Protein AF-A0A9E5EY19-F1 (afdb_monomer)

Radius of gyration: 33.67 Å; Cα contacts (8 Å, |Δi|>4): 1606; chains: 1; bounding box: 96×64×73 Å

Structure (mmCIF, N/CA/C/O backbone):
data_AF-A0A9E5EY19-F1
#
_entry.id   AF-A0A9E5EY19-F1
#
loop_
_atom_site.group_PDB
_atom_site.id
_atom_site.type_symbol
_atom_site.label_atom_id
_atom_site.label_alt_id
_atom_site.label_comp_id
_atom_site.label_asym_id
_atom_site.label_entity_id
_atom_site.label_seq_id
_atom_site.pdbx_PDB_ins_code
_atom_site.Cartn_x
_atom_site.Cartn_y
_atom_site.Cartn_z
_atom_site.occupancy
_atom_site.B_iso_or_equiv
_atom_site.auth_seq_id
_atom_site.auth_comp_id
_atom_site.auth_asym_id
_atom_site.auth_atom_id
_atom_site.pdbx_PDB_model_num
ATOM 1 N N . LEU A 1 1 ? -8.355 5.651 32.633 1.00 86.56 1 LEU A N 1
ATOM 2 C CA . LEU A 1 1 ? -8.721 5.264 31.256 1.00 86.56 1 LEU A CA 1
ATOM 3 C C . LEU A 1 1 ? -8.775 3.751 31.176 1.00 86.56 1 LEU A C 1
ATOM 5 O O . LEU A 1 1 ? -7.879 3.110 31.716 1.00 86.56 1 LEU A O 1
ATOM 9 N N . VAL A 1 2 ? -9.828 3.222 30.565 1.00 67.56 2 VAL A N 1
ATOM 10 C CA . VAL A 1 2 ? -9.976 1.804 30.211 1.00 67.56 2 VAL A CA 1
ATOM 11 C C . VAL A 1 2 ? -10.407 1.703 28.752 1.00 67.56 2 VAL A C 1
ATOM 13 O O . VAL A 1 2 ? -11.049 2.624 28.240 1.00 67.56 2 VAL A O 1
ATOM 16 N N . VAL A 1 3 ? -10.070 0.601 28.099 1.00 68.25 3 VAL A N 1
ATOM 17 C CA . VAL A 1 3 ? -10.499 0.260 26.740 1.00 68.25 3 VAL A CA 1
ATOM 18 C C . VAL A 1 3 ? -11.177 -1.106 26.795 1.00 68.25 3 VAL A C 1
ATOM 20 O O . VAL A 1 3 ? -10.748 -1.965 27.554 1.00 68.25 3 VAL A O 1
ATOM 23 N N . ASN A 1 4 ? -12.280 -1.289 26.074 1.00 66.38 4 ASN A N 1
ATOM 24 C CA . ASN A 1 4 ? -12.994 -2.565 26.064 1.00 66.38 4 ASN A CA 1
ATOM 25 C C . ASN A 1 4 ? -12.456 -3.522 24.995 1.00 66.38 4 ASN A C 1
ATOM 27 O O . ASN A 1 4 ? -11.951 -3.096 23.958 1.00 66.38 4 ASN A O 1
ATOM 31 N N . ASP A 1 5 ? -12.695 -4.811 25.211 1.00 70.25 5 ASP A N 1
ATOM 32 C CA . ASP A 1 5 ? -12.581 -5.821 24.166 1.00 70.25 5 ASP A CA 1
ATOM 33 C C . ASP A 1 5 ? -13.791 -5.759 23.229 1.00 70.25 5 ASP A C 1
ATOM 35 O O . ASP A 1 5 ? -14.901 -5.363 23.613 1.00 70.25 5 ASP A O 1
ATOM 39 N N . VAL A 1 6 ? -13.574 -6.153 21.979 1.00 60.59 6 VAL A N 1
ATOM 40 C CA . VAL A 1 6 ? -14.583 -6.127 20.918 1.00 60.59 6 VAL A CA 1
ATOM 41 C C . VAL A 1 6 ? -14.397 -7.305 19.976 1.00 60.59 6 VAL A C 1
ATOM 43 O O . VAL A 1 6 ? -13.285 -7.779 19.743 1.00 60.59 6 VAL A O 1
ATOM 46 N N . ALA A 1 7 ? -15.494 -7.782 19.398 1.00 71.81 7 ALA A N 1
ATOM 47 C CA . ALA A 1 7 ? -15.469 -8.869 18.435 1.00 71.81 7 ALA A CA 1
ATOM 48 C C . ALA A 1 7 ? -16.363 -8.561 17.235 1.00 71.81 7 ALA A C 1
ATOM 50 O O . ALA A 1 7 ? -17.393 -7.902 17.363 1.00 71.81 7 ALA A O 1
ATOM 51 N N . VAL A 1 8 ? -15.954 -9.052 16.069 1.00 71.44 8 VAL A N 1
ATOM 52 C CA . VAL A 1 8 ? -16.713 -8.989 14.818 1.00 71.44 8 VAL A CA 1
ATOM 53 C C . VAL A 1 8 ? -16.654 -10.367 14.168 1.00 71.44 8 VAL A C 1
ATOM 55 O O . VAL A 1 8 ? -15.577 -10.949 14.061 1.00 71.44 8 VAL A O 1
ATOM 58 N N . THR A 1 9 ? -17.795 -10.896 13.726 1.00 69.12 9 THR A N 1
ATOM 59 C CA . THR A 1 9 ? -17.857 -12.158 12.974 1.00 69.12 9 THR A CA 1
ATOM 60 C C . THR A 1 9 ? -17.785 -11.883 11.478 1.00 69.12 9 THR A C 1
ATOM 62 O O . THR A 1 9 ? -18.600 -11.135 10.945 1.00 69.12 9 THR A O 1
ATOM 65 N N . VAL A 1 10 ? -16.833 -12.504 10.784 1.00 59.75 10 VAL A N 1
ATOM 66 C CA . VAL A 1 10 ? -16.726 -12.469 9.321 1.00 59.75 10 VAL A CA 1
ATOM 67 C C . VAL A 1 10 ? -17.181 -13.806 8.739 1.00 59.75 10 VAL A C 1
ATOM 69 O O . VAL A 1 10 ? -16.696 -14.870 9.127 1.00 59.75 10 VAL A O 1
ATOM 72 N N . THR A 1 11 ? -18.128 -13.769 7.805 1.00 53.47 11 THR A N 1
ATOM 73 C CA . THR A 1 11 ? -18.534 -14.945 7.029 1.00 53.47 11 THR A CA 1
ATOM 74 C C . THR A 1 11 ? -17.460 -15.246 5.993 1.00 53.47 11 THR A C 1
ATOM 76 O O . THR A 1 11 ? -17.097 -14.365 5.217 1.00 53.47 11 THR A O 1
ATOM 79 N N . GLY A 1 12 ? -16.915 -16.466 6.001 1.00 44.28 12 GLY A N 1
ATOM 80 C CA . GLY A 1 12 ? -15.882 -16.856 5.043 1.00 44.28 12 GLY A CA 1
ATOM 81 C C . GLY A 1 12 ? -16.405 -16.758 3.610 1.00 44.28 12 GLY A C 1
ATOM 82 O O . GLY A 1 12 ? -17.457 -17.317 3.303 1.00 44.28 12 GLY A O 1
ATOM 83 N N . MET A 1 13 ? -15.678 -16.070 2.729 1.00 41.34 13 MET A N 1
ATOM 84 C CA . MET A 1 13 ? -15.875 -16.237 1.294 1.00 41.34 13 MET A CA 1
ATOM 85 C C . MET A 1 13 ? -15.087 -17.466 0.835 1.00 41.34 13 MET A C 1
ATOM 87 O O . MET A 1 13 ? -14.000 -17.773 1.328 1.00 41.34 13 MET A O 1
ATOM 91 N N . LEU A 1 14 ? -15.664 -18.222 -0.093 1.00 33.38 14 LEU A N 1
ATOM 92 C CA . LEU A 1 14 ? -14.976 -19.343 -0.716 1.00 33.38 14 LEU A CA 1
ATOM 93 C C . LEU A 1 14 ? -13.773 -18.804 -1.504 1.00 33.38 14 LEU A C 1
ATOM 95 O O . LEU A 1 14 ? -13.927 -17.906 -2.321 1.00 33.38 14 LEU A O 1
ATOM 99 N N . ASP A 1 15 ? -12.603 -19.360 -1.196 1.00 34.91 15 ASP A N 1
ATOM 100 C CA . ASP A 1 15 ? -11.396 -19.440 -2.024 1.00 34.91 15 ASP A CA 1
ATOM 101 C C . ASP A 1 15 ? -10.853 -18.128 -2.647 1.00 34.91 15 ASP A C 1
ATOM 103 O O . ASP A 1 15 ? -11.341 -17.632 -3.655 1.00 34.91 15 ASP A O 1
ATOM 107 N N . ASN A 1 16 ? -9.760 -17.589 -2.083 1.00 40.25 16 ASN A N 1
ATOM 108 C CA . ASN A 1 16 ? -8.988 -16.484 -2.684 1.00 40.25 16 ASN A CA 1
ATOM 109 C C . ASN A 1 16 ? -7.846 -17.020 -3.568 1.00 40.25 16 ASN A C 1
ATOM 111 O O . ASN A 1 16 ? -6.745 -16.464 -3.598 1.00 40.25 16 ASN A O 1
ATOM 115 N N . THR A 1 17 ? -8.069 -18.141 -4.250 1.00 38.72 17 THR A N 1
ATOM 116 C CA . THR A 1 17 ? -7.170 -18.586 -5.309 1.00 38.72 17 THR A CA 1
ATOM 117 C C . THR A 1 17 ? -7.686 -18.040 -6.644 1.00 38.72 17 THR A C 1
ATOM 119 O O . THR A 1 17 ? -8.733 -18.417 -7.153 1.00 38.72 17 THR A O 1
ATOM 122 N N . ALA A 1 18 ? -6.928 -17.094 -7.206 1.00 38.22 18 ALA A N 1
ATOM 123 C CA . ALA A 1 18 ? -7.016 -16.615 -8.592 1.00 38.22 18 ALA A CA 1
ATOM 124 C C . ALA A 1 18 ? -8.139 -15.631 -9.020 1.00 38.22 18 ALA A C 1
ATOM 126 O O . ALA A 1 18 ? -8.193 -15.304 -10.205 1.00 38.22 18 ALA A O 1
ATOM 127 N N . SER A 1 19 ? -8.961 -15.053 -8.133 1.00 42.19 19 SER A N 1
ATOM 128 C CA . SER A 1 19 ? -10.034 -14.113 -8.549 1.00 42.19 19 SER A CA 1
ATOM 129 C C . SER A 1 19 ? -9.623 -12.648 -8.802 1.00 42.19 19 SER A C 1
ATOM 131 O O . SER A 1 19 ? -10.464 -11.833 -9.167 1.00 42.19 19 SER A O 1
ATOM 133 N N . ASN A 1 20 ? -8.359 -12.262 -8.607 1.00 59.25 20 ASN A N 1
ATOM 134 C CA . ASN A 1 20 ? -8.045 -10.850 -8.310 1.00 59.25 20 ASN A CA 1
ATOM 135 C C . ASN A 1 20 ? -7.692 -9.983 -9.522 1.00 59.25 20 ASN A C 1
ATOM 137 O O . ASN A 1 20 ? -7.454 -8.788 -9.352 1.00 59.25 20 ASN A O 1
ATOM 141 N N . GLY A 1 21 ? -7.655 -10.583 -10.714 1.00 75.38 21 GLY A N 1
ATOM 142 C CA . GLY A 1 21 ? -7.390 -9.894 -11.974 1.00 75.38 21 GLY A CA 1
ATOM 143 C C . GLY A 1 21 ? -6.102 -9.063 -11.990 1.00 75.38 21 GLY A C 1
ATOM 144 O O . GLY A 1 21 ? -5.264 -9.120 -11.089 1.00 75.38 21 GLY A O 1
ATOM 145 N N . PHE A 1 22 ? -5.942 -8.292 -13.058 1.00 88.12 22 PHE A N 1
ATOM 146 C CA . PHE A 1 22 ? -4.941 -7.234 -13.132 1.00 88.12 22 PHE A CA 1
ATOM 147 C C . PHE A 1 22 ? -5.546 -5.905 -12.682 1.00 88.12 22 PHE A C 1
ATOM 149 O O . PHE A 1 22 ? -6.766 -5.741 -12.659 1.00 88.12 22 PHE A O 1
ATOM 156 N N . LEU A 1 23 ? -4.682 -4.954 -12.342 1.00 92.81 23 LEU A N 1
ATOM 157 C CA . LEU A 1 23 ? -5.093 -3.623 -11.916 1.00 92.81 23 LEU A CA 1
ATOM 158 C C . LEU A 1 23 ? -5.263 -2.679 -13.114 1.00 92.81 23 LEU A C 1
ATOM 160 O O . LEU A 1 23 ? -4.739 -2.898 -14.211 1.00 92.81 23 LEU A O 1
ATOM 164 N N . SER A 1 24 ? -6.010 -1.609 -12.893 1.00 95.50 24 SER A N 1
ATOM 165 C CA . SER A 1 24 ? -6.208 -0.514 -13.841 1.00 95.50 24 SER A CA 1
ATOM 166 C C . SER A 1 24 ? -6.166 0.821 -13.096 1.00 95.50 24 SER A C 1
ATOM 168 O O . SER A 1 24 ? -6.003 0.844 -11.876 1.00 95.50 24 SER A O 1
ATOM 170 N N . THR A 1 25 ? -6.318 1.939 -13.799 1.00 97.88 25 THR A N 1
ATOM 171 C CA . THR A 1 25 ? -6.401 3.270 -13.185 1.00 97.88 25 THR A CA 1
ATOM 172 C C . THR A 1 25 ? -7.705 3.985 -13.528 1.00 97.88 25 THR A C 1
ATOM 174 O O . THR A 1 25 ? -8.266 3.815 -14.610 1.00 97.88 25 THR A O 1
ATOM 177 N N . SER A 1 26 ? -8.217 4.786 -12.598 1.00 96.12 26 SER A N 1
ATOM 178 C CA . SER A 1 26 ? -9.412 5.611 -12.781 1.00 96.12 26 SER A CA 1
ATOM 179 C C . SER A 1 26 ? -9.235 6.930 -12.035 1.00 96.12 26 SER A C 1
ATOM 181 O O . SER A 1 26 ? -9.228 6.951 -10.803 1.00 96.12 26 SER A O 1
ATOM 183 N N . GLY A 1 27 ? -9.064 8.030 -12.773 1.00 95.44 27 GLY A N 1
ATOM 184 C CA . GLY A 1 27 ? -8.653 9.310 -12.188 1.00 95.44 27 GLY A CA 1
ATOM 185 C C . GLY A 1 27 ? -7.326 9.161 -11.438 1.00 95.44 27 GLY A C 1
ATOM 186 O O . GLY A 1 27 ? -6.364 8.613 -11.973 1.00 95.44 27 GLY A O 1
ATOM 187 N N . ASN A 1 28 ? -7.295 9.573 -10.169 1.00 95.75 28 ASN A N 1
ATOM 188 C CA . ASN A 1 28 ? -6.144 9.387 -9.279 1.00 95.75 28 ASN A CA 1
ATOM 189 C C . ASN A 1 28 ? -6.105 8.040 -8.534 1.00 95.75 28 ASN A C 1
ATOM 191 O O . ASN A 1 28 ? -5.285 7.869 -7.636 1.00 95.75 28 ASN A O 1
ATOM 195 N N . GLN A 1 29 ? -6.982 7.086 -8.852 1.00 97.75 29 GLN A N 1
ATOM 196 C CA . GLN A 1 29 ? -7.075 5.817 -8.127 1.00 97.75 29 GLN A CA 1
ATOM 197 C C . GLN A 1 29 ? -6.509 4.654 -8.943 1.00 97.75 29 GLN A C 1
ATOM 199 O O . GLN A 1 29 ? -6.776 4.535 -10.141 1.00 97.75 29 GLN A O 1
ATOM 204 N N . ILE A 1 30 ? -5.773 3.757 -8.282 1.00 97.38 30 ILE A N 1
ATOM 205 C CA . ILE A 1 30 ? -5.553 2.399 -8.792 1.00 97.38 30 ILE A CA 1
ATOM 206 C C . ILE A 1 30 ? -6.803 1.592 -8.448 1.00 97.38 30 ILE A C 1
ATOM 208 O O . ILE A 1 30 ? -7.303 1.677 -7.327 1.00 97.38 30 ILE A O 1
ATOM 212 N N . VAL A 1 31 ? -7.321 0.827 -9.403 1.00 92.19 31 VAL A N 1
ATOM 213 C CA . VAL A 1 31 ? -8.547 0.045 -9.238 1.00 92.19 31 VAL A CA 1
ATOM 214 C C . VAL A 1 31 ? -8.334 -1.431 -9.549 1.00 92.19 31 VAL A C 1
ATOM 216 O O . VAL A 1 31 ? -7.504 -1.792 -10.388 1.00 92.19 31 VAL A O 1
ATOM 219 N N . ASP A 1 32 ? -9.085 -2.285 -8.857 1.00 88.19 32 ASP A N 1
ATOM 220 C CA . ASP A 1 32 ? -9.176 -3.710 -9.169 1.00 88.19 32 ASP A CA 1
ATOM 221 C C . ASP A 1 32 ? -9.998 -3.967 -10.451 1.00 88.19 32 ASP A C 1
ATOM 223 O O . ASP A 1 32 ? -10.528 -3.048 -11.082 1.00 88.19 32 ASP A O 1
ATOM 227 N N . ALA A 1 33 ? -10.126 -5.238 -10.841 1.00 82.12 33 ALA A N 1
ATOM 228 C CA . ALA A 1 33 ? -10.894 -5.641 -12.021 1.00 82.12 33 ALA A CA 1
ATOM 229 C C . ALA A 1 33 ? -12.402 -5.309 -11.941 1.00 82.12 33 ALA A C 1
ATOM 231 O O . ALA A 1 33 ? -13.076 -5.309 -12.969 1.00 82.12 33 ALA A O 1
ATOM 232 N N . ASN A 1 34 ? -12.923 -5.008 -10.747 1.00 80.06 34 ASN A N 1
ATOM 233 C CA . ASN A 1 34 ? -14.307 -4.596 -10.515 1.00 80.06 34 ASN A CA 1
ATOM 234 C C . ASN A 1 34 ? -14.459 -3.062 -10.459 1.00 80.06 34 ASN A C 1
ATOM 236 O O . ASN A 1 34 ? -15.564 -2.566 -10.252 1.00 80.06 34 ASN A O 1
ATOM 240 N N . GLY A 1 35 ? -13.369 -2.305 -10.628 1.00 84.25 35 GLY A N 1
ATOM 241 C CA . GLY A 1 35 ? -13.364 -0.845 -10.561 1.00 84.25 35 GLY A CA 1
ATOM 242 C C . GLY A 1 35 ? -13.284 -0.272 -9.142 1.00 84.25 35 GLY A C 1
ATOM 243 O O . GLY A 1 35 ? -13.423 0.940 -8.978 1.00 84.25 35 GLY A O 1
ATOM 244 N N . ASN A 1 36 ? -13.042 -1.093 -8.114 1.00 83.12 36 ASN A N 1
ATOM 245 C CA . ASN A 1 36 ? -12.905 -0.606 -6.740 1.00 83.12 36 ASN A CA 1
ATOM 246 C C . ASN A 1 36 ? -11.511 -0.029 -6.512 1.00 83.12 36 ASN A C 1
ATOM 248 O O . ASN A 1 36 ? -10.518 -0.661 -6.868 1.00 83.12 36 ASN A O 1
ATOM 252 N N . ALA A 1 37 ? -11.430 1.132 -5.857 1.00 90.06 37 ALA A N 1
ATOM 253 C CA . ALA A 1 37 ? -10.156 1.732 -5.481 1.00 90.06 37 ALA A CA 1
ATOM 254 C C . ALA A 1 37 ? -9.385 0.834 -4.501 1.00 90.06 37 ALA A C 1
ATOM 256 O O . ALA A 1 37 ? -9.870 0.496 -3.416 1.00 90.06 37 ALA A O 1
ATOM 257 N N . VAL A 1 38 ? -8.157 0.495 -4.877 1.00 91.69 38 VAL A N 1
ATOM 258 C CA . VAL A 1 38 ? -7.200 -0.265 -4.074 1.00 91.69 38 VAL A CA 1
ATOM 259 C C . VAL A 1 38 ? -5.937 0.561 -3.865 1.00 91.69 38 VAL A C 1
ATOM 261 O O . VAL A 1 38 ? -5.648 1.491 -4.615 1.00 91.69 38 VAL A O 1
ATOM 264 N N . ARG A 1 39 ? -5.167 0.220 -2.831 1.00 94.88 39 ARG A N 1
ATOM 265 C CA . ARG A 1 39 ? -3.925 0.916 -2.497 1.00 94.88 39 ARG A CA 1
ATOM 266 C C . ARG A 1 39 ? -2.789 -0.080 -2.365 1.00 94.88 39 ARG A C 1
ATOM 268 O O . ARG A 1 39 ? -2.899 -1.054 -1.621 1.00 94.88 39 ARG A O 1
ATOM 275 N N . ILE A 1 40 ? -1.703 0.173 -3.080 1.00 97.44 40 ILE A N 1
ATOM 276 C CA . ILE A 1 40 ? -0.460 -0.578 -2.935 1.00 97.44 40 ILE A CA 1
ATOM 277 C C . ILE A 1 40 ? 0.266 -0.004 -1.716 1.00 97.44 40 ILE A C 1
ATOM 279 O O . ILE A 1 40 ? 0.524 1.193 -1.662 1.00 97.44 40 ILE A O 1
ATOM 283 N N . THR A 1 41 ? 0.557 -0.849 -0.731 1.00 97.25 41 THR A N 1
ATOM 284 C CA . THR A 1 41 ? 1.334 -0.499 0.467 1.00 97.25 41 THR A CA 1
ATOM 285 C C . THR A 1 41 ? 2.350 -1.607 0.670 1.00 97.25 41 THR A C 1
ATOM 287 O O . THR A 1 41 ? 2.069 -2.646 1.282 1.00 97.25 41 THR A O 1
ATOM 290 N N . GLY A 1 42 ? 3.483 -1.446 0.004 1.00 98.06 42 GLY A N 1
ATOM 291 C CA . GLY A 1 42 ? 4.462 -2.497 -0.196 1.00 98.06 42 GLY A CA 1
ATOM 292 C C . GLY A 1 42 ? 5.820 -2.200 0.419 1.00 98.06 42 GLY A C 1
ATOM 293 O O . GLY A 1 42 ? 6.004 -1.249 1.177 1.00 98.06 42 GLY A O 1
ATOM 294 N N . ILE A 1 43 ? 6.793 -3.026 0.060 1.00 98.88 43 ILE A N 1
ATOM 295 C CA . ILE A 1 43 ? 8.177 -2.865 0.492 1.00 98.88 43 ILE A CA 1
ATOM 296 C C . ILE A 1 43 ? 9.147 -3.206 -0.638 1.00 98.88 43 ILE A C 1
ATOM 298 O O . ILE A 1 43 ? 8.870 -4.083 -1.459 1.00 98.88 43 ILE A O 1
ATOM 302 N N . ASN A 1 44 ? 10.281 -2.511 -0.674 1.00 98.94 44 ASN A N 1
ATOM 303 C CA . ASN A 1 44 ? 11.400 -2.834 -1.549 1.00 98.94 44 ASN A CA 1
ATOM 304 C C . ASN A 1 44 ? 12.248 -3.941 -0.909 1.00 98.94 44 ASN A C 1
ATOM 306 O O . ASN A 1 44 ? 12.703 -3.789 0.227 1.00 98.94 44 ASN A O 1
ATOM 310 N N . TRP A 1 45 ? 12.487 -5.037 -1.630 1.00 98.88 45 TRP A N 1
ATOM 311 C CA . TRP A 1 45 ? 13.515 -6.018 -1.271 1.00 98.88 45 TRP A CA 1
ATOM 312 C C . TRP A 1 45 ? 14.549 -6.028 -2.381 1.00 98.88 45 TRP A C 1
ATOM 314 O O . TRP A 1 45 ? 14.248 -6.438 -3.493 1.00 98.88 45 TRP A O 1
ATOM 324 N N . PHE A 1 46 ? 15.749 -5.538 -2.102 1.00 98.88 46 PHE A N 1
ATOM 325 C CA . PHE A 1 46 ? 16.759 -5.332 -3.137 1.00 98.88 46 PHE A CA 1
ATOM 326 C C . PHE A 1 46 ? 17.809 -6.459 -3.156 1.00 98.88 46 PHE A C 1
ATOM 328 O O . PHE A 1 46 ? 17.976 -7.204 -2.177 1.00 98.88 46 PHE A O 1
ATOM 335 N N . GLY A 1 47 ? 18.502 -6.610 -4.284 1.00 98.75 47 GLY A N 1
ATOM 336 C CA . GLY A 1 47 ? 19.599 -7.554 -4.517 1.00 98.75 47 GLY A CA 1
ATOM 337 C C . GLY A 1 47 ? 19.712 -8.068 -5.962 1.00 98.75 47 GLY A C 1
ATOM 338 O O . GLY A 1 47 ? 20.786 -8.491 -6.389 1.00 98.75 47 GLY A O 1
ATOM 339 N N . PHE A 1 48 ? 18.632 -8.050 -6.748 1.00 98.88 48 PHE A N 1
ATOM 340 C CA . PHE A 1 48 ? 18.673 -8.482 -8.156 1.00 98.88 48 PHE A CA 1
ATOM 341 C C . PHE A 1 48 ? 19.375 -7.459 -9.068 1.00 98.88 48 PHE A C 1
ATOM 343 O O . PHE A 1 48 ? 19.895 -7.795 -10.136 1.00 98.88 48 PHE A O 1
ATOM 350 N N . GLU A 1 49 ? 19.415 -6.208 -8.636 1.00 98.75 49 GLU A N 1
ATOM 351 C CA . GLU A 1 49 ? 20.150 -5.095 -9.221 1.00 98.75 49 GLU A CA 1
ATOM 352 C C . GLU A 1 49 ? 21.617 -5.030 -8.800 1.00 98.75 49 GLU A C 1
ATOM 354 O O . GLU A 1 49 ? 22.392 -4.302 -9.417 1.00 98.75 49 GLU A O 1
ATOM 359 N N . THR A 1 50 ? 22.023 -5.799 -7.789 1.00 98.75 50 THR A N 1
ATOM 360 C CA . THR A 1 50 ? 23.407 -5.815 -7.305 1.00 98.75 50 THR A CA 1
ATOM 361 C C . THR A 1 50 ? 24.230 -6.903 -7.979 1.00 98.75 50 THR A C 1
ATOM 363 O O . THR A 1 50 ? 23.730 -7.746 -8.734 1.00 98.75 50 THR A O 1
ATOM 366 N N . SER A 1 51 ? 25.528 -6.936 -7.686 1.00 98.19 51 SER A N 1
ATOM 367 C CA . SER A 1 51 ? 26.421 -8.019 -8.113 1.00 98.19 51 SER A CA 1
ATOM 368 C C . SER A 1 51 ? 25.982 -9.411 -7.643 1.00 98.19 51 SER A C 1
ATOM 370 O O . SER A 1 51 ? 26.376 -10.394 -8.279 1.00 98.19 51 SER A O 1
ATOM 372 N N . ASN A 1 52 ? 25.116 -9.515 -6.626 1.00 98.44 52 ASN A N 1
ATOM 373 C CA . ASN A 1 52 ? 24.529 -10.786 -6.206 1.00 98.44 52 ASN A CA 1
ATOM 374 C C . ASN A 1 52 ? 23.518 -11.340 -7.211 1.00 98.44 52 ASN A C 1
ATOM 376 O O . ASN A 1 52 ? 23.387 -12.563 -7.316 1.00 98.44 52 ASN A O 1
ATOM 380 N N . LYS A 1 53 ? 22.824 -10.459 -7.948 1.00 98.44 53 LYS A N 1
ATOM 381 C CA . LYS A 1 53 ? 21.792 -10.804 -8.943 1.00 98.44 53 LYS A CA 1
ATOM 382 C C . LYS A 1 53 ? 20.713 -11.725 -8.371 1.00 98.44 53 LYS A C 1
ATOM 384 O O . LYS A 1 53 ? 20.157 -12.574 -9.060 1.00 98.44 53 LYS A O 1
ATOM 389 N N . VAL A 1 54 ? 20.461 -11.580 -7.080 1.00 98.75 54 VAL A N 1
ATOM 390 C CA . VAL A 1 54 ? 19.435 -12.263 -6.305 1.00 98.75 54 VAL A CA 1
ATOM 391 C C . VAL A 1 54 ? 19.236 -11.453 -5.036 1.00 98.75 54 VAL A C 1
ATOM 393 O O . VAL A 1 54 ? 20.166 -10.787 -4.576 1.00 98.75 54 VAL A O 1
ATOM 396 N N . PHE A 1 55 ? 18.041 -11.510 -4.458 1.00 98.75 55 PHE A N 1
ATOM 397 C CA . PHE A 1 55 ? 17.764 -10.824 -3.205 1.00 98.75 55 PHE A CA 1
ATOM 398 C C . PHE A 1 55 ? 18.849 -11.032 -2.145 1.00 98.75 55 PHE A C 1
ATOM 400 O O . PHE A 1 55 ? 19.341 -12.139 -1.909 1.00 98.75 55 PHE A O 1
ATOM 407 N N . HIS A 1 56 ? 19.191 -9.945 -1.463 1.00 98.88 56 HIS A N 1
ATOM 408 C CA . HIS A 1 56 ? 20.056 -10.010 -0.298 1.00 98.88 56 HIS A CA 1
ATOM 409 C C . HIS A 1 56 ? 19.362 -10.725 0.874 1.00 98.88 56 HIS A C 1
ATOM 411 O O . HIS A 1 56 ? 18.135 -10.800 0.946 1.00 98.88 56 HIS A O 1
ATOM 417 N N . GLY A 1 57 ? 20.160 -11.266 1.799 1.00 98.38 57 GLY A N 1
ATOM 418 C CA . GLY A 1 57 ? 19.676 -11.980 2.986 1.00 98.38 57 GLY A CA 1
ATOM 419 C C . GLY A 1 57 ? 19.491 -13.487 2.804 1.00 98.38 57 GLY A C 1
ATOM 420 O O . GLY A 1 57 ? 19.363 -14.205 3.797 1.00 98.38 57 GLY A O 1
ATOM 421 N N . LEU A 1 58 ? 19.560 -14.004 1.570 1.00 98.56 58 LEU A N 1
ATOM 422 C CA . LEU A 1 58 ? 19.438 -15.445 1.291 1.00 98.56 58 LEU A CA 1
ATOM 423 C C . LEU A 1 58 ? 20.626 -16.283 1.785 1.00 98.56 58 LEU A C 1
ATOM 425 O O . LEU A 1 58 ? 20.578 -17.513 1.756 1.00 98.56 58 LEU A O 1
ATOM 429 N N . TRP A 1 59 ? 21.687 -15.636 2.264 1.00 98.06 59 TRP A N 1
ATOM 430 C CA . TRP A 1 59 ? 22.762 -16.273 3.023 1.00 98.06 59 TRP A CA 1
ATOM 431 C C . TRP A 1 59 ? 22.349 -16.624 4.466 1.00 98.06 59 TRP A C 1
ATOM 433 O O . TRP A 1 59 ? 22.951 -17.516 5.065 1.00 98.06 59 TRP A O 1
ATOM 443 N N . THR A 1 60 ? 21.321 -15.958 5.007 1.00 95.56 60 THR A N 1
ATOM 444 C CA . THR A 1 60 ? 20.830 -16.129 6.389 1.00 95.56 60 THR A CA 1
ATOM 445 C C . THR A 1 60 ? 19.450 -16.787 6.465 1.00 95.56 60 THR A C 1
ATOM 447 O O . THR A 1 60 ? 19.153 -17.472 7.448 1.00 95.56 60 THR A O 1
ATOM 450 N N . ARG A 1 61 ? 18.574 -16.556 5.479 1.00 96.94 61 ARG A N 1
ATOM 451 C CA . ARG A 1 61 ? 17.154 -16.949 5.511 1.00 96.94 61 ARG A CA 1
ATOM 452 C C . ARG A 1 61 ? 16.731 -17.652 4.219 1.00 96.94 61 ARG A C 1
ATOM 454 O O . ARG A 1 61 ? 17.314 -17.434 3.157 1.00 96.94 61 ARG A O 1
ATOM 461 N N . SER A 1 62 ? 15.662 -18.453 4.290 1.00 96.94 62 SER A N 1
ATOM 462 C CA . SER A 1 62 ? 14.973 -18.899 3.074 1.00 96.94 62 SER A CA 1
ATOM 463 C C . SER A 1 62 ? 14.132 -17.765 2.480 1.00 96.94 62 SER A C 1
ATOM 465 O O . SER A 1 62 ? 13.532 -16.991 3.233 1.00 96.94 62 SER A O 1
ATOM 467 N N . TYR A 1 63 ? 14.031 -17.678 1.148 1.00 98.31 63 TYR A N 1
ATOM 468 C CA . TYR A 1 63 ? 13.225 -16.631 0.504 1.00 98.31 63 TYR A CA 1
ATOM 469 C C . TYR A 1 63 ? 11.748 -16.711 0.909 1.00 98.31 63 TYR A C 1
ATOM 471 O O . TYR A 1 63 ? 11.114 -15.690 1.159 1.00 98.31 63 TYR A O 1
ATOM 479 N N . THR A 1 64 ? 11.218 -17.927 1.061 1.00 92.25 64 THR A N 1
ATOM 480 C CA . THR A 1 64 ? 9.842 -18.169 1.509 1.00 92.25 64 THR A CA 1
ATOM 481 C C . THR A 1 64 ? 9.582 -17.598 2.899 1.00 92.25 64 THR A C 1
ATOM 483 O O . THR A 1 64 ? 8.585 -16.915 3.102 1.00 92.25 64 THR A O 1
ATOM 486 N N . SER A 1 65 ? 10.516 -17.787 3.835 1.00 91.88 65 SER A N 1
ATOM 487 C CA . SER A 1 65 ? 10.396 -17.283 5.204 1.00 91.88 65 SER A CA 1
ATOM 488 C C . SER A 1 65 ? 10.467 -15.756 5.269 1.00 91.88 65 SER A C 1
ATOM 490 O O . SER A 1 65 ? 9.800 -15.148 6.106 1.00 91.88 65 SER A O 1
ATOM 492 N N . VAL A 1 66 ? 11.248 -15.125 4.385 1.00 97.88 66 VAL A N 1
ATOM 493 C CA . VAL A 1 66 ? 11.282 -13.662 4.256 1.00 97.88 66 VAL A CA 1
ATOM 494 C C . VAL A 1 66 ? 9.959 -13.140 3.687 1.00 97.88 66 VAL A C 1
ATOM 496 O O . VAL A 1 66 ? 9.378 -12.221 4.256 1.00 97.88 66 VAL A O 1
ATOM 499 N N . LEU A 1 67 ? 9.428 -13.754 2.626 1.00 94.00 67 LEU A N 1
ATOM 500 C CA . LEU A 1 67 ? 8.150 -13.355 2.019 1.00 94.00 67 LEU A CA 1
ATOM 501 C C . LEU A 1 67 ? 6.953 -13.578 2.957 1.00 94.00 67 LEU A C 1
ATOM 503 O O . LEU A 1 67 ? 6.061 -12.731 3.033 1.00 94.00 67 LEU A O 1
ATOM 507 N N . ASP A 1 68 ? 6.957 -14.665 3.731 1.00 82.88 68 ASP A N 1
ATOM 508 C CA . ASP A 1 68 ? 5.966 -14.892 4.786 1.00 82.88 68 ASP A CA 1
ATOM 509 C C . ASP A 1 68 ? 6.037 -13.793 5.854 1.00 82.88 68 ASP A C 1
ATOM 511 O O . ASP A 1 68 ? 5.000 -13.324 6.330 1.00 82.88 68 ASP A O 1
ATOM 515 N N . GLN A 1 69 ? 7.244 -13.336 6.210 1.00 91.56 69 GLN A N 1
ATOM 516 C CA . GLN A 1 69 ? 7.439 -12.230 7.146 1.00 91.56 69 GLN A CA 1
ATOM 517 C C . GLN A 1 69 ? 6.958 -10.897 6.557 1.00 91.56 69 GLN A C 1
ATOM 519 O O . GLN A 1 69 ? 6.263 -10.166 7.254 1.00 91.56 69 GLN A O 1
ATOM 524 N N . VAL A 1 70 ? 7.233 -10.608 5.279 1.00 94.25 70 VAL A N 1
ATOM 525 C CA . VAL A 1 70 ? 6.702 -9.427 4.565 1.00 94.25 70 VAL A CA 1
ATOM 526 C C . VAL A 1 70 ? 5.175 -9.397 4.634 1.00 94.25 70 VAL A C 1
ATOM 528 O O . VAL A 1 70 ? 4.591 -8.401 5.062 1.00 94.25 70 VAL A O 1
ATOM 531 N N . LYS A 1 71 ? 4.522 -10.519 4.314 1.00 84.12 71 LYS A N 1
ATOM 532 C CA . LYS A 1 71 ? 3.066 -10.655 4.438 1.00 84.12 71 LYS A CA 1
ATOM 533 C C . LYS A 1 71 ? 2.590 -10.493 5.885 1.00 84.12 71 LYS A C 1
ATOM 535 O O . LYS A 1 71 ? 1.597 -9.818 6.133 1.00 84.12 71 LYS A O 1
ATOM 540 N N . THR A 1 72 ? 3.291 -11.094 6.846 1.00 79.88 72 THR A N 1
ATOM 541 C CA . THR A 1 72 ? 2.958 -11.023 8.283 1.00 79.88 72 THR A CA 1
ATOM 542 C C . THR A 1 72 ? 3.160 -9.623 8.868 1.00 79.88 72 THR A C 1
ATOM 544 O O . THR A 1 72 ? 2.584 -9.294 9.900 1.00 79.88 72 THR A O 1
ATOM 547 N N . LEU A 1 73 ? 3.942 -8.770 8.214 1.00 82.25 73 LEU A N 1
ATOM 548 C CA . LEU A 1 73 ? 4.057 -7.356 8.562 1.00 82.25 73 LEU A CA 1
ATOM 549 C C . LEU A 1 73 ? 2.944 -6.500 7.954 1.00 82.25 73 LEU A C 1
ATOM 551 O O . LEU A 1 73 ? 2.774 -5.364 8.382 1.00 82.25 73 LEU A O 1
ATOM 555 N N . GLY A 1 74 ? 2.164 -7.055 7.022 1.00 81.62 74 GLY A N 1
ATOM 556 C CA . GLY A 1 74 ? 1.000 -6.403 6.431 1.00 81.62 74 GLY A CA 1
ATOM 557 C C . GLY A 1 74 ? 1.219 -5.774 5.063 1.00 81.62 74 GLY A C 1
ATOM 558 O O . GLY A 1 74 ? 0.273 -5.238 4.493 1.00 81.62 74 GLY A O 1
ATOM 559 N N . PHE A 1 75 ? 2.432 -5.850 4.512 1.00 94.38 75 PHE A N 1
ATOM 560 C CA . PHE A 1 75 ? 2.707 -5.360 3.163 1.00 94.38 75 PHE A CA 1
ATOM 561 C C . PHE A 1 75 ? 1.987 -6.216 2.130 1.00 94.38 75 PHE A C 1
ATOM 563 O O . PHE A 1 75 ? 2.059 -7.440 2.197 1.00 94.38 75 PHE A O 1
ATOM 570 N N . ASN A 1 76 ? 1.345 -5.589 1.146 1.00 94.88 76 ASN A N 1
ATOM 571 C CA . ASN A 1 76 ? 0.583 -6.304 0.117 1.00 94.88 76 ASN A CA 1
ATOM 572 C C . ASN A 1 76 ? 1.337 -6.489 -1.209 1.00 94.88 76 ASN A C 1
ATOM 574 O O . ASN A 1 76 ? 0.902 -7.263 -2.065 1.00 94.88 76 ASN A O 1
ATOM 578 N N . THR A 1 77 ? 2.469 -5.803 -1.376 1.00 98.06 77 THR A N 1
ATOM 579 C CA . THR A 1 77 ? 3.224 -5.755 -2.632 1.00 98.06 77 THR A CA 1
ATOM 580 C C . THR A 1 77 ? 4.726 -5.716 -2.366 1.00 98.06 77 THR A C 1
ATOM 582 O O . THR A 1 77 ? 5.184 -5.075 -1.422 1.00 98.06 77 THR A O 1
ATOM 585 N N . LEU A 1 78 ? 5.491 -6.388 -3.217 1.00 98.75 78 LEU A N 1
ATOM 586 C CA . LEU A 1 78 ? 6.945 -6.345 -3.264 1.00 98.75 78 LEU A CA 1
ATOM 587 C C . LEU A 1 78 ? 7.375 -5.539 -4.499 1.00 98.75 78 LEU A C 1
ATOM 589 O O . LEU A 1 78 ? 7.042 -5.934 -5.617 1.00 98.75 78 LEU A O 1
ATOM 593 N N . ARG A 1 79 ? 8.109 -4.435 -4.320 1.00 98.94 79 ARG A N 1
ATOM 594 C CA . ARG A 1 79 ? 8.867 -3.814 -5.423 1.00 98.94 79 ARG A CA 1
ATOM 595 C C . ARG A 1 79 ? 10.213 -4.524 -5.504 1.00 98.94 79 ARG A C 1
ATOM 597 O O . ARG A 1 79 ? 10.863 -4.742 -4.479 1.00 98.94 79 ARG A O 1
ATOM 604 N N . VAL A 1 80 ? 10.561 -4.971 -6.706 1.00 98.94 80 VAL A N 1
ATOM 605 C CA . VAL A 1 80 ? 11.721 -5.822 -6.985 1.00 98.94 80 VAL A CA 1
ATOM 606 C C . VAL A 1 80 ? 12.684 -5.060 -7.889 1.00 98.94 80 VAL A C 1
ATOM 608 O O . VAL A 1 80 ? 12.545 -5.144 -9.114 1.00 98.94 80 VAL A O 1
ATOM 611 N N . PRO A 1 81 ? 13.649 -4.338 -7.296 1.00 98.94 81 PRO A N 1
ATOM 612 C CA . PRO A 1 81 ? 14.771 -3.763 -8.020 1.00 98.94 81 PRO A CA 1
ATOM 613 C C . PRO A 1 81 ? 15.556 -4.845 -8.757 1.00 98.94 81 PRO A C 1
ATOM 615 O O . PRO A 1 81 ? 15.930 -5.855 -8.161 1.00 98.94 81 PRO A O 1
ATOM 618 N N . PHE A 1 82 ? 15.808 -4.660 -10.050 1.00 98.88 82 PHE A N 1
ATOM 619 C CA . PHE A 1 82 ? 16.635 -5.559 -10.848 1.00 98.88 82 PHE A CA 1
ATOM 620 C C . PHE A 1 82 ? 17.546 -4.826 -11.838 1.00 98.88 82 PHE A C 1
ATOM 622 O O . PHE A 1 82 ? 17.280 -3.695 -12.243 1.00 98.88 82 PHE A O 1
ATOM 629 N N . SER A 1 83 ? 18.618 -5.502 -12.267 1.00 98.88 83 SER A N 1
ATOM 630 C CA . SER A 1 83 ? 19.516 -5.004 -13.317 1.00 98.88 83 SER A CA 1
ATOM 631 C C . SER A 1 83 ? 19.256 -5.679 -14.668 1.00 98.88 83 SER A C 1
ATOM 633 O O . SER A 1 83 ? 18.979 -6.876 -14.717 1.00 98.88 83 SER A O 1
ATOM 635 N N . ASN A 1 84 ? 19.432 -5.001 -15.808 1.00 98.50 84 ASN A N 1
ATOM 636 C CA . ASN A 1 84 ? 19.424 -5.712 -17.104 1.00 98.50 84 ASN A CA 1
ATOM 637 C C . ASN A 1 84 ? 20.485 -6.831 -17.148 1.00 98.50 84 ASN A C 1
ATOM 639 O O . ASN A 1 84 ? 20.289 -7.861 -17.794 1.00 98.50 84 ASN A O 1
ATOM 643 N N . GLU A 1 85 ? 21.598 -6.662 -16.431 1.00 98.50 85 GLU A N 1
ATOM 644 C CA . GLU A 1 85 ? 22.659 -7.659 -16.314 1.00 98.50 85 GLU A CA 1
ATOM 645 C C . GLU A 1 85 ? 22.167 -9.007 -15.762 1.00 98.50 85 GLU A C 1
ATOM 647 O O . GLU A 1 85 ? 22.639 -10.045 -16.226 1.00 98.50 85 GLU A O 1
ATOM 652 N N . MET A 1 86 ? 21.194 -9.039 -14.840 1.00 98.06 86 MET A N 1
ATOM 653 C CA . MET A 1 86 ? 20.651 -10.316 -14.342 1.00 98.06 86 MET A CA 1
ATOM 654 C C . MET A 1 86 ? 19.868 -11.108 -15.402 1.00 98.06 86 MET A C 1
ATOM 656 O O . MET A 1 86 ? 19.647 -12.305 -15.232 1.00 98.06 86 MET A O 1
ATOM 660 N N . LEU A 1 87 ? 19.467 -10.468 -16.506 1.00 98.38 87 LEU A N 1
ATOM 661 C CA . LEU A 1 87 ? 18.721 -11.097 -17.603 1.00 98.38 87 LEU A CA 1
ATOM 662 C C . LEU A 1 87 ? 19.636 -11.729 -18.657 1.00 98.38 87 LEU A C 1
ATOM 664 O O . LEU A 1 87 ? 19.161 -12.333 -19.623 1.00 98.38 87 LEU A O 1
ATOM 668 N N . ARG A 1 88 ? 20.955 -11.577 -18.517 1.00 97.31 88 ARG A N 1
ATOM 669 C CA . ARG A 1 88 ? 21.904 -12.184 -19.444 1.00 97.31 88 ARG A CA 1
ATOM 670 C C . ARG A 1 88 ? 21.909 -13.701 -19.283 1.00 97.31 88 ARG A C 1
ATOM 672 O O . ARG A 1 88 ? 21.823 -14.228 -18.179 1.00 97.31 88 ARG A O 1
ATOM 679 N N . SER A 1 89 ? 22.097 -14.414 -20.389 1.00 94.69 89 SER A N 1
ATOM 680 C CA . SER A 1 89 ? 22.164 -15.881 -20.385 1.00 94.69 89 SER A CA 1
ATOM 681 C C . SER A 1 89 ? 23.361 -16.442 -19.609 1.00 94.69 89 SER A C 1
ATOM 683 O O . SER A 1 89 ? 23.341 -17.605 -19.225 1.00 94.69 89 SER A O 1
ATOM 685 N N . ASP A 1 90 ? 24.410 -15.638 -19.424 1.00 95.62 90 ASP A N 1
ATOM 686 C CA . ASP A 1 90 ? 25.614 -15.963 -18.653 1.00 95.62 90 ASP A CA 1
ATOM 687 C C . ASP A 1 90 ? 25.573 -15.418 -17.214 1.00 95.62 90 ASP A C 1
ATOM 689 O O . ASP A 1 90 ? 26.540 -15.582 -16.470 1.00 95.62 90 ASP A O 1
ATOM 693 N N . ALA A 1 91 ? 24.475 -14.772 -16.806 1.00 97.81 91 ALA A N 1
ATOM 694 C CA . ALA A 1 91 ? 24.330 -14.248 -15.459 1.00 97.81 91 ALA A CA 1
ATOM 695 C C . ALA A 1 91 ? 24.200 -15.386 -14.438 1.00 97.81 91 ALA A C 1
ATOM 697 O O . ALA A 1 91 ? 23.464 -16.355 -14.636 1.00 97.81 91 ALA A O 1
ATOM 698 N N . VAL A 1 92 ? 24.887 -15.232 -13.308 1.00 97.69 92 VAL A N 1
ATOM 699 C CA . VAL A 1 92 ? 24.871 -16.185 -12.195 1.00 97.69 92 VAL A CA 1
ATOM 700 C C . VAL A 1 92 ? 24.533 -15.467 -10.898 1.00 97.69 92 VAL A C 1
ATOM 702 O O . VAL A 1 92 ? 24.918 -14.316 -10.701 1.00 97.69 92 VAL A O 1
ATOM 705 N N . THR A 1 93 ? 23.817 -16.153 -10.013 1.00 97.88 93 THR A N 1
ATOM 706 C CA . THR A 1 93 ? 23.546 -15.663 -8.659 1.00 97.88 93 THR A CA 1
ATOM 707 C C . THR A 1 93 ? 24.745 -15.894 -7.746 1.00 97.88 93 THR A C 1
ATOM 709 O O . THR A 1 93 ? 25.460 -16.888 -7.900 1.00 97.88 93 THR A O 1
ATOM 712 N N . SER A 1 94 ? 24.905 -15.061 -6.723 1.00 97.25 94 SER A N 1
ATOM 713 C CA . SER A 1 94 ? 25.829 -15.309 -5.613 1.00 97.25 94 SER A CA 1
ATOM 714 C C . SER A 1 94 ? 25.131 -15.138 -4.258 1.00 97.25 94 SER A C 1
ATOM 716 O O . SER A 1 94 ? 23.974 -14.731 -4.187 1.00 97.25 94 SER A O 1
ATOM 718 N N . SER A 1 95 ? 25.829 -15.479 -3.170 1.00 97.38 95 SER A N 1
ATOM 719 C CA . SER A 1 95 ? 25.376 -15.216 -1.793 1.00 97.38 95 SER A CA 1
ATOM 720 C C . SER A 1 95 ? 24.068 -15.916 -1.376 1.00 97.38 95 SER A C 1
ATOM 722 O O . SER A 1 95 ? 23.287 -15.384 -0.590 1.00 97.38 95 SER A O 1
ATOM 724 N N . ILE A 1 96 ? 23.842 -17.143 -1.855 1.00 98.44 96 ILE A N 1
ATOM 725 C CA . ILE A 1 96 ? 22.712 -17.991 -1.447 1.00 98.44 96 ILE A CA 1
ATOM 726 C C . ILE A 1 96 ? 23.213 -19.108 -0.531 1.00 98.44 96 ILE A C 1
ATOM 728 O O . ILE A 1 96 ? 24.123 -19.859 -0.885 1.00 98.44 96 ILE A O 1
ATOM 732 N N . ASN A 1 97 ? 22.573 -19.276 0.626 1.00 97.19 97 ASN A N 1
ATOM 733 C CA . ASN A 1 97 ? 22.704 -20.490 1.418 1.00 97.19 97 ASN A CA 1
ATOM 734 C C . ASN A 1 97 ? 21.745 -21.561 0.873 1.00 97.19 97 ASN A C 1
ATOM 736 O O . ASN A 1 97 ? 20.553 -21.574 1.193 1.00 97.19 97 ASN A O 1
ATOM 740 N N . PHE A 1 98 ? 22.265 -22.476 0.050 1.00 97.69 98 PHE A N 1
ATOM 741 C CA . PHE A 1 98 ? 21.465 -23.541 -0.567 1.00 97.69 98 PHE A CA 1
ATOM 742 C C . PHE A 1 98 ? 20.945 -24.585 0.430 1.00 97.69 98 PHE A C 1
ATOM 744 O O . PHE A 1 98 ? 20.001 -25.295 0.107 1.00 97.69 98 PHE A O 1
ATOM 751 N N . ALA A 1 99 ? 21.473 -24.661 1.657 1.00 95.00 99 ALA A N 1
ATOM 752 C CA . ALA A 1 99 ? 20.864 -25.512 2.682 1.00 95.00 99 ALA A CA 1
ATOM 753 C C . ALA A 1 99 ? 19.481 -24.983 3.109 1.00 95.00 99 ALA A C 1
ATOM 755 O O . ALA A 1 99 ? 18.604 -25.764 3.465 1.00 95.00 99 ALA A O 1
ATOM 756 N N . GLN A 1 100 ? 19.279 -23.663 3.049 1.00 92.38 100 GLN A N 1
ATOM 757 C CA . GLN A 1 100 ? 17.999 -23.007 3.337 1.00 92.38 100 GLN A CA 1
ATOM 758 C C . GLN A 1 100 ? 17.151 -22.774 2.080 1.00 92.38 100 GLN A C 1
ATOM 760 O O . GLN A 1 100 ? 15.935 -22.638 2.185 1.00 92.38 100 GLN A O 1
ATOM 765 N N . ASN A 1 101 ? 17.788 -22.727 0.908 1.00 97.31 101 ASN A N 1
ATOM 766 C CA . ASN A 1 101 ? 17.160 -22.463 -0.388 1.00 97.31 101 ASN A CA 1
ATOM 767 C C . ASN A 1 101 ? 17.545 -23.537 -1.430 1.00 97.31 101 ASN A C 1
ATOM 769 O O . ASN A 1 101 ? 18.150 -23.206 -2.455 1.00 97.31 101 ASN A O 1
ATOM 773 N N . PRO A 1 102 ? 17.281 -24.832 -1.172 1.00 95.81 102 PRO A N 1
ATOM 774 C CA . PRO A 1 102 ? 17.771 -25.916 -2.027 1.00 95.81 102 PRO A CA 1
ATOM 775 C C . PRO A 1 102 ? 17.168 -25.887 -3.437 1.00 95.81 102 PRO A C 1
ATOM 777 O O . PRO A 1 102 ? 17.805 -26.316 -4.394 1.00 95.81 102 PRO A O 1
ATOM 780 N N . ASP A 1 103 ? 15.960 -25.345 -3.584 1.00 96.94 103 ASP A N 1
ATOM 781 C CA . ASP A 1 103 ? 15.245 -25.196 -4.852 1.00 96.94 103 ASP A CA 1
ATOM 782 C C . ASP A 1 103 ? 15.808 -24.090 -5.757 1.00 96.94 103 ASP A C 1
ATOM 784 O O . ASP A 1 103 ? 15.460 -24.047 -6.936 1.00 96.94 103 ASP A O 1
ATOM 788 N N . LEU A 1 104 ? 16.693 -23.230 -5.238 1.00 98.25 104 LEU A N 1
ATOM 789 C CA . LEU A 1 104 ? 17.399 -22.212 -6.024 1.00 98.25 104 LEU A CA 1
ATOM 790 C C . LEU A 1 104 ? 18.734 -22.715 -6.596 1.00 98.25 104 LEU A C 1
ATOM 792 O O . LEU A 1 104 ? 19.371 -22.020 -7.389 1.00 98.25 104 LEU A O 1
ATOM 796 N N . GLN A 1 105 ? 19.196 -23.903 -6.198 1.00 97.50 105 GLN A N 1
ATOM 797 C CA . GLN A 1 105 ? 20.508 -24.400 -6.602 1.00 97.50 105 GLN A CA 1
ATOM 798 C C . GLN A 1 105 ? 20.582 -24.652 -8.114 1.00 97.50 105 GLN A C 1
ATOM 800 O O . GLN A 1 105 ? 19.818 -25.433 -8.675 1.00 97.50 105 GLN A O 1
ATOM 805 N N . GLY A 1 106 ? 21.557 -24.013 -8.769 1.00 96.19 106 GLY A N 1
ATOM 806 C CA . GLY A 1 106 ? 21.798 -24.153 -10.208 1.00 96.19 106 GLY A CA 1
ATOM 807 C C . GLY A 1 106 ? 20.853 -23.343 -11.101 1.00 96.19 106 GLY A C 1
ATOM 808 O O . GLY A 1 106 ? 20.956 -23.448 -12.322 1.00 96.19 106 GLY A O 1
ATOM 809 N N . LEU A 1 107 ? 19.958 -22.538 -10.521 1.00 98.31 107 LEU A N 1
ATOM 810 C CA . LEU A 1 107 ? 19.096 -21.636 -11.276 1.00 98.31 107 LEU A CA 1
ATOM 811 C C . LEU A 1 107 ? 19.843 -20.360 -11.688 1.00 98.31 107 LEU A C 1
ATOM 813 O O . LEU A 1 107 ? 20.699 -19.845 -10.969 1.00 98.31 107 LEU A O 1
ATOM 817 N N . THR A 1 108 ? 19.487 -19.832 -12.857 1.00 98.56 108 THR A N 1
ATOM 818 C CA . THR A 1 108 ? 19.873 -18.475 -13.277 1.00 98.56 108 THR A CA 1
ATOM 819 C C . THR A 1 108 ? 19.127 -17.420 -12.449 1.00 98.56 108 THR A C 1
ATOM 821 O O . THR A 1 108 ? 18.053 -17.715 -11.915 1.00 98.56 108 THR A O 1
ATOM 824 N N . PRO A 1 109 ? 19.609 -16.166 -12.384 1.00 98.81 109 PRO A N 1
ATOM 825 C CA . PRO A 1 109 ? 18.910 -15.084 -11.690 1.00 98.81 109 PRO A CA 1
ATOM 826 C C . PRO A 1 109 ? 17.423 -14.947 -12.054 1.00 98.81 109 PRO A C 1
ATOM 828 O O . PRO A 1 109 ? 16.572 -14.885 -11.169 1.00 98.81 109 PRO A O 1
ATOM 831 N N . ILE A 1 110 ? 17.070 -14.973 -13.345 1.00 98.62 110 ILE A N 1
ATOM 832 C CA . ILE A 1 110 ? 15.666 -14.857 -13.773 1.00 98.62 110 ILE A CA 1
ATOM 833 C C . ILE A 1 110 ? 14.819 -16.079 -13.376 1.00 98.62 110 ILE A C 1
ATOM 835 O O . ILE A 1 110 ? 13.620 -15.951 -13.150 1.00 98.62 110 ILE A O 1
ATOM 839 N N . GLN A 1 111 ? 15.418 -17.265 -13.251 1.00 98.50 111 GLN A N 1
ATOM 840 C CA . GLN A 1 111 ? 14.725 -18.450 -12.733 1.00 98.50 111 GLN A CA 1
ATOM 841 C C . GLN A 1 111 ? 14.550 -18.388 -11.209 1.00 98.50 111 GLN A C 1
ATOM 843 O O . GLN A 1 111 ? 13.536 -18.857 -10.696 1.00 98.50 111 GLN A O 1
ATOM 848 N N . CYS A 1 112 ? 15.487 -17.776 -10.477 1.00 98.81 112 CYS A N 1
ATOM 849 C CA . CYS A 1 112 ? 15.286 -17.457 -9.062 1.00 98.81 112 CYS A CA 1
ATOM 850 C C . CYS A 1 112 ? 14.137 -16.455 -8.882 1.00 98.81 112 CYS A C 1
ATOM 852 O O . CYS A 1 112 ? 13.294 -16.648 -8.006 1.00 98.81 112 CYS A O 1
ATOM 854 N N . LEU A 1 113 ? 14.057 -15.433 -9.744 1.00 98.75 113 LEU A N 1
ATOM 855 C CA . LEU A 1 113 ? 12.940 -14.488 -9.750 1.00 98.75 113 LEU A CA 1
ATOM 856 C C . LEU A 1 113 ? 11.599 -15.198 -10.000 1.00 98.75 113 LEU A C 1
ATOM 858 O O . LEU A 1 113 ? 10.643 -14.922 -9.278 1.00 98.75 113 LEU A O 1
ATOM 862 N N . ASP A 1 114 ? 11.528 -16.158 -10.933 1.00 98.31 114 ASP A N 1
ATOM 863 C CA . ASP A 1 114 ? 10.306 -16.951 -11.156 1.00 98.31 114 ASP A CA 1
ATOM 864 C C . ASP A 1 114 ? 9.817 -17.628 -9.874 1.00 98.31 114 ASP A C 1
ATOM 866 O O . ASP A 1 114 ? 8.629 -17.561 -9.564 1.00 98.31 114 ASP A O 1
ATOM 870 N N . LYS A 1 115 ? 10.725 -18.267 -9.120 1.00 97.06 115 LYS A N 1
ATOM 871 C CA . LYS A 1 115 ? 10.388 -18.964 -7.867 1.00 97.06 115 LYS A CA 1
ATOM 872 C C . LYS A 1 115 ? 9.802 -18.020 -6.829 1.00 97.06 115 LYS A C 1
ATOM 874 O O . LYS A 1 115 ? 8.845 -18.358 -6.133 1.00 97.06 115 LYS A O 1
ATOM 879 N N . MET A 1 116 ? 10.349 -16.816 -6.752 1.00 98.00 116 MET A N 1
ATOM 880 C CA . MET A 1 116 ? 9.895 -15.795 -5.817 1.00 98.00 116 MET A CA 1
ATOM 881 C C . MET A 1 116 ? 8.547 -15.210 -6.242 1.00 98.00 116 MET A C 1
ATOM 883 O O . MET A 1 116 ? 7.657 -15.085 -5.406 1.00 98.00 116 MET A O 1
ATOM 887 N N . VAL A 1 117 ? 8.354 -14.926 -7.534 1.00 96.25 117 VAL A N 1
ATOM 888 C CA . VAL A 1 117 ? 7.063 -14.484 -8.085 1.00 96.25 117 VAL A CA 1
ATOM 889 C C . VAL A 1 117 ? 5.991 -15.559 -7.877 1.00 96.25 117 VAL A C 1
ATOM 891 O O . VAL A 1 117 ? 4.891 -15.246 -7.431 1.00 96.25 117 VAL A O 1
ATOM 894 N N . GLU A 1 118 ? 6.303 -16.830 -8.138 1.00 89.50 118 GLU A N 1
ATOM 895 C CA . GLU A 1 118 ? 5.403 -17.962 -7.887 1.00 89.50 118 GLU A CA 1
ATOM 896 C C . GLU A 1 118 ? 4.970 -18.008 -6.412 1.00 89.50 118 GLU A C 1
ATOM 898 O O . GLU A 1 118 ? 3.776 -18.106 -6.109 1.00 89.50 118 GLU A O 1
ATOM 903 N N . TYR A 1 119 ? 5.922 -17.867 -5.484 1.00 91.06 119 TYR A N 1
ATOM 904 C CA . TYR A 1 119 ? 5.621 -17.885 -4.056 1.00 91.06 119 TYR A CA 1
ATOM 905 C C . TYR A 1 119 ? 4.826 -16.658 -3.596 1.00 91.06 119 TYR A C 1
ATOM 907 O O . TYR A 1 119 ? 3.859 -16.822 -2.853 1.00 91.06 119 TYR A O 1
ATOM 915 N N . CYS A 1 120 ? 5.161 -15.452 -4.073 1.00 91.94 120 CYS A N 1
ATOM 916 C CA . CYS A 1 120 ? 4.374 -14.239 -3.828 1.00 91.94 120 CYS A CA 1
ATOM 917 C C . CYS A 1 120 ? 2.905 -14.451 -4.212 1.00 91.94 120 CYS A C 1
ATOM 919 O O . CYS A 1 120 ? 2.019 -14.189 -3.396 1.00 91.94 120 CYS A O 1
ATOM 921 N N . GLY A 1 121 ? 2.653 -15.007 -5.401 1.00 83.75 121 GLY A N 1
ATOM 922 C CA . GLY A 1 121 ? 1.307 -15.332 -5.870 1.00 83.75 121 GLY A CA 1
ATOM 923 C C . GLY A 1 121 ? 0.597 -16.332 -4.960 1.00 83.75 121 GLY A C 1
ATOM 924 O O . GLY A 1 121 ? -0.542 -16.097 -4.556 1.00 83.75 121 GLY A O 1
ATOM 925 N N . LYS A 1 122 ? 1.293 -17.404 -4.550 1.00 81.19 122 LYS A N 1
ATOM 926 C CA . LYS A 1 122 ? 0.770 -18.420 -3.619 1.00 81.19 122 LYS A CA 1
ATOM 927 C C . LYS A 1 122 ? 0.324 -17.825 -2.282 1.00 81.19 122 LYS A C 1
ATOM 929 O O . LYS A 1 122 ? -0.662 -18.286 -1.708 1.00 81.19 122 LYS A O 1
ATOM 934 N N . ILE A 1 123 ? 1.041 -16.824 -1.772 1.00 77.00 123 ILE A N 1
ATOM 935 C CA . ILE A 1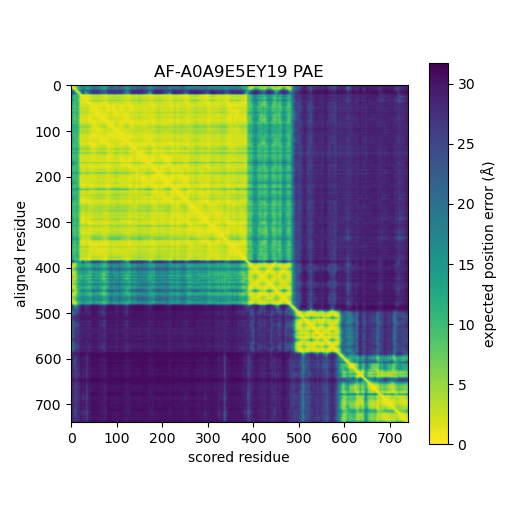 123 ? 0.711 -16.182 -0.494 1.00 77.00 123 ILE A CA 1
ATOM 936 C C . ILE A 1 123 ? -0.131 -14.908 -0.653 1.00 77.00 123 ILE A C 1
ATOM 938 O O . ILE A 1 123 ? -0.502 -14.311 0.357 1.00 77.00 123 ILE A O 1
ATOM 942 N N . GLY A 1 124 ? -0.494 -14.527 -1.879 1.00 80.25 124 GLY A N 1
ATOM 943 C CA . GLY A 1 124 ? -1.376 -13.398 -2.179 1.00 80.25 124 GLY A CA 1
ATOM 944 C C . GLY A 1 124 ? -0.694 -12.029 -2.264 1.00 80.25 124 GLY A C 1
ATOM 945 O O . GLY A 1 124 ? -1.399 -11.040 -2.462 1.00 80.25 124 GLY A O 1
ATOM 946 N N . LEU A 1 125 ? 0.638 -11.957 -2.165 1.00 88.94 125 LEU A N 1
ATOM 947 C CA . LEU A 1 125 ? 1.389 -10.730 -2.446 1.00 88.94 125 LEU A CA 1
ATOM 948 C C . LEU A 1 125 ? 1.318 -10.384 -3.939 1.00 88.94 125 LEU A C 1
ATOM 950 O O . LEU A 1 125 ? 1.061 -11.241 -4.789 1.00 88.94 125 LEU A O 1
ATOM 954 N N . ARG A 1 126 ? 1.561 -9.115 -4.268 1.00 95.50 126 ARG A N 1
ATOM 955 C CA . ARG A 1 126 ? 1.828 -8.659 -5.639 1.00 95.50 126 ARG A CA 1
ATOM 956 C C . ARG A 1 126 ? 3.281 -8.266 -5.828 1.00 95.50 126 ARG A C 1
ATOM 958 O O . ARG A 1 126 ? 4.016 -8.101 -4.861 1.00 95.50 126 ARG A O 1
ATOM 965 N N . VAL A 1 127 ? 3.686 -8.142 -7.083 1.00 98.62 127 VAL A N 1
ATOM 966 C CA . VAL A 1 127 ? 5.042 -7.802 -7.496 1.00 98.62 127 VAL A CA 1
ATOM 967 C C . VAL A 1 127 ? 4.995 -6.652 -8.493 1.00 98.62 127 VAL A C 1
ATOM 969 O O . VAL A 1 127 ? 4.275 -6.713 -9.492 1.00 98.62 127 VAL A O 1
ATOM 972 N N . ILE A 1 128 ? 5.795 -5.627 -8.228 1.00 98.88 128 ILE A N 1
ATOM 973 C CA . ILE A 1 128 ? 6.198 -4.618 -9.206 1.00 98.88 128 ILE A CA 1
ATOM 974 C C . ILE A 1 128 ? 7.650 -4.917 -9.553 1.00 98.88 128 ILE A C 1
ATOM 976 O O . ILE A 1 128 ? 8.485 -5.032 -8.656 1.00 98.88 128 ILE A O 1
ATOM 980 N N . LEU A 1 129 ? 7.943 -5.078 -10.840 1.00 98.94 129 LEU A N 1
ATOM 981 C CA . LEU A 1 129 ? 9.326 -5.165 -11.298 1.00 98.94 129 LEU A CA 1
ATOM 982 C C . LEU A 1 129 ? 9.844 -3.749 -11.504 1.00 98.94 129 LEU A C 1
ATOM 984 O O . LEU A 1 129 ? 9.168 -2.955 -12.153 1.00 98.94 129 LEU A O 1
ATOM 988 N N . ASP A 1 130 ? 11.025 -3.464 -10.976 1.00 98.94 130 ASP A N 1
ATOM 989 C CA . ASP A 1 130 ? 11.688 -2.171 -11.093 1.00 98.94 130 ASP A CA 1
ATOM 990 C C . ASP A 1 130 ? 13.020 -2.341 -11.816 1.00 98.94 130 ASP A C 1
ATOM 992 O O . ASP A 1 130 ? 13.922 -3.029 -11.332 1.00 98.94 130 ASP A O 1
ATOM 996 N N . ARG A 1 131 ? 13.150 -1.714 -12.989 1.00 98.81 131 ARG A N 1
ATOM 997 C CA . ARG A 1 131 ? 14.443 -1.658 -13.668 1.00 98.81 131 ARG A CA 1
ATOM 998 C C . ARG A 1 131 ? 15.299 -0.618 -12.947 1.00 98.81 131 ARG A C 1
ATOM 1000 O O . ARG A 1 131 ? 15.362 0.550 -13.330 1.00 98.81 131 ARG A O 1
ATOM 1007 N N . HIS A 1 132 ? 16.064 -1.114 -11.986 1.00 98.81 132 HIS A N 1
ATOM 1008 C CA . HIS A 1 132 ? 16.880 -0.305 -11.097 1.00 98.81 132 HIS A CA 1
ATOM 1009 C C . HIS A 1 132 ? 18.216 0.127 -11.717 1.00 98.81 132 HIS A C 1
ATOM 1011 O O . HIS A 1 132 ? 18.720 1.220 -11.467 1.00 98.81 132 HIS A O 1
ATOM 1017 N N . SER A 1 133 ? 18.800 -0.719 -12.573 1.00 98.56 133 SER A N 1
ATOM 1018 C CA . SER A 1 133 ? 20.053 -0.416 -13.280 1.00 98.56 133 SER A CA 1
ATOM 1019 C C . SER A 1 133 ? 20.249 -1.261 -14.551 1.00 98.56 133 SER A C 1
ATOM 1021 O O . SER A 1 133 ? 19.539 -2.231 -14.808 1.00 98.56 133 SER A O 1
ATOM 1023 N N . ALA A 1 134 ? 21.203 -0.901 -15.408 1.00 98.38 134 ALA A N 1
ATOM 1024 C CA . ALA A 1 134 ? 21.620 -1.705 -16.554 1.00 98.38 134 ALA A CA 1
ATOM 1025 C C . ALA A 1 134 ? 22.637 -2.722 -16.072 1.00 98.38 134 ALA A C 1
ATOM 1027 O O . ALA A 1 134 ? 22.453 -3.927 -16.246 1.00 98.38 134 ALA A O 1
ATOM 1028 N N . LYS A 1 135 ? 23.703 -2.211 -15.454 1.00 98.25 135 LYS A N 1
ATOM 1029 C CA . LYS A 1 135 ? 24.769 -3.010 -14.856 1.00 98.25 135 LYS A CA 1
ATOM 1030 C C . LYS A 1 135 ? 24.457 -3.273 -13.394 1.00 98.25 135 LYS A C 1
ATOM 1032 O O . LYS A 1 135 ? 23.862 -2.434 -12.715 1.00 98.25 135 LYS A O 1
ATOM 1037 N N . ALA A 1 136 ? 24.886 -4.428 -12.909 1.00 98.06 136 ALA A N 1
ATOM 1038 C CA . ALA A 1 136 ? 24.843 -4.711 -11.486 1.00 98.06 136 ALA A CA 1
ATOM 1039 C C . ALA A 1 136 ? 25.586 -3.607 -10.702 1.00 98.06 136 ALA A C 1
ATOM 1041 O O . ALA A 1 136 ? 26.671 -3.196 -11.115 1.00 98.06 136 ALA A O 1
ATOM 1042 N N . ASP A 1 137 ? 24.989 -3.104 -9.618 1.00 97.94 137 ASP A N 1
ATOM 1043 C CA . ASP A 1 137 ? 25.513 -1.992 -8.800 1.00 97.94 137 ASP A CA 1
ATOM 1044 C C . ASP A 1 137 ? 25.678 -0.652 -9.569 1.00 97.94 137 ASP A C 1
ATOM 1046 O O . ASP A 1 137 ? 26.377 0.264 -9.131 1.00 97.94 137 ASP A O 1
ATOM 1050 N N . GLY A 1 138 ? 25.039 -0.514 -10.739 1.00 97.19 138 GLY A N 1
ATOM 1051 C CA . GLY A 1 138 ? 25.194 0.636 -11.643 1.00 97.19 138 GLY A CA 1
ATOM 1052 C C . GLY A 1 138 ? 24.351 1.874 -11.309 1.00 97.19 138 GLY A C 1
ATOM 1053 O O . GLY A 1 138 ? 24.634 2.953 -11.831 1.00 97.19 138 GLY A O 1
ATOM 1054 N N . TYR A 1 139 ? 23.351 1.747 -10.434 1.00 93.19 139 TYR A N 1
ATOM 1055 C CA . TYR A 1 139 ? 22.270 2.723 -10.211 1.00 93.19 139 TYR A CA 1
ATOM 1056 C C . TYR A 1 139 ? 22.737 4.163 -9.903 1.00 93.19 139 TYR A C 1
ATOM 1058 O O . TYR A 1 139 ? 22.118 5.123 -10.360 1.00 93.19 139 TYR A O 1
ATOM 1066 N N . MET A 1 140 ? 23.877 4.347 -9.224 1.00 93.75 140 MET A N 1
ATOM 1067 C CA . MET A 1 140 ? 24.439 5.680 -8.918 1.00 93.75 140 MET A CA 1
ATOM 1068 C C . MET A 1 140 ? 24.990 6.430 -10.146 1.00 93.75 140 MET A C 1
ATOM 1070 O O . MET A 1 140 ? 25.065 7.665 -10.158 1.00 93.75 140 MET A O 1
ATOM 1074 N N . ASN A 1 141 ? 25.410 5.685 -11.172 1.00 95.38 141 ASN A N 1
ATOM 1075 C CA . ASN A 1 141 ? 26.156 6.196 -12.326 1.00 95.38 141 ASN A CA 1
ATOM 1076 C C . ASN A 1 141 ? 25.323 6.240 -13.614 1.00 95.38 141 ASN A C 1
ATOM 1078 O O . ASN A 1 141 ? 25.810 6.702 -14.645 1.00 95.38 141 ASN A O 1
ATOM 1082 N N . GLU A 1 142 ? 24.088 5.749 -13.566 1.00 97.00 142 GLU A N 1
ATOM 1083 C CA . GLU A 1 142 ? 23.176 5.700 -14.702 1.00 97.00 142 GLU A CA 1
ATOM 1084 C C . GLU A 1 142 ? 22.145 6.819 -14.578 1.00 97.00 142 GLU A C 1
ATOM 1086 O O . GLU A 1 142 ? 21.200 6.747 -13.798 1.00 97.00 142 GLU A O 1
ATOM 1091 N N . ASP A 1 143 ? 22.365 7.892 -15.329 1.00 97.75 143 ASP A N 1
ATOM 1092 C CA . ASP A 1 143 ? 21.484 9.059 -15.325 1.00 97.75 143 ASP A CA 1
ATOM 1093 C C . ASP A 1 143 ? 20.206 8.833 -16.156 1.00 97.75 143 ASP A C 1
ATOM 1095 O O . ASP A 1 143 ? 19.140 9.347 -15.822 1.00 97.75 143 ASP A O 1
ATOM 1099 N N . VAL A 1 144 ? 20.327 8.061 -17.243 1.00 98.38 144 VAL A N 1
ATOM 1100 C CA . VAL A 1 144 ? 19.282 7.758 -18.234 1.00 98.38 144 VAL A CA 1
ATOM 1101 C C . VAL A 1 144 ? 19.127 6.238 -18.403 1.00 98.38 144 VAL A C 1
ATOM 1103 O O . VAL A 1 144 ? 20.001 5.469 -18.012 1.00 98.38 144 VAL A O 1
ATOM 1106 N N . TRP A 1 145 ? 18.029 5.796 -19.022 1.00 98.31 145 TRP A N 1
ATOM 1107 C CA . TRP A 1 145 ? 17.578 4.392 -19.147 1.00 98.31 145 TRP A CA 1
ATOM 1108 C C . TRP A 1 145 ? 18.476 3.469 -20.005 1.00 98.31 145 TRP A C 1
ATOM 1110 O O . TRP A 1 145 ? 18.127 2.324 -20.297 1.00 98.31 145 TRP A O 1
ATOM 1120 N N . TYR A 1 146 ? 19.633 3.960 -20.440 1.00 97.88 146 TYR A N 1
ATOM 1121 C CA . TYR A 1 146 ? 20.640 3.253 -21.228 1.00 97.88 146 TYR A CA 1
ATOM 1122 C C . TYR A 1 146 ? 22.035 3.752 -20.833 1.00 97.88 146 TYR A C 1
ATOM 1124 O O . TYR A 1 146 ? 22.171 4.785 -20.182 1.00 97.88 146 TYR A O 1
ATOM 1132 N N . ILE A 1 147 ? 23.091 3.049 -21.247 1.00 97.69 147 ILE A N 1
ATOM 1133 C CA . ILE A 1 147 ? 24.468 3.507 -21.021 1.00 97.69 147 ILE A CA 1
ATOM 1134 C C . ILE A 1 147 ? 24.985 4.166 -22.307 1.00 97.69 147 ILE A C 1
ATOM 1136 O O . ILE A 1 147 ? 25.155 3.475 -23.318 1.00 97.69 147 ILE A O 1
ATOM 1140 N N . PRO A 1 148 ? 25.259 5.486 -22.308 1.00 94.25 148 PRO A N 1
ATOM 1141 C CA . PRO A 1 148 ? 25.762 6.172 -23.491 1.00 94.25 148 PRO A CA 1
ATOM 1142 C C . PRO A 1 148 ? 27.034 5.524 -24.046 1.00 94.25 148 PRO A C 1
ATOM 1144 O O . PRO A 1 148 ? 27.997 5.289 -23.318 1.00 94.25 148 PRO A O 1
ATOM 1147 N N . ASN A 1 149 ? 27.045 5.282 -25.359 1.00 93.88 149 ASN A N 1
ATOM 1148 C CA . ASN A 1 149 ? 28.144 4.650 -26.102 1.00 93.88 149 ASN A CA 1
ATOM 1149 C C . ASN A 1 149 ? 28.454 3.185 -25.726 1.00 93.88 149 ASN A C 1
ATOM 1151 O O . ASN A 1 149 ? 29.466 2.649 -26.180 1.00 93.88 149 ASN A O 1
ATOM 1155 N N . ASP A 1 150 ? 27.608 2.515 -24.940 1.00 97.31 150 ASP A N 1
ATOM 1156 C CA . ASP A 1 150 ? 27.733 1.080 -24.674 1.00 97.31 150 ASP A CA 1
ATOM 1157 C C . ASP A 1 150 ? 27.018 0.276 -25.774 1.00 97.31 150 ASP A C 1
ATOM 1159 O O . ASP A 1 150 ? 25.869 0.544 -26.125 1.00 97.31 150 ASP A O 1
ATOM 1163 N N . ALA A 1 151 ? 27.705 -0.715 -26.346 1.00 96.75 151 ALA A N 1
ATOM 1164 C CA . ALA A 1 151 ? 27.166 -1.516 -27.446 1.00 96.75 151 ALA A CA 1
ATOM 1165 C C . ALA A 1 151 ? 26.102 -2.534 -26.997 1.00 96.75 151 ALA A C 1
ATOM 1167 O O . ALA A 1 151 ? 25.371 -3.061 -27.835 1.00 96.75 151 ALA A O 1
ATOM 1168 N N . TYR A 1 152 ? 26.034 -2.846 -25.700 1.00 96.44 152 TYR A N 1
ATOM 1169 C CA . TYR A 1 152 ? 25.104 -3.828 -25.152 1.00 96.44 152 TYR A CA 1
ATOM 1170 C C . TYR A 1 152 ? 23.912 -3.155 -24.478 1.00 96.44 152 TYR A C 1
ATOM 1172 O O . TYR A 1 152 ? 22.762 -3.455 -24.801 1.00 96.44 152 TYR A O 1
ATOM 1180 N N . TYR A 1 153 ? 24.181 -2.225 -23.561 1.00 97.81 153 TYR A N 1
ATOM 1181 C CA . TYR A 1 153 ? 23.162 -1.556 -22.748 1.00 97.81 153 TYR A CA 1
ATOM 1182 C C . TYR A 1 153 ? 22.547 -0.359 -23.481 1.00 97.81 153 TYR A C 1
ATOM 1184 O O . TYR A 1 153 ? 22.605 0.781 -23.023 1.00 97.81 153 TYR A O 1
ATOM 1192 N N . THR A 1 154 ? 21.974 -0.643 -24.649 1.00 98.38 154 THR A N 1
ATOM 1193 C CA . THR A 1 154 ? 21.271 0.326 -25.497 1.00 98.38 154 THR A CA 1
ATOM 1194 C C . THR A 1 154 ? 19.820 0.510 -25.050 1.00 98.38 154 THR A C 1
ATOM 1196 O O . THR A 1 154 ? 19.247 -0.365 -24.400 1.00 98.38 154 THR A O 1
ATOM 1199 N N . GLU A 1 155 ? 19.183 1.611 -25.459 1.00 98.38 155 GLU A N 1
ATOM 1200 C CA . GLU A 1 155 ? 17.744 1.806 -25.233 1.00 98.38 155 GLU A CA 1
ATOM 1201 C C . GLU A 1 155 ? 16.910 0.671 -25.842 1.00 98.38 155 GLU A C 1
ATOM 1203 O O . GLU A 1 155 ? 16.006 0.158 -25.190 1.00 98.38 155 GLU A O 1
ATOM 1208 N N . GLN A 1 156 ? 17.229 0.238 -27.068 1.00 98.44 156 GLN A N 1
ATOM 1209 C CA . GLN A 1 156 ? 16.503 -0.863 -27.703 1.00 98.44 156 GLN A CA 1
ATOM 1210 C C . GLN A 1 156 ? 16.589 -2.131 -26.854 1.00 98.44 156 GLN A C 1
ATOM 1212 O O . GLN A 1 156 ? 15.583 -2.804 -26.651 1.00 98.44 156 GLN A O 1
ATOM 1217 N N . ARG A 1 157 ? 17.769 -2.422 -26.294 1.00 98.25 157 ARG A N 1
ATOM 1218 C CA . ARG A 1 157 ? 17.936 -3.569 -25.406 1.00 98.25 157 ARG A CA 1
ATOM 1219 C C . ARG A 1 157 ? 17.085 -3.445 -24.139 1.00 98.25 157 ARG A C 1
ATOM 1221 O O . ARG A 1 157 ? 16.468 -4.425 -23.736 1.00 98.25 157 ARG A O 1
ATOM 1228 N N . TRP A 1 158 ? 17.035 -2.260 -23.535 1.00 98.69 158 TRP A N 1
ATOM 1229 C CA . TRP A 1 158 ? 16.169 -1.989 -22.384 1.00 98.69 158 TRP A CA 1
ATOM 1230 C C . TRP A 1 158 ? 14.686 -2.237 -22.712 1.00 98.69 158 TRP A C 1
ATOM 1232 O O . TRP A 1 158 ? 14.001 -2.926 -21.957 1.00 98.69 158 TRP A O 1
ATOM 1242 N N . VAL A 1 159 ? 14.213 -1.777 -23.875 1.00 98.88 159 VAL A N 1
ATOM 1243 C CA . VAL A 1 159 ? 12.842 -2.023 -24.360 1.00 98.88 159 VAL A CA 1
ATOM 1244 C C . VAL A 1 159 ? 12.579 -3.513 -24.640 1.00 98.88 159 VAL A C 1
ATOM 1246 O O . VAL A 1 159 ? 11.504 -4.032 -24.314 1.00 98.88 159 VAL A O 1
ATOM 1249 N N . ASP A 1 160 ? 13.549 -4.220 -25.220 1.00 98.75 160 ASP A N 1
ATOM 1250 C CA . ASP A 1 160 ? 13.448 -5.650 -25.528 1.00 98.75 160 ASP A CA 1
ATOM 1251 C C . ASP A 1 160 ? 13.376 -6.502 -24.253 1.00 98.75 160 ASP A C 1
ATOM 1253 O O . ASP A 1 160 ? 12.545 -7.409 -24.161 1.00 98.75 160 ASP A O 1
ATOM 1257 N N . ASP A 1 161 ? 14.203 -6.187 -23.251 1.00 98.75 161 ASP A N 1
ATOM 1258 C CA . ASP A 1 161 ? 14.198 -6.854 -21.946 1.00 98.75 161 ASP A CA 1
ATOM 1259 C C . ASP A 1 161 ? 12.855 -6.655 -21.231 1.00 98.75 161 ASP A C 1
ATOM 1261 O O . ASP A 1 161 ? 12.274 -7.614 -20.715 1.00 98.75 161 ASP A O 1
ATOM 1265 N N . TRP A 1 162 ? 12.309 -5.438 -21.272 1.00 98.88 162 TRP A N 1
ATOM 1266 C CA . TRP A 1 162 ? 10.978 -5.150 -20.743 1.00 98.88 162 TRP A CA 1
ATOM 1267 C C . TRP A 1 162 ? 9.881 -5.952 -21.441 1.00 98.88 162 TRP A C 1
ATOM 1269 O O . TRP A 1 162 ? 9.046 -6.582 -20.789 1.00 98.88 162 TRP A O 1
ATOM 1279 N N . SER A 1 163 ? 9.912 -5.992 -22.773 1.00 98.69 163 SER A N 1
ATOM 1280 C CA . SER A 1 163 ? 8.966 -6.773 -23.573 1.00 98.69 163 SER A CA 1
ATOM 1281 C C . SER A 1 163 ? 9.082 -8.278 -23.297 1.00 98.69 163 SER A C 1
ATOM 1283 O O . SER A 1 163 ? 8.082 -8.998 -23.327 1.00 98.69 163 SER A O 1
ATOM 1285 N N . MET A 1 164 ? 10.293 -8.773 -23.026 1.00 98.69 164 MET A N 1
ATOM 1286 C CA . MET A 1 164 ? 10.546 -10.160 -22.637 1.00 98.69 164 MET A CA 1
ATOM 1287 C C . MET A 1 164 ? 9.930 -10.475 -21.269 1.00 98.69 164 MET A C 1
ATOM 1289 O O . MET A 1 164 ? 9.201 -11.462 -21.161 1.00 98.69 164 MET A O 1
ATOM 1293 N N . LEU A 1 165 ? 10.147 -9.629 -20.256 1.00 98.81 165 LEU A N 1
ATOM 1294 C CA . LEU A 1 165 ? 9.562 -9.806 -18.921 1.00 98.81 165 LEU A CA 1
ATOM 1295 C C . LEU A 1 165 ? 8.030 -9.725 -18.956 1.00 98.81 165 LEU A C 1
ATOM 1297 O O . LEU A 1 165 ? 7.355 -10.568 -18.363 1.00 98.81 165 LEU A O 1
ATOM 1301 N N . ALA A 1 166 ? 7.482 -8.776 -19.717 1.00 98.25 166 ALA A N 1
ATOM 1302 C CA . ALA A 1 166 ? 6.044 -8.638 -19.926 1.00 98.25 166 ALA A CA 1
ATOM 1303 C C . ALA A 1 166 ? 5.427 -9.917 -20.516 1.00 98.25 166 ALA A C 1
ATOM 1305 O O . ALA A 1 166 ? 4.414 -10.397 -20.011 1.00 98.25 166 ALA A O 1
ATOM 1306 N N . LYS A 1 167 ? 6.072 -10.527 -21.525 1.00 97.88 167 LYS A N 1
ATOM 1307 C CA . LYS A 1 167 ? 5.651 -11.821 -22.100 1.00 97.88 167 LYS A CA 1
ATOM 1308 C C . LYS A 1 167 ? 5.800 -12.969 -21.110 1.00 97.88 167 LYS A C 1
ATOM 1310 O O . LYS A 1 167 ? 4.912 -13.814 -21.018 1.00 97.88 167 LYS A O 1
ATOM 1315 N N . ARG A 1 168 ? 6.913 -13.006 -20.372 1.00 97.88 168 ARG A N 1
ATOM 1316 C CA . ARG A 1 168 ? 7.226 -14.063 -19.400 1.00 97.88 168 ARG A CA 1
ATOM 1317 C C . ARG A 1 168 ? 6.148 -14.193 -18.326 1.00 97.88 168 ARG A C 1
ATOM 1319 O O . ARG A 1 168 ? 5.813 -15.308 -17.941 1.00 97.88 168 ARG A O 1
ATOM 1326 N N . TYR A 1 169 ? 5.588 -13.069 -17.888 1.00 96.44 169 TYR A N 1
ATOM 1327 C CA . TYR A 1 169 ? 4.600 -13.009 -16.810 1.00 96.44 169 TYR A CA 1
ATOM 1328 C C . TYR A 1 169 ? 3.188 -12.611 -17.278 1.00 96.44 169 TYR A C 1
ATOM 1330 O O . TYR A 1 169 ? 2.335 -12.321 -16.444 1.00 96.44 169 TYR A O 1
ATOM 1338 N N . ALA A 1 170 ? 2.903 -12.634 -18.587 1.00 86.75 170 ALA A N 1
ATOM 1339 C CA . ALA A 1 170 ? 1.670 -12.083 -19.168 1.00 86.75 170 ALA A CA 1
ATOM 1340 C C . ALA A 1 170 ? 0.361 -12.634 -18.571 1.00 86.75 170 ALA A C 1
ATOM 1342 O O . ALA A 1 170 ? -0.628 -11.915 -18.465 1.00 86.75 170 ALA A O 1
ATOM 1343 N N . ASN A 1 171 ? 0.365 -13.902 -18.151 1.00 80.62 171 ASN A N 1
ATOM 1344 C CA . ASN A 1 171 ? -0.801 -14.589 -17.582 1.00 80.62 171 ASN A CA 1
ATOM 1345 C C . ASN A 1 171 ? -0.708 -14.771 -16.061 1.00 80.62 171 ASN A C 1
ATOM 1347 O O . ASN A 1 171 ? -1.474 -15.539 -15.484 1.00 80.62 171 ASN A O 1
ATOM 1351 N N . ASN A 1 172 ? 0.251 -14.110 -15.410 1.00 86.94 172 ASN A N 1
ATOM 1352 C CA . ASN A 1 172 ? 0.448 -14.194 -13.973 1.00 86.94 172 ASN A CA 1
ATOM 1353 C C . ASN A 1 172 ? 0.094 -12.845 -13.320 1.00 86.94 172 ASN A C 1
ATOM 1355 O O . ASN A 1 172 ? 0.942 -11.950 -13.293 1.00 86.94 172 ASN A O 1
ATOM 1359 N N . PRO A 1 173 ? -1.114 -12.696 -12.740 1.00 87.69 173 PRO A N 1
ATOM 1360 C CA . PRO A 1 173 ? -1.551 -11.449 -12.107 1.00 87.69 173 PRO A CA 1
ATOM 1361 C C . PRO A 1 173 ? -0.802 -11.128 -10.806 1.00 87.69 173 PRO A C 1
ATOM 1363 O O . PRO A 1 173 ? -1.097 -10.128 -10.155 1.00 87.69 173 PRO A O 1
ATOM 1366 N N . THR A 1 174 ? 0.164 -11.962 -10.404 1.00 91.75 174 THR A N 1
ATOM 1367 C CA . THR A 1 174 ? 1.096 -11.625 -9.326 1.00 91.75 174 THR A CA 1
ATOM 1368 C C . THR A 1 174 ? 1.956 -10.431 -9.714 1.00 91.75 174 THR A C 1
ATOM 1370 O O . THR A 1 174 ? 2.141 -9.540 -8.890 1.00 91.75 174 THR A O 1
ATOM 1373 N N . VAL A 1 175 ? 2.457 -10.389 -10.954 1.00 97.06 175 VAL A N 1
ATOM 1374 C CA . VAL A 1 175 ? 3.220 -9.240 -11.449 1.00 97.06 175 VAL A CA 1
ATOM 1375 C C . VAL A 1 175 ? 2.234 -8.238 -12.031 1.00 97.06 175 VAL A C 1
ATOM 1377 O O . VAL A 1 175 ? 1.574 -8.522 -13.030 1.00 97.06 175 VAL A O 1
ATOM 1380 N N . ILE A 1 176 ? 2.101 -7.089 -11.373 1.00 96.06 176 ILE A N 1
ATOM 1381 C CA . ILE A 1 176 ? 1.035 -6.113 -11.647 1.00 96.06 176 ILE A CA 1
ATOM 1382 C C . ILE A 1 176 ? 1.506 -4.908 -12.451 1.00 96.06 176 ILE A C 1
ATOM 1384 O O . ILE A 1 176 ? 0.670 -4.199 -13.010 1.00 96.06 176 ILE A O 1
ATOM 1388 N N . GLY A 1 177 ? 2.813 -4.671 -12.531 1.00 97.44 177 GLY A N 1
ATOM 1389 C CA . GLY A 1 177 ? 3.331 -3.522 -13.253 1.00 97.44 177 GLY A CA 1
ATOM 1390 C C . GLY A 1 177 ? 4.841 -3.500 -13.415 1.00 97.44 177 GLY A C 1
ATOM 1391 O O . GLY A 1 177 ? 5.567 -4.311 -12.831 1.00 97.44 177 GLY A O 1
ATOM 1392 N N . ALA A 1 178 ? 5.262 -2.544 -14.234 1.00 98.94 178 ALA A N 1
ATOM 1393 C CA . ALA A 1 178 ? 6.643 -2.257 -14.578 1.00 98.94 178 ALA A CA 1
ATOM 1394 C C . ALA A 1 178 ? 6.981 -0.819 -14.177 1.00 98.94 178 ALA A C 1
ATOM 1396 O O . ALA A 1 178 ? 6.393 0.119 -14.718 1.00 98.94 178 ALA A O 1
ATOM 1397 N N . ASP A 1 179 ? 7.919 -0.674 -13.248 1.00 98.94 179 ASP A N 1
ATOM 1398 C CA . ASP A 1 179 ? 8.584 0.581 -12.918 1.00 98.94 179 ASP A CA 1
ATOM 1399 C C . ASP A 1 179 ? 9.801 0.746 -13.826 1.00 98.94 179 ASP A C 1
ATOM 1401 O O . ASP A 1 179 ? 10.768 -0.016 -13.761 1.00 98.94 179 ASP A O 1
ATOM 1405 N N . LEU A 1 180 ? 9.645 1.629 -14.815 1.00 98.94 180 LEU A N 1
ATOM 1406 C CA . LEU A 1 180 ? 10.344 1.525 -16.094 1.00 98.94 180 LEU A CA 1
ATOM 1407 C C . LEU A 1 180 ? 11.856 1.740 -15.995 1.00 98.94 180 LEU A C 1
ATOM 1409 O O . LEU A 1 180 ? 12.609 1.114 -16.755 1.00 98.94 180 LEU A O 1
ATOM 1413 N N . PHE A 1 181 ? 12.278 2.660 -15.133 1.00 98.81 181 PHE A N 1
ATOM 1414 C CA . PHE A 1 181 ? 13.671 2.994 -14.876 1.00 98.81 181 PHE A CA 1
ATOM 1415 C C . PHE A 1 181 ? 13.770 3.798 -13.579 1.00 98.81 181 PHE A C 1
ATOM 1417 O O . PHE A 1 181 ? 13.194 4.882 -13.498 1.00 98.81 181 PHE A O 1
ATOM 1424 N N . ASN A 1 182 ? 14.545 3.277 -12.633 1.00 98.81 182 ASN A N 1
ATOM 1425 C CA . ASN A 1 182 ? 14.758 3.891 -11.335 1.00 98.81 182 ASN A CA 1
ATOM 1426 C C . ASN A 1 182 ? 15.568 5.182 -11.417 1.00 98.81 182 ASN A C 1
ATOM 1428 O O . ASN A 1 182 ? 16.685 5.214 -11.946 1.00 98.81 182 ASN A O 1
ATOM 1432 N N . GLU A 1 183 ? 15.030 6.220 -10.797 1.00 98.56 183 GLU A N 1
ATOM 1433 C CA . GLU A 1 183 ? 15.672 7.494 -10.528 1.00 98.56 183 GLU A CA 1
ATOM 1434 C C . GLU A 1 183 ? 16.353 8.142 -11.747 1.00 98.56 183 GLU A C 1
ATOM 1436 O O . GLU A 1 183 ? 17.575 8.374 -11.725 1.00 98.56 183 GLU A O 1
ATOM 1441 N N . PRO A 1 184 ? 15.594 8.496 -12.809 1.00 98.62 184 PRO A N 1
ATOM 1442 C CA . PRO A 1 184 ? 16.094 9.380 -13.853 1.00 98.62 184 PRO A CA 1
ATOM 1443 C C . PRO A 1 184 ? 16.630 10.674 -13.228 1.00 98.62 184 PRO A C 1
ATOM 1445 O O . PRO A 1 184 ? 15.948 11.359 -12.459 1.00 98.62 184 PRO A O 1
ATOM 1448 N N . LYS A 1 185 ? 17.879 11.021 -13.538 1.00 98.06 185 LYS A N 1
ATOM 1449 C CA . LYS A 1 185 ? 18.618 12.055 -12.797 1.00 98.06 185 LYS A CA 1
ATOM 1450 C C . LYS A 1 185 ? 19.651 12.775 -13.640 1.00 98.06 185 LYS A C 1
ATOM 1452 O O . LYS A 1 185 ? 19.983 12.330 -14.734 1.00 98.06 185 LYS A O 1
ATOM 1457 N N . LYS A 1 186 ? 20.179 13.881 -13.114 1.00 96.25 186 LYS A N 1
ATOM 1458 C CA . LYS A 1 186 ? 21.256 14.707 -13.671 1.00 96.25 186 LYS A CA 1
ATOM 1459 C C . LYS A 1 186 ? 21.029 15.098 -15.132 1.00 96.25 186 LYS A C 1
ATOM 1461 O O . LYS A 1 186 ? 20.478 16.160 -15.405 1.00 96.25 186 LYS A O 1
ATOM 1466 N N . SER A 1 187 ? 21.486 14.269 -16.073 1.00 96.75 187 SER A N 1
ATOM 1467 C CA . SER A 1 187 ? 21.331 14.499 -17.510 1.00 96.75 187 SER A CA 1
ATOM 1468 C C . SER A 1 187 ? 19.958 14.100 -18.067 1.00 96.75 187 SER A C 1
ATOM 1470 O O . SER A 1 187 ? 19.626 14.533 -19.171 1.00 96.75 187 SER A O 1
ATOM 1472 N N . ALA A 1 188 ? 19.138 13.344 -17.326 1.00 98.19 188 ALA A N 1
ATOM 1473 C CA . ALA A 1 188 ? 17.742 13.101 -17.682 1.00 98.19 188 ALA A CA 1
ATOM 1474 C C . ALA A 1 188 ? 16.909 14.390 -17.621 1.00 98.19 188 ALA A C 1
ATOM 1476 O O . ALA A 1 188 ? 17.071 15.239 -16.746 1.00 98.19 188 ALA A O 1
ATOM 1477 N N . THR A 1 189 ? 15.988 14.523 -18.567 1.00 98.44 189 THR A N 1
ATOM 1478 C CA . THR A 1 189 ? 15.152 15.710 -18.781 1.00 98.44 189 THR A CA 1
ATOM 1479 C C . THR A 1 189 ? 13.693 15.313 -18.974 1.00 98.44 189 THR A C 1
ATOM 1481 O O . THR A 1 189 ? 13.406 14.146 -19.224 1.00 98.44 189 THR A O 1
ATOM 1484 N N . TRP A 1 190 ? 12.773 16.276 -18.887 1.00 98.56 190 TRP A N 1
ATOM 1485 C CA . TRP A 1 190 ? 11.345 16.056 -19.126 1.00 98.56 190 TRP A CA 1
ATOM 1486 C C . TRP A 1 190 ? 10.768 17.138 -20.042 1.00 98.56 190 TRP A C 1
ATOM 1488 O O . TRP A 1 190 ? 10.891 18.328 -19.752 1.00 98.56 190 TRP A O 1
ATOM 1498 N N . GLY A 1 191 ? 10.103 16.735 -21.125 1.00 97.25 191 GLY A N 1
ATOM 1499 C CA . GLY A 1 191 ? 9.393 17.616 -22.050 1.00 97.25 191 GLY A CA 1
ATOM 1500 C C . GLY A 1 191 ? 10.259 18.352 -23.076 1.00 97.25 191 GLY A C 1
ATOM 1501 O O . GLY A 1 191 ? 9.754 19.265 -23.728 1.00 97.25 191 GLY A O 1
ATOM 1502 N N . ASN A 1 192 ? 11.538 17.999 -23.256 1.00 95.69 192 ASN A N 1
ATOM 1503 C CA . ASN A 1 192 ? 12.426 18.717 -24.188 1.00 95.69 192 ASN A CA 1
ATOM 1504 C C . ASN A 1 192 ? 12.550 18.075 -25.585 1.00 95.69 192 ASN A C 1
ATOM 1506 O O . ASN A 1 192 ? 13.238 18.616 -26.449 1.00 95.69 192 ASN A O 1
ATOM 1510 N N . SER A 1 193 ? 11.887 16.940 -25.818 1.00 93.19 193 SER A N 1
ATOM 1511 C CA . SER A 1 193 ? 11.881 16.155 -27.062 1.00 93.19 193 SER A CA 1
ATOM 1512 C C . SER A 1 193 ? 13.238 15.587 -27.510 1.00 93.19 193 SER A C 1
ATOM 1514 O O . SER A 1 193 ? 13.359 15.089 -28.631 1.00 93.19 193 SER A O 1
ATOM 1516 N N . SER A 1 194 ? 14.267 15.623 -26.662 1.00 96.62 194 SER A N 1
ATOM 1517 C CA . SER A 1 194 ? 15.562 14.994 -26.936 1.00 96.62 194 SER A CA 1
ATOM 1518 C C . SER A 1 194 ? 15.456 13.472 -26.853 1.00 96.62 194 SER A C 1
ATOM 1520 O O . SER A 1 194 ? 15.220 12.914 -25.786 1.00 96.62 194 SER A O 1
ATOM 1522 N N . ALA A 1 195 ? 15.731 12.761 -27.947 1.00 93.56 195 ALA A N 1
ATOM 1523 C CA . ALA A 1 195 ? 15.735 11.295 -27.924 1.00 93.56 195 ALA A CA 1
ATOM 1524 C C . ALA A 1 195 ? 16.732 10.706 -26.905 1.00 93.56 195 ALA A C 1
ATOM 1526 O O . ALA A 1 195 ? 16.509 9.609 -26.408 1.00 93.56 195 ALA A O 1
ATOM 1527 N N . ALA A 1 196 ? 17.807 11.435 -26.585 1.00 96.19 196 ALA A N 1
ATOM 1528 C CA . ALA A 1 196 ? 18.880 10.963 -25.715 1.00 96.19 196 ALA A CA 1
ATOM 1529 C C . ALA A 1 196 ? 18.611 11.162 -24.216 1.00 96.19 196 ALA A C 1
ATOM 1531 O O . ALA A 1 196 ? 19.261 10.500 -23.410 1.00 96.19 196 ALA A O 1
ATOM 1532 N N . THR A 1 197 ? 17.728 12.095 -23.848 1.00 98.06 197 THR A N 1
ATOM 1533 C CA . THR A 1 197 ? 17.571 12.542 -22.452 1.00 98.06 197 THR A CA 1
ATOM 1534 C C . THR A 1 197 ? 16.120 12.746 -22.025 1.00 98.06 197 THR A C 1
ATOM 1536 O O . THR A 1 197 ? 15.872 12.892 -20.833 1.00 98.06 197 THR A O 1
ATOM 1539 N N . ASP A 1 198 ? 15.156 12.805 -22.947 1.00 98.44 198 ASP A N 1
ATOM 1540 C CA . ASP A 1 198 ? 13.760 13.114 -22.626 1.00 98.44 198 ASP A CA 1
ATOM 1541 C C . ASP A 1 198 ? 13.019 11.896 -22.069 1.00 98.44 198 ASP A C 1
ATOM 1543 O O . ASP A 1 198 ? 12.567 11.014 -22.810 1.00 98.44 198 ASP A O 1
ATOM 1547 N N . TRP A 1 199 ? 12.920 11.843 -20.743 1.00 98.81 199 TRP A N 1
ATOM 1548 C CA . TRP A 1 199 ? 12.423 10.689 -20.012 1.00 98.81 199 TRP A CA 1
ATOM 1549 C C . TRP A 1 199 ? 10.957 10.394 -20.309 1.00 98.81 199 TRP A C 1
ATOM 1551 O O . TRP A 1 199 ? 10.626 9.251 -20.606 1.00 98.81 199 TRP A O 1
ATOM 1561 N N . ASN A 1 200 ? 10.080 11.400 -20.345 1.00 98.50 200 ASN A N 1
ATOM 1562 C CA . ASN A 1 200 ? 8.664 11.167 -20.645 1.00 98.50 200 ASN A CA 1
ATOM 1563 C C . ASN A 1 200 ? 8.468 10.505 -22.020 1.00 98.50 200 ASN A C 1
ATOM 1565 O O . ASN A 1 200 ? 7.623 9.626 -22.169 1.00 98.50 200 ASN A O 1
ATOM 1569 N N . LYS A 1 201 ? 9.289 10.856 -23.019 1.00 98.56 201 LYS A N 1
ATOM 1570 C CA . LYS A 1 201 ? 9.254 10.220 -24.343 1.00 98.56 201 LYS A CA 1
ATOM 1571 C C . LYS A 1 201 ? 9.858 8.825 -24.359 1.00 98.56 201 LYS A C 1
ATOM 1573 O O . LYS A 1 201 ? 9.385 7.984 -25.122 1.00 98.56 201 LYS A O 1
ATOM 1578 N N . ALA A 1 202 ? 10.878 8.552 -23.556 1.00 98.81 202 ALA A N 1
ATOM 1579 C CA . ALA A 1 202 ? 11.400 7.196 -23.401 1.00 98.81 202 ALA A CA 1
ATOM 1580 C C . ALA A 1 202 ? 10.421 6.278 -22.659 1.00 98.81 202 ALA A C 1
ATOM 1582 O O . ALA A 1 202 ? 10.191 5.150 -23.098 1.00 98.81 202 ALA A O 1
ATOM 1583 N N . ALA A 1 203 ? 9.774 6.793 -21.613 1.00 98.88 203 ALA A N 1
ATOM 1584 C CA . ALA A 1 203 ? 8.713 6.118 -20.880 1.00 98.88 203 ALA A CA 1
ATOM 1585 C C . ALA A 1 203 ? 7.526 5.770 -21.792 1.00 98.88 203 ALA A C 1
ATOM 1587 O O . ALA A 1 203 ? 7.040 4.642 -21.751 1.00 98.88 203 ALA A O 1
ATOM 1588 N N . GLU A 1 204 ? 7.111 6.681 -22.686 1.00 98.69 204 GLU A N 1
ATOM 1589 C CA . GLU A 1 204 ? 6.109 6.385 -23.724 1.00 98.69 204 GLU A CA 1
ATOM 1590 C C . GLU A 1 204 ? 6.534 5.197 -24.605 1.00 98.69 204 GLU A C 1
ATOM 1592 O O . GLU A 1 204 ? 5.737 4.292 -24.853 1.00 98.69 204 GLU A O 1
ATOM 1597 N N . ARG A 1 205 ? 7.788 5.165 -25.077 1.00 98.62 205 ARG A N 1
ATOM 1598 C CA . ARG A 1 205 ? 8.283 4.092 -25.959 1.00 98.62 205 ARG A CA 1
ATOM 1599 C C . ARG A 1 205 ? 8.323 2.738 -25.252 1.00 98.62 205 ARG A C 1
ATOM 1601 O O . ARG A 1 205 ? 7.763 1.773 -25.773 1.00 98.62 205 ARG A O 1
ATOM 1608 N N . ALA A 1 206 ? 8.938 2.669 -24.072 1.00 98.88 206 ALA A N 1
ATOM 1609 C CA . ALA A 1 206 ? 9.032 1.428 -23.307 1.00 98.88 206 ALA A CA 1
ATOM 1610 C C . ALA A 1 206 ? 7.664 0.956 -22.806 1.00 98.88 206 ALA A C 1
ATOM 1612 O O . ALA A 1 206 ? 7.309 -0.205 -23.006 1.00 98.88 206 ALA A O 1
ATOM 1613 N N . GLY A 1 207 ? 6.857 1.859 -22.242 1.00 98.81 207 GLY A N 1
ATOM 1614 C CA . GLY A 1 207 ? 5.504 1.554 -21.785 1.00 98.81 207 GLY A CA 1
ATOM 1615 C C . GLY A 1 207 ? 4.629 0.991 -22.904 1.00 98.81 207 GLY A C 1
ATOM 1616 O O . GLY A 1 207 ? 3.951 -0.015 -22.713 1.00 98.81 207 GLY A O 1
ATOM 1617 N N . ASN A 1 208 ? 4.699 1.561 -24.110 1.00 98.81 208 ASN A N 1
ATOM 1618 C CA . ASN A 1 208 ? 3.943 1.058 -25.259 1.00 98.81 208 ASN A CA 1
ATOM 1619 C C . ASN A 1 208 ? 4.430 -0.303 -25.763 1.00 98.81 208 ASN A C 1
ATOM 1621 O O . ASN A 1 208 ? 3.609 -1.133 -26.149 1.00 98.81 208 ASN A O 1
ATOM 1625 N N . ALA A 1 209 ? 5.736 -0.566 -25.727 1.00 98.81 209 ALA A N 1
ATOM 1626 C CA . ALA A 1 209 ? 6.269 -1.885 -26.057 1.00 98.81 209 ALA A CA 1
ATOM 1627 C C . ALA A 1 209 ? 5.826 -2.953 -25.040 1.00 98.81 209 ALA A C 1
ATOM 1629 O O . ALA A 1 209 ? 5.405 -4.044 -25.432 1.00 98.81 209 ALA A O 1
ATOM 1630 N N . ILE A 1 210 ? 5.837 -2.614 -23.746 1.00 98.81 210 ILE A N 1
ATOM 1631 C CA . ILE A 1 210 ? 5.320 -3.474 -22.674 1.00 98.81 210 ILE A CA 1
ATOM 1632 C C . ILE A 1 210 ? 3.838 -3.753 -22.889 1.00 98.81 210 ILE A C 1
ATOM 1634 O O . ILE A 1 210 ? 3.444 -4.912 -22.879 1.00 98.81 210 ILE A O 1
ATOM 1638 N N . LEU A 1 211 ? 3.020 -2.729 -23.137 1.00 98.38 211 LEU A N 1
ATOM 1639 C CA . LEU A 1 211 ? 1.575 -2.890 -23.317 1.00 98.38 211 LEU A CA 1
ATOM 1640 C C . LEU A 1 211 ? 1.211 -3.675 -24.584 1.00 98.38 211 LEU A C 1
ATOM 1642 O O . LEU A 1 211 ? 0.217 -4.397 -24.592 1.00 98.38 211 LEU A O 1
ATOM 1646 N N . ALA A 1 212 ? 2.035 -3.604 -25.632 1.00 97.75 212 ALA A N 1
ATOM 1647 C CA . ALA A 1 212 ? 1.893 -4.469 -26.802 1.00 97.75 212 ALA A CA 1
ATOM 1648 C C . ALA A 1 212 ? 2.193 -5.947 -26.480 1.00 97.75 212 ALA A C 1
ATOM 1650 O O . ALA A 1 212 ? 1.616 -6.846 -27.091 1.00 97.75 212 ALA A O 1
ATOM 1651 N N . ALA A 1 213 ? 3.094 -6.209 -25.530 1.00 96.44 213 ALA A N 1
ATOM 1652 C CA . ALA A 1 213 ? 3.440 -7.548 -25.060 1.00 96.44 213 ALA A CA 1
ATOM 1653 C C . ALA A 1 213 ? 2.469 -8.091 -23.993 1.00 96.44 213 ALA A C 1
ATOM 1655 O O . ALA A 1 213 ? 2.169 -9.285 -23.985 1.00 96.44 213 ALA A O 1
ATOM 1656 N N . ASN A 1 214 ? 1.995 -7.226 -23.100 1.00 96.06 214 ASN A N 1
ATOM 1657 C CA . ASN A 1 214 ? 1.048 -7.508 -22.035 1.00 96.06 214 ASN A CA 1
ATOM 1658 C C . ASN A 1 214 ? 0.221 -6.240 -21.732 1.00 96.06 214 ASN A C 1
ATOM 1660 O O . ASN A 1 214 ? 0.682 -5.371 -20.986 1.00 96.06 214 ASN A O 1
ATOM 1664 N N . PRO A 1 215 ? -1.017 -6.135 -22.244 1.00 95.25 215 PRO A N 1
ATOM 1665 C CA . PRO A 1 215 ? -1.839 -4.935 -22.085 1.00 95.25 215 PRO A CA 1
ATOM 1666 C C . PRO A 1 215 ? -2.382 -4.754 -20.661 1.00 95.25 215 PRO A C 1
ATOM 1668 O O . PRO A 1 215 ? -3.044 -3.758 -20.374 1.00 95.25 215 PRO A O 1
ATOM 1671 N N . ASN A 1 216 ? -2.158 -5.722 -19.769 1.00 93.25 216 ASN A N 1
ATOM 1672 C CA . ASN A 1 216 ? -2.772 -5.722 -18.452 1.00 93.25 216 ASN A CA 1
ATOM 1673 C C . ASN A 1 216 ? -1.942 -5.010 -17.378 1.00 93.25 216 ASN A C 1
ATOM 1675 O O . ASN A 1 216 ? -2.521 -4.580 -16.380 1.00 93.25 216 ASN A O 1
ATOM 1679 N N . TRP A 1 217 ? -0.628 -4.875 -17.570 1.00 97.44 217 TRP A N 1
ATOM 1680 C CA . TRP A 1 217 ? 0.277 -4.270 -16.592 1.00 97.44 217 TRP A CA 1
ATOM 1681 C C . TRP A 1 217 ? 0.069 -2.770 -16.420 1.00 97.44 217 TRP A C 1
ATOM 1683 O O . TRP A 1 217 ? -0.124 -2.039 -17.390 1.00 97.44 217 TRP A O 1
ATOM 1693 N N . LEU A 1 218 ? 0.179 -2.314 -15.173 1.00 98.75 218 LEU A N 1
ATOM 1694 C CA . LEU A 1 218 ? 0.402 -0.906 -14.874 1.00 98.75 218 LEU A CA 1
ATOM 1695 C C . LEU A 1 218 ? 1.795 -0.496 -15.367 1.00 98.75 218 LEU A C 1
ATOM 1697 O O . LEU A 1 218 ? 2.764 -1.245 -15.224 1.00 98.75 218 LEU A O 1
ATOM 1701 N N . ILE A 1 219 ? 1.886 0.704 -15.924 1.00 98.94 219 ILE A N 1
ATOM 1702 C CA . ILE A 1 219 ? 3.135 1.328 -16.346 1.00 98.94 219 ILE A CA 1
ATOM 1703 C C . ILE A 1 219 ? 3.433 2.444 -15.356 1.00 98.94 219 ILE A C 1
ATOM 1705 O O . ILE A 1 219 ? 2.708 3.440 -15.302 1.00 98.94 219 ILE A O 1
ATOM 1709 N N . ILE A 1 220 ? 4.471 2.233 -14.556 1.00 98.94 220 ILE A N 1
ATOM 1710 C CA . ILE A 1 220 ? 4.893 3.127 -13.488 1.00 98.94 220 ILE A CA 1
ATOM 1711 C C . ILE A 1 220 ? 6.030 3.993 -14.031 1.00 98.94 220 ILE A C 1
ATOM 1713 O O . ILE A 1 220 ? 7.026 3.482 -14.544 1.00 98.94 220 ILE A O 1
ATOM 1717 N N . VAL A 1 221 ? 5.838 5.310 -13.978 1.00 98.94 221 VAL A N 1
ATOM 1718 C CA . VAL A 1 221 ? 6.778 6.287 -14.532 1.00 98.94 221 VAL A CA 1
ATOM 1719 C C . VAL A 1 221 ? 7.231 7.237 -13.439 1.00 98.94 221 VAL A C 1
ATOM 1721 O O . VAL A 1 221 ? 6.469 8.111 -13.024 1.00 98.94 221 VAL A O 1
ATOM 1724 N N . GLU A 1 222 ? 8.472 7.072 -12.997 1.00 98.94 222 GLU A N 1
ATOM 1725 C CA . GLU A 1 222 ? 9.131 7.999 -12.078 1.00 98.94 222 GLU A CA 1
ATOM 1726 C C . GLU A 1 222 ? 9.323 9.399 -12.681 1.00 98.94 222 GLU A C 1
ATOM 1728 O O . GLU A 1 222 ? 9.240 9.591 -13.898 1.00 98.94 222 GLU A O 1
ATOM 1733 N N . GLY A 1 223 ? 9.583 10.393 -11.835 1.00 98.81 223 GLY A N 1
ATOM 1734 C CA . GLY A 1 223 ? 9.992 11.734 -12.245 1.00 98.81 223 GLY A CA 1
ATOM 1735 C C . GLY A 1 223 ? 11.447 11.814 -12.716 1.00 98.81 223 GLY A C 1
ATOM 1736 O O . GLY A 1 223 ? 12.120 10.816 -12.947 1.00 98.81 223 GLY A O 1
ATOM 1737 N N . VAL A 1 224 ? 11.948 13.038 -12.864 1.00 98.75 224 VAL A N 1
ATOM 1738 C CA . VAL A 1 224 ? 13.386 13.324 -13.049 1.00 98.75 224 VAL A CA 1
ATOM 1739 C C . VAL A 1 224 ? 13.958 13.979 -11.785 1.00 98.75 224 VAL A C 1
ATOM 1741 O O . VAL A 1 224 ? 13.239 14.191 -10.820 1.00 98.75 224 VAL A O 1
ATOM 1744 N N . GLU A 1 225 ? 15.239 14.345 -11.754 1.00 98.06 225 GLU A N 1
ATOM 1745 C CA . GLU A 1 225 ? 15.796 15.176 -10.666 1.00 98.06 225 GLU A CA 1
ATOM 1746 C C . GLU A 1 225 ? 15.407 16.658 -10.818 1.00 98.06 225 GLU A C 1
ATOM 1748 O O . GLU A 1 225 ? 15.066 17.350 -9.853 1.00 98.06 225 GLU A O 1
ATOM 1753 N N . LYS A 1 226 ? 15.478 17.169 -12.053 1.00 97.06 226 LYS A N 1
ATOM 1754 C CA . LYS A 1 226 ? 15.391 18.600 -12.351 1.00 97.06 226 LYS A CA 1
ATOM 1755 C C . LYS A 1 226 ? 14.388 18.892 -13.458 1.00 97.06 226 LYS A C 1
ATOM 1757 O O . LYS A 1 226 ? 14.471 18.334 -14.550 1.00 97.06 226 LYS A O 1
ATOM 1762 N N . PHE A 1 227 ? 13.523 19.869 -13.210 1.00 96.44 227 PHE A N 1
ATOM 1763 C CA . PHE A 1 227 ? 12.646 20.461 -14.214 1.00 96.44 227 PHE A CA 1
ATOM 1764 C C . PHE A 1 227 ? 12.710 21.987 -14.108 1.00 96.44 227 PHE A C 1
ATOM 1766 O O . PHE A 1 227 ? 12.510 22.567 -13.041 1.00 96.44 227 PHE A O 1
ATOM 1773 N N . ASN A 1 228 ? 13.018 22.658 -15.221 1.00 91.62 228 ASN A N 1
ATOM 1774 C CA . ASN A 1 228 ? 13.339 24.088 -15.246 1.00 91.62 228 ASN A CA 1
ATOM 1775 C C . ASN A 1 228 ? 14.432 24.456 -14.220 1.00 91.62 228 ASN A C 1
ATOM 1777 O O . ASN A 1 228 ? 15.564 23.982 -14.328 1.00 91.62 228 ASN A O 1
ATOM 1781 N N . ASN A 1 229 ? 14.109 25.312 -13.248 1.00 89.19 229 ASN A N 1
ATOM 1782 C CA . ASN A 1 229 ? 15.035 25.778 -12.214 1.00 89.19 229 ASN A CA 1
ATOM 1783 C C . ASN A 1 229 ? 14.848 25.063 -10.868 1.00 89.19 229 ASN A C 1
ATOM 1785 O O . ASN A 1 229 ? 15.592 25.361 -9.938 1.00 89.19 229 ASN A O 1
ATOM 1789 N N . GLU A 1 230 ? 13.900 24.129 -10.768 1.00 91.19 230 GLU A N 1
ATOM 1790 C CA . GLU A 1 230 ? 13.654 23.378 -9.540 1.00 91.19 230 GLU A CA 1
ATOM 1791 C C . GLU A 1 230 ? 14.312 22.001 -9.606 1.00 91.19 230 GLU A C 1
ATOM 1793 O O . GLU A 1 230 ? 14.239 21.287 -10.612 1.00 91.19 230 GLU A O 1
ATOM 1798 N N . THR A 1 231 ? 14.957 21.645 -8.502 1.00 94.56 231 THR A N 1
ATOM 1799 C CA . THR A 1 231 ? 15.620 20.364 -8.273 1.00 94.56 231 THR A CA 1
ATOM 1800 C C . THR A 1 231 ? 15.018 19.745 -7.021 1.00 94.56 231 THR A C 1
ATOM 1802 O O . THR A 1 231 ? 14.860 20.432 -6.013 1.00 94.56 231 THR A O 1
ATOM 1805 N N . THR A 1 232 ? 14.717 18.453 -7.089 1.00 96.56 232 THR A N 1
ATOM 1806 C CA . THR A 1 232 ? 14.315 17.637 -5.938 1.00 96.56 232 THR A CA 1
ATOM 1807 C C . THR A 1 232 ? 15.081 16.308 -5.973 1.00 96.56 232 THR A C 1
ATOM 1809 O O . THR A 1 232 ? 16.148 16.232 -6.583 1.00 96.56 232 THR A O 1
ATOM 1812 N N . TRP A 1 233 ? 14.592 15.283 -5.284 1.00 98.19 233 TRP A N 1
ATOM 1813 C CA . TRP A 1 233 ? 15.126 13.928 -5.316 1.00 98.19 233 TRP A CA 1
ATOM 1814 C C . TRP A 1 233 ? 15.199 13.375 -6.739 1.00 98.19 233 TRP A C 1
ATOM 1816 O O . TRP A 1 233 ? 14.404 13.728 -7.615 1.00 98.19 233 TRP A O 1
ATOM 1826 N N . TRP A 1 234 ? 16.163 12.488 -6.969 1.00 98.62 234 TRP A N 1
ATOM 1827 C CA . TRP A 1 234 ? 16.210 11.701 -8.194 1.00 98.62 234 TRP A CA 1
ATOM 1828 C C . TRP A 1 234 ? 14.913 10.897 -8.322 1.00 98.62 234 TRP A C 1
ATOM 1830 O O . TRP A 1 234 ? 14.402 10.411 -7.321 1.00 98.62 234 TRP A O 1
ATOM 1840 N N . GLY A 1 235 ? 14.318 10.850 -9.516 1.00 98.25 235 GLY A N 1
ATOM 1841 C CA . GLY A 1 235 ? 12.992 10.240 -9.690 1.00 98.25 235 GLY A CA 1
ATOM 1842 C C . GLY A 1 235 ? 11.815 11.005 -9.054 1.00 98.25 235 GLY A C 1
ATOM 1843 O O . GLY A 1 235 ? 10.669 10.604 -9.234 1.00 98.25 235 GLY A O 1
ATOM 1844 N N . GLY A 1 236 ? 12.037 12.111 -8.332 1.00 97.94 236 GLY A N 1
ATOM 1845 C CA . GLY A 1 236 ? 10.998 12.802 -7.551 1.00 97.94 236 GLY A CA 1
ATOM 1846 C C . GLY A 1 236 ? 10.303 13.976 -8.254 1.00 97.94 236 GLY A C 1
ATOM 1847 O O . GLY A 1 236 ? 9.250 14.433 -7.810 1.00 97.94 236 GLY A O 1
ATOM 1848 N N . ASN A 1 237 ? 10.870 14.501 -9.343 1.00 98.38 237 ASN A N 1
ATOM 1849 C CA . ASN A 1 237 ? 10.372 15.708 -10.003 1.00 98.38 237 ASN A CA 1
ATOM 1850 C C . ASN A 1 237 ? 9.388 15.379 -11.134 1.00 98.38 237 ASN A C 1
ATOM 1852 O O . ASN A 1 237 ? 9.794 15.012 -12.240 1.00 98.38 237 ASN A O 1
ATOM 1856 N N . LEU A 1 238 ? 8.095 15.567 -10.872 1.00 98.69 238 LEU A N 1
ATOM 1857 C CA . LEU A 1 238 ? 7.001 15.397 -11.833 1.00 98.69 238 LEU A CA 1
ATOM 1858 C C . LEU A 1 238 ? 6.330 16.732 -12.203 1.00 98.69 238 LEU A C 1
ATOM 1860 O O . LEU A 1 238 ? 5.243 16.746 -12.791 1.00 98.69 238 LEU A O 1
ATOM 1864 N N . THR A 1 239 ? 6.967 17.875 -11.925 1.00 97.31 239 THR A N 1
ATOM 1865 C CA . THR A 1 239 ? 6.408 19.206 -12.225 1.00 97.31 239 THR A CA 1
ATOM 1866 C C . THR A 1 239 ? 6.049 19.359 -13.712 1.00 97.31 239 THR A C 1
ATOM 1868 O O . THR A 1 239 ? 5.066 20.011 -14.055 1.00 97.31 239 THR A O 1
ATOM 1871 N N . GLY A 1 240 ? 6.797 18.715 -14.616 1.00 96.06 240 GLY A N 1
ATOM 1872 C CA . GLY A 1 240 ? 6.545 18.759 -16.061 1.00 96.06 240 GLY A CA 1
ATOM 1873 C C . GLY A 1 240 ? 5.417 17.852 -16.569 1.00 96.06 240 GLY A C 1
ATOM 1874 O O . GLY A 1 240 ? 5.031 17.968 -17.734 1.00 96.06 240 GLY A O 1
ATOM 1875 N N . ALA A 1 241 ? 4.879 16.949 -15.744 1.00 97.44 241 ALA A N 1
ATOM 1876 C CA . ALA A 1 241 ? 4.013 15.861 -16.200 1.00 97.44 241 ALA A CA 1
ATOM 1877 C C . ALA A 1 241 ? 2.640 16.320 -16.717 1.00 97.44 241 ALA A C 1
ATOM 1879 O O . ALA A 1 241 ? 2.143 15.747 -17.684 1.00 97.44 241 ALA A O 1
ATOM 1880 N N . ALA A 1 242 ? 2.029 17.367 -16.151 1.00 92.00 242 ALA A N 1
ATOM 1881 C CA . ALA A 1 242 ? 0.773 17.894 -16.699 1.00 92.00 242 ALA A CA 1
ATOM 1882 C C . ALA A 1 242 ? 0.957 18.640 -18.027 1.00 92.00 242 ALA A C 1
ATOM 1884 O O . ALA A 1 242 ? 0.083 18.580 -18.889 1.00 92.00 242 ALA A O 1
ATOM 1885 N N . GLN A 1 243 ? 2.085 19.333 -18.208 1.00 95.75 243 GLN A N 1
ATOM 1886 C CA . GLN A 1 243 ? 2.374 20.039 -19.458 1.00 95.75 243 GLN A CA 1
ATOM 1887 C C . GLN A 1 243 ? 2.811 19.073 -20.567 1.00 95.75 243 GLN A C 1
ATOM 1889 O O . GLN A 1 243 ? 2.454 19.255 -21.731 1.00 95.75 243 GLN A O 1
ATOM 1894 N N . PHE A 1 244 ? 3.581 18.047 -20.206 1.00 97.81 244 PHE A N 1
ATOM 1895 C CA . PHE A 1 244 ? 4.155 17.070 -21.125 1.00 97.81 244 PHE A CA 1
ATOM 1896 C C . PHE A 1 244 ? 3.827 15.644 -20.657 1.00 97.81 244 PHE A C 1
ATOM 1898 O O . PHE A 1 244 ? 4.729 14.934 -20.196 1.00 97.81 244 PHE A O 1
ATOM 1905 N N . PRO A 1 245 ? 2.554 15.220 -20.753 1.00 97.56 245 PRO A N 1
ATOM 1906 C CA . PRO A 1 245 ? 2.118 13.933 -20.228 1.00 97.56 245 PRO A CA 1
ATOM 1907 C C . PRO A 1 245 ? 2.716 12.768 -21.011 1.00 97.56 245 PRO A C 1
ATOM 1909 O O . PRO A 1 245 ? 2.970 12.874 -22.213 1.00 97.56 245 PRO A O 1
ATOM 1912 N N . VAL A 1 246 ? 2.890 11.642 -20.321 1.00 98.56 246 VAL A N 1
ATOM 1913 C CA . VAL A 1 246 ? 3.195 10.347 -20.935 1.00 98.56 246 VAL A CA 1
ATOM 1914 C C . VAL A 1 246 ? 1.921 9.788 -21.563 1.00 98.56 246 VAL A C 1
ATOM 1916 O O . VAL A 1 246 ? 0.932 9.537 -20.878 1.00 98.56 246 VAL A O 1
ATOM 1919 N N . ASN A 1 247 ? 1.943 9.568 -22.874 1.00 96.50 247 ASN A N 1
ATOM 1920 C CA . ASN A 1 247 ? 0.820 9.024 -23.630 1.00 96.50 247 ASN A CA 1
ATOM 1921 C C . ASN A 1 247 ? 1.031 7.540 -23.945 1.00 96.50 247 ASN A C 1
ATOM 1923 O O . ASN A 1 247 ? 1.832 7.165 -24.807 1.00 96.50 247 ASN A O 1
ATOM 1927 N N . LEU A 1 248 ? 0.274 6.691 -23.253 1.00 98.44 248 LEU A N 1
ATOM 1928 C CA . LEU A 1 248 ? 0.270 5.250 -23.476 1.00 98.44 248 LEU A CA 1
ATOM 1929 C C . LEU A 1 248 ? -0.790 4.840 -24.509 1.00 98.44 248 LEU A C 1
ATOM 1931 O O . LEU A 1 248 ? -1.832 5.471 -24.660 1.00 98.44 248 LEU A O 1
ATOM 1935 N N . SER A 1 249 ? -0.515 3.742 -25.202 1.00 96.88 249 SER A N 1
ATOM 1936 C CA . SER A 1 249 ? -1.346 3.126 -26.243 1.00 96.88 249 SER A CA 1
ATOM 1937 C C . SER A 1 249 ? -2.570 2.402 -25.684 1.00 96.88 249 SER A C 1
ATOM 1939 O O . SER A 1 249 ? -3.549 2.210 -26.404 1.00 96.88 249 SER A O 1
ATOM 1941 N N . VAL A 1 250 ? -2.531 2.029 -24.402 1.00 97.12 250 VAL A N 1
ATOM 1942 C CA . VAL A 1 250 ? -3.654 1.457 -23.656 1.00 97.12 250 VAL A CA 1
ATOM 1943 C C . VAL A 1 250 ? -4.025 2.439 -22.552 1.00 97.12 250 VAL A C 1
ATOM 1945 O O . VAL A 1 250 ? -3.176 2.840 -21.751 1.00 97.12 250 VAL A O 1
ATOM 1948 N N . SER A 1 251 ? -5.292 2.851 -22.522 1.00 95.38 251 SER A N 1
ATOM 1949 C CA . SER A 1 251 ? -5.802 3.753 -21.492 1.00 95.38 251 SER A CA 1
ATOM 1950 C C . SER A 1 251 ? -5.798 3.080 -20.120 1.00 95.38 251 SER A C 1
ATOM 1952 O O . SER A 1 251 ? -5.788 1.856 -20.012 1.00 95.38 251 SER A O 1
ATOM 1954 N N . ASN A 1 252 ? -5.856 3.886 -19.057 1.00 97.44 252 ASN A N 1
ATOM 1955 C CA . ASN A 1 252 ? -6.045 3.392 -17.690 1.00 97.44 252 ASN A CA 1
ATOM 1956 C C . ASN A 1 252 ? -4.902 2.492 -17.172 1.00 97.44 252 ASN A C 1
ATOM 1958 O O . ASN A 1 252 ? -5.128 1.612 -16.345 1.00 97.44 252 ASN A O 1
ATOM 1962 N N . LYS A 1 253 ? -3.671 2.697 -17.661 1.00 98.25 253 LYS A N 1
ATOM 1963 C CA . LYS A 1 253 ? -2.480 1.942 -17.225 1.00 98.25 253 LYS A CA 1
ATOM 1964 C C . LYS A 1 253 ? -1.358 2.790 -16.642 1.00 98.25 253 LYS A C 1
ATOM 1966 O O . LYS A 1 253 ? -0.493 2.239 -15.973 1.00 98.25 253 LYS A O 1
ATOM 1971 N N . LEU A 1 254 ? -1.377 4.102 -16.863 1.00 98.75 254 LEU A N 1
ATOM 1972 C CA . LEU A 1 254 ? -0.344 5.007 -16.367 1.00 98.75 254 LEU A CA 1
ATOM 1973 C C . LEU A 1 254 ? -0.498 5.256 -14.865 1.00 98.75 254 LEU A C 1
ATOM 1975 O O . LEU A 1 254 ? -1.571 5.659 -14.411 1.00 98.75 254 LEU A O 1
ATOM 1979 N N . VAL A 1 255 ? 0.600 5.085 -14.136 1.00 98.94 255 VAL A N 1
ATOM 1980 C CA . VAL A 1 255 ? 0.789 5.514 -12.749 1.00 98.94 255 VAL A CA 1
ATOM 1981 C C . VAL A 1 255 ? 2.063 6.352 -12.710 1.00 98.94 255 VAL A C 1
ATOM 1983 O O . VAL A 1 255 ? 3.099 5.908 -13.201 1.00 98.94 255 VAL A O 1
ATOM 1986 N N . TYR A 1 256 ? 2.006 7.560 -12.155 1.00 98.94 256 TYR A N 1
ATOM 1987 C CA . TYR A 1 256 ? 3.226 8.334 -11.927 1.00 98.94 256 TYR A CA 1
ATOM 1988 C C . TYR A 1 256 ? 3.849 7.946 -10.589 1.00 98.94 256 TYR A C 1
ATOM 1990 O O . TYR A 1 256 ? 3.130 7.630 -9.636 1.00 98.94 256 TYR A O 1
ATOM 1998 N N . SER A 1 257 ? 5.180 7.968 -10.528 1.00 98.94 257 SER A N 1
ATOM 1999 C CA . SER A 1 257 ? 5.950 7.627 -9.338 1.00 98.94 257 SER A CA 1
ATOM 2000 C C . SER A 1 257 ? 6.888 8.749 -8.909 1.00 98.94 257 SER A C 1
ATOM 2002 O O . SER A 1 257 ? 7.404 9.482 -9.749 1.00 98.94 257 SER A O 1
ATOM 2004 N N . ALA A 1 258 ? 7.088 8.904 -7.604 1.00 98.75 258 ALA A N 1
ATOM 2005 C CA . ALA A 1 258 ? 8.058 9.837 -7.041 1.00 98.75 258 ALA A CA 1
ATOM 2006 C C . ALA A 1 258 ? 8.831 9.180 -5.897 1.00 98.75 258 ALA A C 1
ATOM 2008 O O . ALA A 1 258 ? 8.273 8.366 -5.159 1.00 98.75 258 ALA A O 1
ATOM 2009 N N . HIS A 1 259 ? 10.098 9.557 -5.735 1.00 98.81 259 HIS A N 1
ATOM 2010 C CA . HIS A 1 259 ? 10.904 9.209 -4.565 1.00 98.81 259 HIS A CA 1
ATOM 2011 C C . HIS A 1 259 ? 11.044 10.424 -3.651 1.00 98.81 259 HIS A C 1
ATOM 2013 O O . HIS A 1 259 ? 11.183 11.554 -4.125 1.00 98.81 259 HIS A O 1
ATOM 2019 N N . GLU A 1 260 ? 10.996 10.191 -2.342 1.00 98.50 260 GLU A N 1
ATOM 2020 C CA . GLU A 1 260 ? 11.077 11.240 -1.325 1.00 98.50 260 GLU A CA 1
ATOM 2021 C C . GLU A 1 260 ? 11.811 10.716 -0.089 1.00 98.50 260 GLU A C 1
ATOM 2023 O O . GLU A 1 260 ? 11.537 9.624 0.406 1.00 98.50 260 GLU A O 1
ATOM 2028 N N . TYR A 1 261 ? 12.737 11.511 0.440 1.00 98.62 261 TYR A N 1
ATOM 2029 C CA . TYR A 1 261 ? 13.616 11.110 1.536 1.00 98.62 261 TYR A CA 1
ATOM 2030 C C . TYR A 1 261 ? 13.790 12.243 2.564 1.00 98.62 261 TYR A C 1
ATOM 2032 O O . TYR A 1 261 ? 13.503 13.401 2.268 1.00 98.62 261 TYR A O 1
ATOM 2040 N N . PRO A 1 262 ? 14.245 11.956 3.798 1.00 97.94 262 PRO A N 1
ATOM 2041 C CA . PRO A 1 262 ? 14.485 12.981 4.812 1.00 97.94 262 PRO A CA 1
ATOM 2042 C C . PRO A 1 262 ? 15.852 13.662 4.657 1.00 97.94 262 PRO A C 1
ATOM 2044 O O . PRO A 1 262 ? 16.732 13.232 3.905 1.00 97.94 262 PRO A O 1
ATOM 2047 N N . SER A 1 263 ? 16.079 14.672 5.501 1.00 96.25 263 SER A N 1
ATOM 2048 C CA . SER A 1 263 ? 17.342 15.415 5.597 1.00 96.25 263 SER A CA 1
ATOM 2049 C C . SER A 1 263 ? 18.584 14.549 5.856 1.00 96.25 263 SER A C 1
ATOM 2051 O O . SER A 1 263 ? 19.684 14.944 5.467 1.00 96.25 263 SER A O 1
ATOM 2053 N N . SER A 1 264 ? 18.435 13.376 6.488 1.00 95.06 264 SER A N 1
ATOM 2054 C CA . SER A 1 264 ? 19.550 12.459 6.766 1.00 95.06 264 SER A CA 1
ATOM 2055 C C . SER A 1 264 ? 20.096 11.738 5.533 1.00 95.06 264 SER A C 1
ATOM 2057 O O . SER A 1 264 ? 21.250 11.308 5.558 1.00 95.06 264 SER A O 1
ATOM 2059 N N . VAL A 1 265 ? 19.298 11.627 4.467 1.00 96.94 265 VAL A N 1
ATOM 2060 C CA . VAL A 1 265 ? 19.747 11.118 3.165 1.00 96.94 265 VAL A CA 1
ATOM 2061 C C . VAL A 1 265 ? 20.402 12.259 2.390 1.00 96.94 265 VAL A C 1
ATOM 2063 O O . VAL A 1 265 ? 21.552 12.151 1.966 1.00 96.94 265 VAL A O 1
ATOM 2066 N N . TYR A 1 266 ? 19.706 13.394 2.275 1.00 96.00 266 TYR A N 1
ATOM 2067 C CA . TYR A 1 266 ? 20.258 14.629 1.721 1.00 96.00 266 TYR A CA 1
ATOM 2068 C C . TYR A 1 266 ? 19.528 15.864 2.263 1.00 96.00 266 TYR A C 1
ATOM 2070 O O . TYR A 1 266 ? 18.300 15.942 2.271 1.00 96.00 266 TYR A O 1
ATOM 2078 N N . ALA A 1 267 ? 20.290 16.873 2.687 1.00 95.00 267 ALA A N 1
ATOM 2079 C CA . ALA A 1 267 ? 19.757 18.091 3.290 1.00 95.00 267 ALA A CA 1
ATOM 2080 C C . ALA A 1 267 ? 19.212 19.074 2.234 1.00 95.00 267 ALA A C 1
ATOM 2082 O O . ALA A 1 267 ? 19.837 20.088 1.921 1.00 95.00 267 ALA A O 1
ATOM 2083 N N . GLN A 1 268 ? 18.034 18.771 1.687 1.00 96.69 268 GLN A N 1
ATOM 2084 C CA . GLN A 1 268 ? 17.289 19.672 0.804 1.00 96.69 268 GLN A CA 1
ATOM 2085 C C . GLN A 1 268 ? 16.902 20.990 1.500 1.00 96.69 268 GLN A C 1
ATOM 2087 O O . GLN A 1 268 ? 16.724 21.049 2.721 1.00 96.69 268 GLN A O 1
ATOM 2092 N N . LYS A 1 269 ? 16.724 22.059 0.707 1.00 95.38 269 LYS A N 1
ATOM 2093 C CA . LYS A 1 269 ? 16.511 23.436 1.205 1.00 95.38 269 LYS A CA 1
ATOM 2094 C C . LYS A 1 269 ? 15.323 23.575 2.168 1.00 95.38 269 LYS A C 1
ATOM 2096 O O . LYS A 1 269 ? 15.409 24.332 3.131 1.00 95.38 269 LYS A O 1
ATOM 2101 N N . TRP A 1 270 ? 14.244 22.824 1.945 1.00 96.25 270 TRP A N 1
ATOM 2102 C CA . TRP A 1 270 ? 13.011 22.914 2.735 1.00 96.25 270 TRP A CA 1
ATOM 2103 C C . TRP A 1 270 ? 13.137 22.377 4.164 1.00 96.25 270 TRP A C 1
ATOM 2105 O O . TRP A 1 270 ? 12.364 22.793 5.021 1.00 96.25 270 TRP A O 1
ATOM 2115 N N . PHE A 1 271 ? 14.132 21.533 4.462 1.00 97.38 271 PHE A N 1
ATOM 2116 C CA . PHE A 1 271 ? 14.388 21.064 5.833 1.00 97.38 271 PHE A CA 1
ATOM 2117 C C . PHE A 1 271 ? 14.992 22.141 6.742 1.00 97.38 271 PHE A C 1
ATOM 2119 O O . PHE A 1 271 ? 14.997 21.986 7.959 1.00 97.38 271 PHE A O 1
ATOM 2126 N N . SER A 1 272 ? 15.532 23.214 6.158 1.00 96.38 272 SER A N 1
ATOM 2127 C CA . SER A 1 272 ? 16.075 24.367 6.894 1.00 96.38 272 SER A CA 1
ATOM 2128 C C . SER A 1 272 ? 15.137 25.576 6.873 1.00 96.38 272 SER A C 1
ATOM 2130 O O . SER A 1 272 ? 15.501 26.640 7.375 1.00 96.38 272 SER A O 1
ATOM 2132 N N . ASP A 1 273 ? 13.952 25.439 6.277 1.00 97.44 273 ASP A N 1
ATOM 2133 C CA . ASP A 1 273 ? 12.954 26.499 6.263 1.00 97.44 273 ASP A CA 1
ATOM 2134 C C . ASP A 1 273 ? 12.423 26.745 7.691 1.00 97.44 273 ASP A C 1
ATOM 2136 O O . ASP A 1 273 ? 12.110 25.779 8.392 1.00 97.44 273 ASP A O 1
ATOM 2140 N N . PRO A 1 274 ? 12.285 28.005 8.150 1.00 96.56 274 PRO A N 1
ATOM 2141 C CA . PRO A 1 274 ? 11.735 28.312 9.472 1.00 96.56 274 PRO A CA 1
ATOM 2142 C C . PRO A 1 274 ? 10.325 27.766 9.731 1.00 96.56 274 PRO A C 1
ATOM 2144 O O . PRO A 1 274 ? 9.918 27.670 10.887 1.00 96.56 274 PRO A O 1
ATOM 2147 N N . THR A 1 275 ? 9.570 27.458 8.675 1.00 96.06 275 THR A N 1
ATOM 2148 C CA . THR A 1 275 ? 8.212 26.907 8.755 1.00 96.06 275 THR A CA 1
ATOM 2149 C C . THR A 1 275 ? 8.176 25.379 8.763 1.00 96.06 275 THR A C 1
ATOM 2151 O O . THR A 1 275 ? 7.105 24.809 8.968 1.00 96.06 275 THR A O 1
ATOM 2154 N N . TYR A 1 276 ? 9.324 24.704 8.623 1.00 95.81 276 TYR A N 1
ATOM 2155 C CA . TYR A 1 276 ? 9.413 23.251 8.742 1.00 95.81 276 TYR A CA 1
ATOM 2156 C C . TYR A 1 276 ? 8.834 22.756 10.082 1.00 95.81 276 TYR A C 1
ATOM 2158 O O . TYR A 1 276 ? 9.183 23.298 11.137 1.00 95.81 276 TYR A O 1
ATOM 2166 N N . PRO A 1 277 ? 7.985 21.707 10.084 1.00 95.25 277 PRO A N 1
ATOM 2167 C CA . PRO A 1 277 ? 7.622 20.833 8.956 1.00 95.25 277 PRO A CA 1
ATOM 2168 C C . PRO A 1 277 ? 6.357 21.240 8.181 1.00 95.25 277 PRO A C 1
ATOM 2170 O O . PRO A 1 277 ? 5.917 20.501 7.308 1.00 95.25 277 PRO A O 1
ATOM 2173 N N . ASN A 1 278 ? 5.746 22.380 8.498 1.00 92.56 278 ASN A N 1
ATOM 2174 C CA . ASN A 1 278 ? 4.446 22.785 7.951 1.00 92.56 278 ASN A CA 1
ATOM 2175 C C . ASN A 1 278 ? 4.519 23.320 6.511 1.00 92.56 278 ASN A C 1
ATOM 2177 O O . ASN A 1 278 ? 3.507 23.753 5.985 1.00 92.56 278 ASN A O 1
ATOM 2181 N N . ASN A 1 279 ? 5.703 23.345 5.900 1.00 96.69 279 ASN A N 1
ATOM 2182 C CA . ASN A 1 279 ? 5.902 23.676 4.488 1.00 96.69 279 ASN A CA 1
ATOM 2183 C C . ASN A 1 279 ? 5.911 22.450 3.568 1.00 96.69 279 ASN A C 1
ATOM 2185 O O . ASN A 1 279 ? 6.027 22.597 2.351 1.00 96.69 279 ASN A O 1
ATOM 2189 N N . LEU A 1 280 ? 5.925 21.240 4.132 1.00 98.06 280 LEU A N 1
ATOM 2190 C CA . LEU A 1 280 ? 6.196 20.032 3.360 1.00 98.06 280 LEU A CA 1
ATOM 2191 C C . LEU A 1 280 ? 5.075 19.691 2.373 1.00 98.06 280 LEU A C 1
ATOM 2193 O O . LEU A 1 280 ? 5.371 19.222 1.277 1.00 98.06 280 LEU A O 1
ATOM 2197 N N . ASP A 1 281 ? 3.817 19.972 2.704 1.00 97.50 281 ASP A N 1
ATOM 2198 C CA . ASP A 1 281 ? 2.682 19.786 1.799 1.00 97.50 281 ASP A CA 1
ATOM 2199 C C . ASP A 1 281 ? 2.821 20.643 0.536 1.00 97.50 281 ASP A C 1
ATOM 2201 O O . ASP A 1 281 ? 2.664 20.127 -0.569 1.00 97.50 281 ASP A O 1
ATOM 2205 N N . GLU A 1 282 ? 3.197 21.919 0.665 1.00 97.62 282 GLU A N 1
ATOM 2206 C CA . GLU A 1 282 ? 3.456 22.795 -0.482 1.00 97.62 282 GLU A CA 1
ATOM 2207 C C . GLU A 1 282 ? 4.595 22.248 -1.355 1.00 97.62 282 GLU A C 1
ATOM 2209 O O . GLU A 1 282 ? 4.487 22.228 -2.585 1.00 97.62 282 GLU A O 1
ATOM 2214 N N . VAL A 1 283 ? 5.668 21.747 -0.730 1.00 97.62 283 VAL A N 1
ATOM 2215 C CA . VAL A 1 283 ? 6.807 21.134 -1.432 1.00 97.62 283 VAL A CA 1
ATOM 2216 C C . VAL A 1 283 ? 6.375 19.883 -2.196 1.00 97.62 283 VAL A C 1
ATOM 2218 O O . VAL A 1 283 ? 6.700 19.749 -3.379 1.00 97.62 283 VAL A O 1
ATOM 2221 N N . TRP A 1 284 ? 5.641 18.968 -1.565 1.00 98.56 284 TRP A N 1
ATOM 2222 C CA . TRP A 1 284 ? 5.188 17.730 -2.203 1.00 98.56 284 TRP A CA 1
ATOM 2223 C C . TRP A 1 284 ? 4.157 18.005 -3.299 1.00 98.56 284 TRP A C 1
ATOM 2225 O O . TRP A 1 284 ? 4.279 17.474 -4.408 1.00 98.56 284 TRP A O 1
ATOM 2235 N N . ASN A 1 285 ? 3.200 18.903 -3.048 1.00 97.69 285 ASN A N 1
ATOM 2236 C CA . ASN A 1 285 ? 2.198 19.331 -4.023 1.00 97.69 285 ASN A CA 1
ATOM 2237 C C . ASN A 1 285 ? 2.851 19.944 -5.270 1.00 97.69 285 ASN A C 1
ATOM 2239 O O . ASN A 1 285 ? 2.455 19.597 -6.383 1.00 97.69 285 ASN A O 1
ATOM 2243 N N . ALA A 1 286 ? 3.888 20.772 -5.112 1.00 96.06 286 ALA A N 1
ATOM 2244 C CA . ALA A 1 286 ? 4.592 21.407 -6.229 1.00 96.06 286 ALA A CA 1
ATOM 2245 C C . ALA A 1 286 ? 5.377 20.426 -7.126 1.00 96.06 286 ALA A C 1
ATOM 2247 O O . ALA A 1 286 ? 5.527 20.673 -8.329 1.00 96.06 286 ALA A O 1
ATOM 2248 N N . HIS A 1 287 ? 5.883 19.324 -6.565 1.00 97.56 287 HIS A N 1
ATOM 2249 C CA . HIS A 1 287 ? 6.702 18.364 -7.311 1.00 97.56 287 HIS A CA 1
ATOM 2250 C C . HIS A 1 287 ? 5.897 17.206 -7.898 1.00 97.56 287 HIS A C 1
ATOM 2252 O O . HIS A 1 287 ? 6.157 16.823 -9.037 1.00 97.56 287 HIS A O 1
ATOM 2258 N N . PHE A 1 288 ? 4.922 16.658 -7.169 1.00 98.31 288 PHE A N 1
ATOM 2259 C CA . PHE A 1 288 ? 4.162 15.486 -7.625 1.00 98.31 288 PHE A CA 1
ATOM 2260 C C . PHE A 1 288 ? 2.706 15.448 -7.143 1.00 98.31 288 PHE A C 1
ATOM 2262 O O . PHE A 1 288 ? 1.834 14.970 -7.869 1.00 98.31 288 PHE A O 1
ATOM 2269 N N . GLY A 1 289 ? 2.408 15.980 -5.957 1.00 98.00 289 GLY A N 1
ATOM 2270 C CA . GLY A 1 289 ? 1.095 15.870 -5.321 1.00 98.00 289 GLY A CA 1
ATOM 2271 C C . GLY A 1 289 ? -0.062 16.460 -6.120 1.00 98.00 289 GLY A C 1
ATOM 2272 O O . GLY A 1 289 ? -1.163 15.901 -6.129 1.00 98.00 289 GLY A O 1
ATOM 2273 N N . TYR A 1 290 ? 0.199 17.526 -6.882 1.00 97.81 290 TYR A N 1
ATOM 2274 C CA . TYR A 1 290 ? -0.805 18.157 -7.737 1.00 97.81 290 TYR A CA 1
ATOM 2275 C C . TYR A 1 290 ? -1.421 17.188 -8.763 1.00 97.81 290 TYR A C 1
ATOM 2277 O O . TYR A 1 290 ? -2.585 17.345 -9.133 1.00 97.81 290 TYR A O 1
ATOM 2285 N N . LEU A 1 291 ? -0.681 16.168 -9.224 1.00 98.19 291 LEU A N 1
ATOM 2286 C CA . LEU A 1 291 ? -1.202 15.156 -10.153 1.00 98.19 291 LEU A CA 1
ATOM 2287 C C . LEU A 1 291 ? -2.304 14.323 -9.505 1.00 98.19 291 LEU A C 1
ATOM 2289 O O . LEU A 1 291 ? -3.312 14.015 -10.145 1.00 98.19 291 LEU A O 1
ATOM 2293 N N . PHE A 1 292 ? -2.119 13.995 -8.228 1.00 97.94 292 PHE A N 1
ATOM 2294 C CA . PHE A 1 292 ? -3.094 13.261 -7.442 1.00 97.94 292 PHE A CA 1
ATOM 2295 C C . PHE A 1 292 ? -4.305 14.137 -7.105 1.00 97.94 292 PHE A C 1
ATOM 2297 O O . PHE A 1 292 ? -5.440 13.711 -7.315 1.00 97.94 292 PHE A O 1
ATOM 2304 N N . GLN A 1 293 ? -4.079 15.371 -6.639 1.00 96.31 293 GLN A N 1
ATOM 2305 C CA . GLN A 1 293 ? -5.142 16.323 -6.281 1.00 96.31 293 GLN A CA 1
ATOM 2306 C C . GLN A 1 293 ? -6.042 16.667 -7.475 1.00 96.31 293 GLN A C 1
ATOM 2308 O O . GLN A 1 293 ? -7.267 16.674 -7.355 1.00 96.31 293 GLN A O 1
ATOM 2313 N N . ASN A 1 294 ? -5.448 16.865 -8.654 1.00 95.62 294 ASN A N 1
ATOM 2314 C CA . ASN A 1 294 ? -6.177 17.210 -9.876 1.00 95.62 294 ASN A CA 1
ATOM 2315 C C . ASN A 1 294 ? -6.841 16.007 -10.562 1.00 95.62 294 ASN A C 1
ATOM 2317 O O . ASN A 1 294 ? -7.413 16.159 -11.639 1.00 95.62 294 ASN A O 1
ATOM 2321 N N . GLN A 1 295 ? -6.768 14.812 -9.965 1.00 94.19 295 GLN A N 1
ATOM 2322 C CA . GLN A 1 295 ? -7.273 13.565 -10.547 1.00 94.19 295 GLN A CA 1
ATOM 2323 C C . GLN A 1 295 ? -6.645 13.209 -11.908 1.00 94.19 295 GLN A C 1
ATOM 2325 O O . GLN A 1 295 ? -7.259 12.502 -12.706 1.00 94.19 295 GLN A O 1
ATOM 2330 N N . THR A 1 296 ? -5.416 13.670 -12.164 1.00 94.75 296 THR A N 1
ATOM 2331 C CA . THR A 1 296 ? -4.703 13.456 -13.432 1.00 94.75 296 THR A CA 1
ATOM 2332 C C . THR A 1 296 ? -4.306 11.992 -13.611 1.00 94.75 296 THR A C 1
ATOM 2334 O O . THR A 1 296 ? -4.529 11.413 -14.672 1.00 94.75 296 THR A O 1
ATOM 2337 N N . ALA A 1 297 ? -3.696 11.402 -12.583 1.00 97.25 297 ALA A N 1
ATOM 2338 C CA . ALA A 1 297 ? -3.280 10.004 -12.546 1.00 97.25 297 ALA A CA 1
ATOM 2339 C C . ALA A 1 297 ? -3.022 9.577 -11.090 1.00 97.25 297 ALA A C 1
ATOM 2341 O O . ALA A 1 297 ? -2.851 10.442 -10.223 1.00 97.25 297 ALA A O 1
ATOM 2342 N N . PRO A 1 298 ? -2.984 8.268 -10.788 1.00 98.56 298 PRO A N 1
ATOM 2343 C CA . PRO A 1 298 ? -2.576 7.807 -9.470 1.00 98.56 298 PRO A CA 1
ATOM 2344 C C . PRO A 1 298 ? -1.107 8.129 -9.200 1.00 98.56 298 PRO A C 1
ATOM 2346 O O . PRO A 1 298 ? -0.283 8.080 -10.115 1.00 98.56 298 PRO A O 1
ATOM 2349 N N . MET A 1 299 ? -0.802 8.395 -7.929 1.00 98.69 299 MET A N 1
ATOM 2350 C CA . MET A 1 299 ? 0.563 8.562 -7.436 1.00 98.69 299 MET A CA 1
ATOM 2351 C C . MET A 1 299 ? 1.025 7.318 -6.680 1.00 98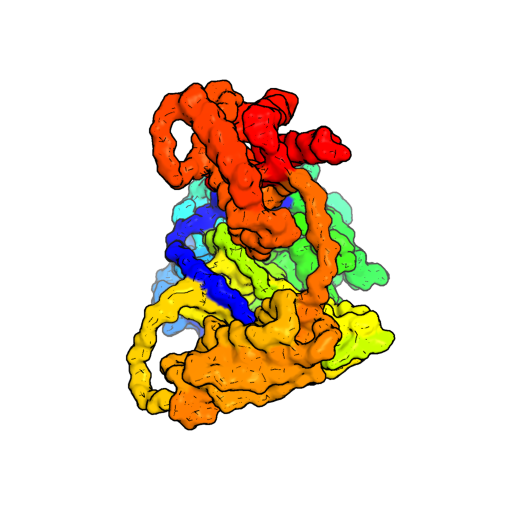.69 299 MET A C 1
ATOM 2353 O O . MET A 1 299 ? 0.306 6.787 -5.823 1.00 98.69 299 MET A O 1
ATOM 2357 N N . PHE A 1 300 ? 2.237 6.881 -7.008 1.00 98.88 300 PHE A N 1
ATOM 2358 C CA . PHE A 1 300 ? 2.970 5.816 -6.344 1.00 98.88 300 PHE A CA 1
ATOM 2359 C C . PHE A 1 300 ? 4.275 6.372 -5.766 1.00 98.88 300 PHE A C 1
ATOM 2361 O O . PHE A 1 300 ? 5.109 6.881 -6.493 1.00 98.88 300 PHE A O 1
ATOM 2368 N N . ILE A 1 301 ? 4.475 6.309 -4.458 1.00 98.88 301 ILE A N 1
ATOM 2369 C CA . ILE A 1 301 ? 5.759 6.657 -3.857 1.00 98.88 301 ILE A CA 1
ATOM 2370 C C . ILE A 1 301 ? 6.636 5.405 -3.884 1.00 98.88 301 ILE A C 1
ATOM 2372 O O . ILE A 1 301 ? 6.527 4.546 -3.004 1.00 98.88 301 ILE A O 1
ATOM 2376 N N . GLY A 1 302 ? 7.427 5.261 -4.950 1.00 98.62 302 GLY A N 1
ATOM 2377 C CA . GLY A 1 302 ? 8.237 4.065 -5.213 1.00 98.62 302 GLY A CA 1
ATOM 2378 C C . GLY A 1 302 ? 9.284 3.806 -4.131 1.00 98.62 302 GLY A C 1
ATOM 2379 O O . GLY A 1 302 ? 9.518 2.655 -3.743 1.00 98.62 302 GLY A O 1
ATOM 2380 N N . GLU A 1 303 ? 9.834 4.877 -3.563 1.00 98.88 303 GLU A N 1
ATOM 2381 C CA . GLU A 1 303 ? 10.790 4.802 -2.472 1.00 98.88 303 GLU A CA 1
ATOM 2382 C C . GLU A 1 303 ? 10.657 5.968 -1.496 1.00 98.88 303 GLU A C 1
ATOM 2384 O O . GLU A 1 303 ? 10.536 7.134 -1.873 1.00 98.88 303 GLU A O 1
ATOM 2389 N N . PHE A 1 304 ? 10.711 5.613 -0.215 1.00 98.81 304 PHE A N 1
ATOM 2390 C CA . PHE A 1 304 ? 10.920 6.520 0.903 1.00 98.81 304 PHE A CA 1
ATOM 2391 C C . PHE A 1 304 ? 11.436 5.712 2.094 1.00 98.81 304 PHE A C 1
ATOM 2393 O O . PHE A 1 304 ? 11.027 4.565 2.301 1.00 98.81 304 PHE A O 1
ATOM 2400 N N . GLY A 1 305 ? 12.346 6.277 2.883 1.00 98.31 305 GLY A N 1
ATOM 2401 C CA . GLY A 1 305 ? 13.045 5.508 3.908 1.00 98.31 305 GLY A CA 1
ATOM 2402 C C . GLY A 1 305 ? 13.906 6.350 4.830 1.00 98.31 305 GLY A C 1
ATOM 2403 O O . GLY A 1 305 ? 14.313 7.457 4.495 1.00 98.31 305 GLY A O 1
ATOM 2404 N N . THR A 1 306 ? 14.195 5.831 6.022 1.00 98.19 306 THR A N 1
ATOM 2405 C CA . THR A 1 306 ? 15.041 6.530 6.998 1.00 98.19 306 THR A CA 1
ATOM 2406 C C . THR A 1 306 ? 15.631 5.578 8.031 1.00 98.19 306 THR A C 1
ATOM 2408 O O . THR A 1 306 ? 14.985 4.607 8.428 1.00 98.19 306 THR A O 1
ATOM 2411 N N . LYS A 1 307 ? 16.826 5.896 8.554 1.00 95.81 307 LYS A N 1
ATOM 2412 C CA . LYS A 1 307 ? 17.371 5.279 9.780 1.00 95.81 307 LYS A CA 1
ATOM 2413 C C . LYS A 1 307 ? 16.606 5.656 11.045 1.00 95.81 307 LYS A C 1
ATOM 2415 O O . LYS A 1 307 ? 16.803 5.010 12.071 1.00 95.81 307 LYS A O 1
ATOM 2420 N N . LEU A 1 308 ? 15.761 6.684 10.978 1.00 93.25 308 LEU A N 1
ATOM 2421 C CA . LEU A 1 308 ? 14.990 7.249 12.084 1.00 93.25 308 LEU A CA 1
ATOM 2422 C C . LEU A 1 308 ? 15.874 7.842 13.203 1.00 93.25 308 LEU A C 1
ATOM 2424 O O . LEU A 1 308 ? 15.439 8.012 14.342 1.00 93.25 308 LEU A O 1
ATOM 2428 N N . GLY A 1 309 ? 17.140 8.137 12.881 1.00 91.44 309 GLY A N 1
ATOM 2429 C CA . GLY A 1 309 ? 18.171 8.517 13.852 1.00 91.44 309 GLY A CA 1
ATOM 2430 C C . GLY A 1 309 ? 18.112 9.973 14.318 1.00 91.44 309 GLY A C 1
ATOM 2431 O O . GLY A 1 309 ? 18.784 10.319 15.286 1.00 91.44 309 GLY A O 1
ATOM 2432 N N . SER A 1 310 ? 17.325 10.823 13.651 1.00 93.81 310 SER A N 1
ATOM 2433 C CA . SER A 1 310 ? 17.182 12.244 13.974 1.00 93.81 310 SER A CA 1
ATOM 2434 C C . SER A 1 310 ? 15.722 12.601 14.276 1.00 93.81 310 SER A C 1
ATOM 2436 O O . SER A 1 310 ? 14.796 11.964 13.776 1.00 93.81 310 SER A O 1
ATOM 2438 N N . THR A 1 311 ? 15.501 13.651 15.071 1.00 93.06 311 THR A N 1
ATOM 2439 C CA . THR A 1 311 ? 14.153 14.201 15.294 1.00 93.06 311 THR A CA 1
ATOM 2440 C C . THR A 1 311 ? 13.544 14.745 13.998 1.00 93.06 311 THR A C 1
ATOM 2442 O O . THR A 1 311 ? 12.337 14.647 13.810 1.00 93.06 311 THR A O 1
ATOM 2445 N N . SER A 1 312 ? 14.365 15.287 13.088 1.00 95.62 312 SER A N 1
ATOM 2446 C CA . SER A 1 312 ? 13.898 15.766 11.779 1.00 95.62 312 SER A CA 1
ATOM 2447 C C . SER A 1 312 ? 13.322 14.615 10.956 1.00 95.62 312 SER A C 1
ATOM 2449 O O . SER A 1 312 ? 12.218 14.755 10.447 1.00 95.62 312 SER A O 1
ATOM 2451 N N . ASP A 1 313 ? 14.000 13.468 10.913 1.00 95.94 313 ASP A N 1
ATOM 2452 C CA . ASP A 1 313 ? 13.541 12.265 10.211 1.00 95.94 313 ASP A CA 1
ATOM 2453 C C . ASP A 1 313 ? 12.235 11.718 10.785 1.00 95.94 313 ASP A C 1
ATOM 2455 O O . ASP A 1 313 ? 11.358 11.314 10.031 1.00 95.94 313 ASP A O 1
ATOM 2459 N N . GLN A 1 314 ? 12.105 11.709 12.115 1.00 92.56 314 GLN A N 1
ATOM 2460 C CA . GLN A 1 314 ? 10.880 11.279 12.795 1.00 92.56 314 GLN A CA 1
ATOM 2461 C C . GLN A 1 314 ? 9.697 12.173 12.413 1.00 92.56 314 GLN A C 1
ATOM 2463 O O . GLN A 1 314 ? 8.643 11.667 12.050 1.00 92.56 314 GLN A O 1
ATOM 2468 N N . ILE A 1 315 ? 9.897 13.495 12.440 1.00 92.75 315 ILE A N 1
ATOM 2469 C CA . ILE A 1 315 ? 8.882 14.477 12.037 1.00 92.75 315 ILE A CA 1
ATOM 2470 C C . ILE A 1 315 ? 8.534 14.335 10.551 1.00 92.75 315 ILE A C 1
ATOM 2472 O O . ILE A 1 315 ? 7.360 14.359 10.197 1.00 92.75 315 ILE A O 1
ATOM 2476 N N . TRP A 1 316 ? 9.539 14.193 9.682 1.00 97.94 316 TRP A N 1
ATOM 2477 C CA . TRP A 1 316 ? 9.322 14.023 8.246 1.00 97.94 316 TRP A CA 1
ATOM 2478 C C . TRP A 1 316 ? 8.524 12.753 7.960 1.00 97.94 316 TRP A C 1
ATOM 2480 O O . TRP A 1 316 ? 7.559 12.818 7.208 1.00 97.94 316 TRP A O 1
ATOM 2490 N N . LEU A 1 317 ? 8.880 11.622 8.580 1.00 96.00 317 LEU A N 1
ATOM 2491 C CA . LEU A 1 317 ? 8.211 10.351 8.316 1.00 96.00 317 LEU A CA 1
ATOM 2492 C C . LEU A 1 317 ? 6.748 10.395 8.764 1.00 96.00 317 LEU A C 1
ATOM 2494 O O . LEU A 1 317 ? 5.896 9.961 8.002 1.00 96.00 317 LEU A O 1
ATOM 2498 N N . ASP A 1 318 ? 6.473 10.964 9.942 1.00 92.31 318 ASP A N 1
ATOM 2499 C CA . ASP A 1 318 ? 5.116 11.194 10.465 1.00 92.31 318 ASP A CA 1
ATOM 2500 C C . ASP A 1 318 ? 4.270 12.004 9.469 1.00 92.31 318 ASP A C 1
ATOM 2502 O O . ASP A 1 318 ? 3.231 11.548 8.989 1.00 92.31 318 ASP A O 1
ATOM 2506 N N . LYS A 1 319 ? 4.784 13.169 9.055 1.00 94.00 319 LYS A N 1
ATOM 2507 C CA . LYS A 1 319 ? 4.092 14.055 8.112 1.00 94.00 319 LYS A CA 1
ATOM 2508 C C . LYS A 1 319 ? 3.925 13.446 6.731 1.00 94.00 319 LYS A C 1
ATOM 2510 O O . LYS A 1 319 ? 2.887 13.622 6.104 1.00 94.00 319 LYS A O 1
ATOM 2515 N N . PHE A 1 320 ? 4.918 12.712 6.251 1.00 98.06 320 PHE A N 1
ATOM 2516 C CA . PHE A 1 320 ? 4.838 12.118 4.929 1.00 98.06 320 PHE A CA 1
ATOM 2517 C C . PHE A 1 320 ? 3.847 10.949 4.889 1.00 98.06 320 PHE A C 1
ATOM 2519 O O . PHE A 1 320 ? 3.121 10.799 3.905 1.00 98.06 320 PHE A O 1
ATOM 2526 N N . THR A 1 321 ? 3.740 10.164 5.970 1.00 95.56 321 THR A N 1
ATOM 2527 C CA . THR A 1 321 ? 2.687 9.144 6.092 1.00 95.56 321 THR A CA 1
ATOM 2528 C C . THR A 1 321 ? 1.289 9.754 6.142 1.00 95.56 321 THR A C 1
ATOM 2530 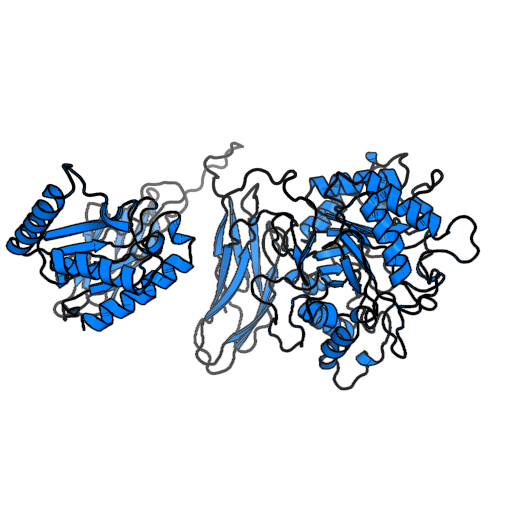O O . THR A 1 321 ? 0.419 9.270 5.416 1.00 95.56 321 THR A O 1
ATOM 2533 N N . ASP A 1 322 ? 1.084 10.848 6.888 1.00 93.00 322 ASP A N 1
ATOM 2534 C CA . ASP A 1 322 ? -0.197 11.575 6.923 1.00 93.00 322 ASP A CA 1
ATOM 2535 C C . ASP A 1 322 ? -0.597 12.059 5.520 1.00 93.00 322 ASP A C 1
ATOM 2537 O O . ASP A 1 322 ? -1.705 11.792 5.039 1.00 93.00 322 ASP A O 1
ATOM 2541 N N . TYR A 1 323 ? 0.350 12.683 4.816 1.00 98.06 323 TYR A N 1
ATOM 2542 C CA . TYR A 1 323 ? 0.151 13.185 3.461 1.00 98.06 323 TYR A CA 1
ATOM 2543 C C . TYR A 1 323 ? -0.218 12.079 2.469 1.00 98.06 323 TYR A C 1
ATOM 2545 O O . TYR A 1 323 ? -1.227 12.167 1.763 1.00 98.06 323 TYR A O 1
ATOM 2553 N N . MET A 1 324 ? 0.542 10.979 2.448 1.00 97.75 324 MET A N 1
ATOM 2554 C CA . MET A 1 324 ? 0.224 9.832 1.595 1.00 97.75 324 MET A CA 1
ATOM 2555 C C . MET A 1 324 ? -1.124 9.193 1.955 1.00 97.75 324 MET A C 1
ATOM 2557 O O . MET A 1 324 ? -1.774 8.624 1.076 1.00 97.75 324 MET A O 1
ATOM 2561 N N . ASP A 1 325 ? -1.551 9.262 3.218 1.00 94.50 325 ASP A N 1
ATOM 2562 C CA . ASP A 1 325 ? -2.833 8.741 3.706 1.00 94.50 325 ASP A CA 1
ATOM 2563 C C . ASP A 1 325 ? -4.034 9.640 3.385 1.00 94.50 325 ASP A C 1
ATOM 2565 O O . ASP A 1 325 ? -5.180 9.204 3.570 1.00 94.50 325 ASP A O 1
ATOM 2569 N N . GLY A 1 326 ? -3.779 10.835 2.846 1.00 94.56 326 GLY A N 1
ATOM 2570 C CA . GLY A 1 326 ? -4.787 11.739 2.312 1.00 94.56 326 GLY A CA 1
ATOM 2571 C C . GLY A 1 326 ? -4.965 13.052 3.063 1.00 94.56 326 GLY A C 1
ATOM 2572 O O . GLY A 1 326 ? -5.930 13.739 2.753 1.00 94.56 326 GLY A O 1
ATOM 2573 N N . ASP A 1 327 ? -4.108 13.384 4.028 1.00 94.31 327 ASP A N 1
ATOM 2574 C CA . ASP A 1 327 ? -4.029 14.724 4.634 1.00 94.31 327 ASP A CA 1
ATOM 2575 C C . ASP A 1 327 ? -3.113 15.610 3.768 1.00 94.31 327 ASP A C 1
ATOM 2577 O O . ASP A 1 327 ? -1.921 15.779 4.027 1.00 94.31 327 ASP A O 1
ATOM 2581 N N . LEU A 1 328 ? -3.644 16.078 2.636 1.00 94.88 328 LEU A N 1
ATOM 2582 C CA . LEU A 1 328 ? -2.866 16.678 1.548 1.00 94.88 328 LEU A CA 1
ATOM 2583 C C . LEU A 1 328 ? -2.437 18.127 1.832 1.00 94.88 328 LEU A C 1
ATOM 2585 O O . LEU A 1 328 ? -1.722 18.712 1.011 1.00 94.88 328 LEU A O 1
ATOM 2589 N N . ASN A 1 329 ? -2.875 18.692 2.958 1.00 93.44 329 ASN A N 1
ATOM 2590 C CA . ASN A 1 329 ? -2.509 20.014 3.469 1.00 93.44 329 ASN A CA 1
ATOM 2591 C C . ASN A 1 329 ? -1.907 19.969 4.897 1.00 93.44 329 ASN A C 1
ATOM 2593 O O . ASN A 1 329 ? -1.613 21.016 5.474 1.00 93.44 329 ASN A O 1
ATOM 2597 N N . LEU A 1 330 ? -1.717 18.768 5.462 1.00 90.50 330 LEU A N 1
ATOM 2598 C CA . LEU A 1 330 ? -1.144 18.513 6.789 1.00 90.50 330 LEU A CA 1
ATOM 2599 C C . LEU A 1 330 ? -1.878 19.194 7.957 1.00 90.50 330 LEU A C 1
ATOM 2601 O O . LEU A 1 330 ? -1.259 19.482 8.995 1.00 90.50 330 LEU A O 1
ATOM 2605 N N . ASP A 1 331 ? -3.182 19.443 7.820 1.00 86.06 331 ASP A N 1
ATOM 2606 C CA . ASP A 1 331 ? -4.006 20.078 8.853 1.00 86.06 331 ASP A CA 1
ATOM 2607 C C . ASP A 1 331 ? -4.553 19.089 9.904 1.00 86.06 331 ASP A C 1
ATOM 2609 O O . ASP A 1 331 ? -5.145 19.497 10.913 1.00 86.06 331 ASP A O 1
ATOM 2613 N N . GLY A 1 332 ? -4.279 17.792 9.723 1.00 82.19 332 GLY A N 1
ATOM 2614 C CA . GLY A 1 332 ? -4.733 16.699 10.576 1.00 82.19 332 GLY A CA 1
ATOM 2615 C C . GLY A 1 332 ? -6.075 16.097 10.151 1.00 82.19 332 GLY A C 1
ATOM 2616 O O . GLY A 1 332 ? -6.608 15.243 10.872 1.00 82.19 332 GLY A O 1
ATOM 2617 N N . VAL A 1 333 ? -6.644 16.523 9.019 1.00 85.00 333 VAL A N 1
ATOM 2618 C CA . VAL A 1 333 ? -7.897 16.016 8.453 1.00 85.00 333 VAL A CA 1
ATOM 2619 C C . VAL A 1 333 ? -7.636 15.391 7.084 1.00 85.00 333 VAL A C 1
ATOM 2621 O O . VAL A 1 333 ? -6.958 15.939 6.232 1.00 85.00 333 VAL A O 1
ATOM 2624 N N . LYS A 1 334 ? -8.216 14.211 6.838 1.00 88.50 334 LYS A N 1
ATOM 2625 C CA . LYS A 1 334 ? -8.132 13.579 5.514 1.00 88.50 334 LYS A CA 1
ATOM 2626 C C . LYS A 1 334 ? -9.034 14.307 4.516 1.00 88.50 334 LYS A C 1
ATOM 2628 O O . LYS A 1 334 ? -10.246 14.369 4.720 1.00 88.50 334 LYS A O 1
ATOM 2633 N N . ASP A 1 335 ? -8.458 14.725 3.396 1.00 91.50 335 ASP A N 1
ATOM 2634 C CA . ASP A 1 335 ? -9.122 15.440 2.297 1.00 91.50 335 ASP A CA 1
ATOM 2635 C C . ASP A 1 335 ? -9.864 14.517 1.317 1.00 91.50 335 ASP A C 1
ATOM 2637 O O . ASP A 1 335 ? -10.560 14.967 0.403 1.00 91.50 335 ASP A O 1
ATOM 2641 N N . LEU A 1 336 ? -9.692 13.201 1.460 1.00 89.50 336 LEU A N 1
ATOM 2642 C CA . LEU A 1 336 ? -10.196 12.214 0.507 1.00 89.50 336 LEU A CA 1
ATOM 2643 C C . LEU A 1 336 ? -11.652 11.834 0.779 1.00 89.50 336 LEU A C 1
ATOM 2645 O O . LEU A 1 336 ? -12.063 11.616 1.921 1.00 89.50 336 LEU A O 1
ATOM 2649 N N . ALA A 1 337 ? -12.423 11.643 -0.293 1.00 85.62 337 ALA A N 1
ATOM 2650 C CA . ALA A 1 337 ? -13.758 11.064 -0.185 1.00 85.62 337 ALA A CA 1
ATOM 2651 C C . ALA A 1 337 ? -13.688 9.624 0.362 1.00 85.62 337 ALA A C 1
ATOM 2653 O O . ALA A 1 337 ? -12.729 8.895 0.112 1.00 85.62 337 ALA A O 1
ATOM 2654 N N . ALA A 1 338 ? -14.736 9.169 1.056 1.00 76.44 338 ALA A N 1
ATOM 2655 C CA . ALA A 1 338 ? -14.740 7.872 1.750 1.00 76.44 338 ALA A CA 1
ATOM 2656 C C . ALA A 1 338 ? -14.418 6.655 0.850 1.00 76.44 338 ALA A C 1
ATOM 2658 O O . ALA A 1 338 ? -13.885 5.646 1.317 1.00 76.44 338 ALA A O 1
ATOM 2659 N N . ASN A 1 339 ? -14.733 6.732 -0.446 1.00 78.56 339 ASN A N 1
ATOM 2660 C CA . ASN A 1 339 ? -14.441 5.684 -1.425 1.00 78.56 339 ASN A CA 1
ATOM 2661 C C . ASN A 1 339 ? -13.036 5.786 -2.046 1.00 78.56 339 ASN A C 1
ATOM 2663 O O . ASN A 1 339 ? -12.573 4.808 -2.631 1.00 78.56 339 ASN A O 1
ATOM 2667 N N . GLN A 1 340 ? -12.342 6.914 -1.901 1.00 88.44 340 GLN A N 1
ATOM 2668 C CA . GLN A 1 340 ? -10.975 7.087 -2.382 1.00 88.44 340 GLN A CA 1
ATOM 2669 C C . GLN A 1 340 ? -9.967 6.434 -1.431 1.00 88.44 340 GLN A C 1
ATOM 2671 O O . GLN A 1 340 ? -10.263 6.048 -0.294 1.00 88.44 340 GLN A O 1
ATOM 2676 N N . LYS A 1 341 ? -8.763 6.225 -1.944 1.00 92.44 341 LYS A N 1
ATOM 2677 C CA . LYS A 1 341 ? -7.597 5.733 -1.223 1.00 92.44 341 LYS A CA 1
ATOM 2678 C C . LYS A 1 341 ? -6.473 6.741 -1.408 1.00 92.44 341 LYS A C 1
ATOM 2680 O O . LYS A 1 341 ? -6.418 7.411 -2.438 1.00 92.44 341 LYS A O 1
ATOM 2685 N N . GLY A 1 342 ? -5.607 6.840 -0.403 1.00 96.06 342 GLY A N 1
ATOM 2686 C CA . GLY A 1 342 ? -4.403 7.664 -0.463 1.00 96.06 342 GLY A CA 1
ATOM 2687 C C . GLY A 1 342 ? -3.396 7.173 -1.502 1.00 96.06 342 GLY A C 1
ATOM 2688 O O . GLY A 1 342 ? -3.603 6.149 -2.162 1.00 96.06 342 GLY A O 1
ATOM 2689 N N . MET A 1 343 ? -2.287 7.896 -1.622 1.00 98.44 343 MET A N 1
ATOM 2690 C CA . MET A 1 343 ? -1.206 7.560 -2.546 1.00 98.44 343 MET A CA 1
ATOM 2691 C C . MET A 1 343 ? -0.654 6.170 -2.224 1.00 98.44 343 MET A C 1
ATOM 2693 O O . MET A 1 343 ? -0.494 5.795 -1.057 1.00 98.44 343 MET A O 1
ATOM 2697 N N . SER A 1 344 ? -0.406 5.384 -3.265 1.00 98.69 344 SER A N 1
ATOM 2698 C CA . SER A 1 344 ? 0.232 4.075 -3.128 1.00 98.69 344 SER A CA 1
ATOM 2699 C C . SER A 1 344 ? 1.716 4.248 -2.811 1.00 98.69 344 SER A C 1
ATOM 2701 O O . SER A 1 344 ? 2.279 5.272 -3.174 1.00 98.69 344 SER A O 1
ATOM 2703 N N . TRP A 1 345 ? 2.365 3.281 -2.165 1.00 98.81 345 TRP A N 1
ATOM 2704 C CA . TRP A 1 345 ? 3.777 3.408 -1.794 1.00 98.81 345 TRP A CA 1
ATOM 2705 C C . TRP A 1 345 ? 4.491 2.069 -1.585 1.00 98.81 345 TRP A C 1
ATOM 2707 O O . TRP A 1 345 ? 3.854 1.049 -1.302 1.00 98.81 345 TRP A O 1
ATOM 2717 N N . THR A 1 346 ? 5.825 2.085 -1.668 1.00 98.88 346 THR A N 1
ATOM 2718 C CA . THR A 1 346 ? 6.718 1.000 -1.232 1.00 98.88 346 THR A CA 1
ATOM 2719 C C . THR A 1 346 ? 7.851 1.538 -0.356 1.00 98.88 346 THR A C 1
ATOM 2721 O O . THR A 1 346 ? 8.616 2.400 -0.770 1.00 98.88 346 THR A O 1
ATOM 2724 N N . TYR A 1 347 ? 7.978 1.022 0.873 1.00 98.88 347 TYR A N 1
ATOM 2725 C CA . TYR A 1 347 ? 9.014 1.484 1.807 1.00 98.88 347 TYR A CA 1
ATOM 2726 C C . TYR A 1 347 ? 10.407 1.039 1.344 1.00 98.88 347 TYR A C 1
ATOM 2728 O O . TYR A 1 347 ? 10.590 -0.116 0.942 1.00 98.88 347 TYR A O 1
ATOM 2736 N N . TRP A 1 348 ? 11.393 1.928 1.431 1.00 98.81 348 TRP A N 1
ATOM 2737 C CA . TRP A 1 348 ? 12.807 1.621 1.242 1.00 98.81 348 TRP A CA 1
ATOM 2738 C C . TRP A 1 348 ? 13.496 1.488 2.614 1.00 98.81 348 TRP A C 1
ATOM 2740 O O . TRP A 1 348 ? 13.677 2.457 3.344 1.00 98.81 348 TRP A O 1
ATOM 2750 N N . SER A 1 349 ? 13.857 0.287 3.061 1.00 98.75 349 SER A N 1
ATOM 2751 C CA . SER A 1 349 ? 13.653 -1.020 2.418 1.00 98.75 349 SER A CA 1
ATOM 2752 C C . SER A 1 349 ? 13.370 -2.117 3.449 1.00 98.75 349 SER A C 1
ATOM 2754 O O . SER A 1 349 ? 13.363 -1.877 4.659 1.00 98.75 349 SER A O 1
ATOM 2756 N N . LEU A 1 350 ? 13.125 -3.347 2.992 1.00 98.81 350 LEU A N 1
ATOM 2757 C CA . LEU A 1 350 ? 13.120 -4.526 3.861 1.00 98.81 350 LEU A CA 1
ATOM 2758 C C . LEU A 1 350 ? 14.518 -4.772 4.437 1.00 98.81 350 LEU A C 1
ATOM 2760 O O . LEU A 1 350 ? 14.670 -5.113 5.610 1.00 98.81 350 LEU A O 1
ATOM 2764 N N . ASN A 1 351 ? 15.522 -4.593 3.590 1.00 98.81 351 ASN A N 1
ATOM 2765 C CA . ASN A 1 351 ? 16.907 -4.945 3.819 1.00 98.81 351 ASN A CA 1
ATOM 2766 C C . ASN A 1 351 ? 17.550 -4.065 4.903 1.00 98.81 351 ASN A C 1
ATOM 2768 O O . ASN A 1 351 ? 17.539 -2.842 4.782 1.00 98.81 351 ASN A O 1
ATOM 2772 N N . PRO A 1 352 ? 18.229 -4.644 5.906 1.00 98.44 352 PRO A N 1
ATOM 2773 C CA . PRO A 1 352 ? 18.976 -3.853 6.882 1.00 98.44 352 PRO A CA 1
ATOM 2774 C C . PRO A 1 352 ? 20.195 -3.154 6.271 1.00 98.44 352 PRO A C 1
ATOM 2776 O O . PRO A 1 352 ? 20.631 -2.118 6.762 1.00 98.44 352 PRO A O 1
ATOM 2779 N N . ASN A 1 353 ? 20.749 -3.707 5.188 1.00 98.31 353 ASN A N 1
ATOM 2780 C CA . ASN A 1 353 ? 22.025 -3.283 4.623 1.00 98.31 353 ASN A CA 1
ATOM 2781 C C . ASN A 1 353 ? 21.928 -2.142 3.597 1.00 98.31 353 ASN A C 1
ATOM 2783 O O . ASN A 1 353 ? 22.845 -1.984 2.792 1.00 98.31 353 ASN A O 1
ATOM 2787 N N . SER A 1 354 ? 20.862 -1.336 3.627 1.00 97.75 354 SER A N 1
ATOM 2788 C CA . SER A 1 354 ? 20.886 -0.015 2.988 1.00 97.75 354 SER A CA 1
ATOM 2789 C C . SER A 1 354 ? 21.691 0.959 3.858 1.00 97.75 354 SER A C 1
ATOM 2791 O O . SER A 1 354 ? 21.404 1.150 5.041 1.00 97.75 354 SER A O 1
ATOM 2793 N N . GLY A 1 355 ? 22.741 1.551 3.289 1.00 95.56 355 GLY A N 1
ATOM 2794 C CA . GLY A 1 355 ? 23.752 2.288 4.050 1.00 95.56 355 GLY A CA 1
ATOM 2795 C C . GLY A 1 355 ? 23.263 3.581 4.704 1.00 95.56 355 GLY A C 1
ATOM 2796 O O . GLY A 1 355 ? 23.783 3.955 5.752 1.00 95.56 355 GLY A O 1
ATOM 2797 N N . ASP A 1 356 ? 22.273 4.254 4.135 1.00 95.12 356 ASP A N 1
ATOM 2798 C CA . ASP A 1 356 ? 21.742 5.563 4.540 1.00 95.12 356 ASP A CA 1
ATOM 2799 C C . ASP A 1 356 ? 20.369 5.464 5.215 1.00 95.12 356 ASP A C 1
ATOM 2801 O O . ASP A 1 356 ? 20.111 6.208 6.161 1.00 95.12 356 ASP A O 1
ATOM 2805 N N . THR A 1 357 ? 19.549 4.483 4.839 1.00 97.81 357 THR A N 1
ATOM 2806 C CA . THR A 1 357 ? 18.208 4.279 5.413 1.00 97.81 357 THR A CA 1
ATOM 2807 C C . THR A 1 357 ? 18.117 3.097 6.384 1.00 97.81 357 THR A C 1
ATOM 2809 O O . THR A 1 357 ? 17.270 3.091 7.281 1.00 97.81 357 THR A O 1
ATOM 2812 N N . GLY A 1 358 ? 19.010 2.110 6.299 1.00 97.94 358 GLY A N 1
ATOM 2813 C CA . GLY A 1 358 ? 18.805 0.810 6.944 1.00 97.94 358 GLY A CA 1
ATOM 2814 C C . GLY A 1 358 ? 17.536 0.119 6.423 1.00 97.94 358 GLY A C 1
ATOM 2815 O O . GLY A 1 358 ? 17.084 0.389 5.317 1.00 97.94 358 GLY A O 1
ATOM 2816 N N . GLY A 1 359 ? 16.911 -0.735 7.238 1.00 97.88 359 GLY A N 1
ATOM 2817 C CA . GLY A 1 359 ? 15.708 -1.462 6.817 1.00 97.88 359 GLY A CA 1
ATOM 2818 C C . GLY A 1 359 ? 14.622 -1.570 7.870 1.00 97.88 359 GLY A C 1
ATOM 2819 O O . GLY A 1 359 ? 14.767 -1.071 8.991 1.00 97.88 359 GLY A O 1
ATOM 2820 N N . ILE A 1 360 ? 13.534 -2.233 7.479 1.00 98.38 360 ILE A N 1
ATOM 2821 C CA . ILE A 1 360 ? 12.510 -2.769 8.380 1.00 98.38 360 ILE A CA 1
ATOM 2822 C C . ILE A 1 360 ? 13.032 -3.993 9.132 1.00 98.38 360 ILE A C 1
ATOM 2824 O O . ILE A 1 360 ? 12.642 -4.202 10.277 1.00 98.38 360 ILE A O 1
ATOM 2828 N N . LEU A 1 361 ? 13.925 -4.787 8.540 1.00 97.88 361 LEU A N 1
ATOM 2829 C CA . LEU A 1 361 ? 14.694 -5.774 9.293 1.00 97.88 361 LEU A CA 1
ATOM 2830 C C . LEU A 1 361 ? 15.930 -5.117 9.916 1.00 97.88 361 LEU A C 1
ATOM 2832 O O . LEU A 1 361 ? 16.482 -4.158 9.376 1.00 97.88 361 LEU A O 1
ATOM 2836 N N . ASN A 1 362 ? 16.359 -5.655 11.053 1.00 96.06 362 ASN A N 1
ATOM 2837 C CA . ASN A 1 362 ? 17.652 -5.371 11.663 1.00 96.06 362 ASN A CA 1
ATOM 2838 C C . ASN A 1 362 ? 18.751 -6.229 11.012 1.00 96.06 362 ASN A C 1
ATOM 2840 O O . ASN A 1 362 ? 18.468 -7.152 10.247 1.00 96.06 362 ASN A O 1
ATOM 2844 N N . ASP A 1 363 ? 20.013 -5.942 11.342 1.00 97.06 363 ASP A N 1
ATOM 2845 C CA . ASP A 1 363 ? 21.203 -6.557 10.726 1.00 97.06 363 ASP A CA 1
ATOM 2846 C C . ASP A 1 363 ? 21.259 -8.095 10.817 1.00 97.06 363 ASP A C 1
ATOM 2848 O O . ASP A 1 363 ? 21.965 -8.740 10.042 1.00 97.06 363 ASP A O 1
ATOM 2852 N N . ASP A 1 364 ? 20.490 -8.704 11.723 1.00 95.44 364 ASP A N 1
ATOM 2853 C CA . ASP A 1 364 ? 20.336 -10.159 11.849 1.00 95.44 364 ASP A CA 1
ATOM 2854 C C . ASP A 1 364 ? 19.408 -10.787 10.786 1.00 95.44 364 ASP A C 1
ATOM 2856 O O . ASP A 1 364 ? 19.179 -12.002 10.800 1.00 95.44 364 ASP A O 1
ATOM 2860 N N . TRP A 1 365 ? 18.853 -9.973 9.878 1.00 96.38 365 TRP A N 1
ATOM 2861 C CA . TRP A 1 365 ? 17.912 -10.372 8.825 1.00 96.38 365 TRP A CA 1
ATOM 2862 C C . TRP A 1 365 ? 16.649 -11.074 9.345 1.00 96.38 365 TRP A C 1
ATOM 2864 O O . TRP A 1 365 ? 15.986 -11.810 8.608 1.00 96.38 365 TRP A O 1
ATOM 2874 N N . THR A 1 366 ? 16.312 -10.891 10.623 1.00 89.25 366 THR A N 1
ATOM 2875 C CA . THR A 1 366 ? 15.218 -11.615 11.282 1.00 89.25 366 THR A CA 1
ATOM 2876 C C . THR A 1 366 ? 14.383 -10.714 12.169 1.00 89.25 366 THR A C 1
ATOM 2878 O O . THR A 1 366 ? 13.156 -10.702 12.044 1.00 89.25 366 THR A O 1
ATOM 2881 N N . THR A 1 367 ? 15.023 -9.951 13.047 1.00 88.19 367 THR A N 1
ATOM 2882 C CA . THR A 1 367 ? 14.345 -9.059 13.980 1.00 88.19 367 THR A CA 1
ATOM 2883 C C . THR A 1 367 ? 13.802 -7.846 13.237 1.00 88.19 367 THR A C 1
ATOM 2885 O O . THR A 1 367 ? 14.494 -7.227 12.434 1.00 88.19 367 THR A O 1
ATOM 2888 N N . VAL A 1 368 ? 12.552 -7.491 13.522 1.00 92.50 368 VAL A N 1
ATOM 2889 C CA . VAL A 1 368 ? 11.875 -6.336 12.924 1.00 92.50 368 VAL A CA 1
ATOM 2890 C C . VAL A 1 368 ? 12.207 -5.076 13.718 1.00 92.50 368 VAL A C 1
ATOM 2892 O O . VAL A 1 368 ? 12.130 -5.066 14.948 1.00 92.50 368 VAL A O 1
ATOM 2895 N N . ASN A 1 369 ? 12.510 -3.988 13.019 1.00 92.38 369 ASN A N 1
ATOM 2896 C CA . ASN A 1 369 ? 12.586 -2.651 13.581 1.00 92.38 369 ASN A CA 1
ATOM 2897 C C . ASN A 1 369 ? 11.166 -2.122 13.846 1.00 92.38 369 ASN A C 1
ATOM 2899 O O . ASN A 1 369 ? 10.534 -1.484 13.000 1.00 92.38 369 ASN A O 1
ATOM 2903 N N . THR A 1 370 ? 10.648 -2.415 15.038 1.00 84.94 370 THR A N 1
ATOM 2904 C CA . THR A 1 370 ? 9.284 -2.048 15.443 1.00 84.94 370 THR A CA 1
ATOM 2905 C C . THR A 1 370 ? 9.070 -0.539 15.542 1.00 84.94 370 THR A C 1
ATOM 2907 O O . THR A 1 370 ? 7.949 -0.083 15.337 1.00 84.94 370 THR A O 1
ATOM 2910 N N . ALA A 1 371 ? 10.126 0.243 15.794 1.00 83.50 371 ALA A N 1
ATOM 2911 C CA . ALA A 1 371 ? 10.039 1.700 15.824 1.00 83.50 371 ALA A CA 1
ATOM 2912 C C . ALA A 1 371 ? 9.692 2.260 14.440 1.00 83.50 371 ALA A C 1
ATOM 2914 O O . ALA A 1 371 ? 8.752 3.037 14.330 1.00 83.50 371 ALA A O 1
ATOM 2915 N N . LYS A 1 372 ? 10.385 1.815 13.382 1.00 91.31 372 LYS A N 1
ATOM 2916 C CA . LYS A 1 372 ? 10.064 2.212 12.000 1.00 91.31 372 LYS A CA 1
ATOM 2917 C C . LYS A 1 372 ? 8.699 1.698 11.557 1.00 91.31 372 LYS A C 1
ATOM 2919 O O . LYS A 1 372 ? 7.919 2.463 10.999 1.00 91.31 372 LYS A O 1
ATOM 2924 N N . MET A 1 373 ? 8.389 0.430 11.851 1.00 89.19 373 MET A N 1
ATOM 2925 C CA . MET A 1 373 ? 7.065 -0.130 11.554 1.00 89.19 373 MET A CA 1
ATOM 2926 C C . MET A 1 373 ? 5.948 0.698 12.189 1.00 89.19 373 MET A C 1
ATOM 2928 O O . MET A 1 373 ? 4.943 0.934 11.533 1.00 89.19 373 MET A O 1
ATOM 2932 N N . GLY A 1 374 ? 6.138 1.203 13.411 1.00 81.50 374 GLY A N 1
ATOM 2933 C CA . GLY A 1 374 ? 5.145 2.023 14.107 1.00 81.50 374 GLY A CA 1
ATOM 2934 C C . GLY A 1 374 ? 4.689 3.277 13.348 1.00 81.50 374 GLY A C 1
ATOM 2935 O O . GLY A 1 374 ? 3.543 3.675 13.529 1.00 81.50 374 GLY A O 1
ATOM 2936 N N . TYR A 1 375 ? 5.532 3.856 12.483 1.00 86.88 375 TYR A N 1
ATOM 2937 C CA . TYR A 1 375 ? 5.163 5.017 11.657 1.00 86.88 375 TYR A CA 1
ATOM 2938 C C . TYR A 1 375 ? 4.306 4.627 10.452 1.00 86.88 375 TYR A C 1
ATOM 2940 O O . TYR A 1 375 ? 3.344 5.307 10.129 1.00 86.88 375 TYR A O 1
ATOM 2948 N N . ILE A 1 376 ? 4.630 3.515 9.791 1.00 91.75 376 ILE A N 1
ATOM 2949 C CA . ILE A 1 376 ? 3.975 3.129 8.530 1.00 91.75 376 ILE A CA 1
ATOM 2950 C C . ILE A 1 376 ? 2.827 2.137 8.722 1.00 91.75 376 ILE A C 1
ATOM 2952 O O . ILE A 1 376 ? 2.062 1.887 7.794 1.00 91.75 376 ILE A O 1
ATOM 2956 N N . GLN A 1 377 ? 2.702 1.541 9.911 1.00 86.00 377 GLN A N 1
ATOM 2957 C CA . GLN A 1 377 ? 1.755 0.459 10.153 1.00 86.00 377 GLN A CA 1
ATOM 2958 C C . GLN A 1 377 ? 0.309 0.912 9.954 1.00 86.00 377 GLN A C 1
ATOM 2960 O O . GLN A 1 377 ? -0.449 0.183 9.321 1.00 86.00 377 GLN A O 1
ATOM 2965 N N . ALA A 1 378 ? -0.062 2.109 10.421 1.00 80.88 378 ALA A N 1
ATOM 2966 C CA . ALA A 1 378 ? -1.407 2.661 10.229 1.00 80.88 378 ALA A CA 1
ATOM 2967 C C . ALA A 1 378 ? -1.739 2.960 8.753 1.00 80.88 378 ALA A C 1
ATOM 2969 O O . ALA A 1 378 ? -2.901 2.925 8.356 1.00 80.88 378 ALA A O 1
ATOM 2970 N N . SER A 1 379 ? -0.717 3.173 7.925 1.00 89.00 379 SER A N 1
ATOM 2971 C CA . SER A 1 379 ? -0.869 3.449 6.496 1.00 89.00 379 SER A CA 1
ATOM 2972 C C . SER A 1 379 ? -1.024 2.184 5.641 1.00 89.00 379 SER A C 1
ATOM 2974 O O . SER A 1 379 ? -1.308 2.299 4.447 1.00 89.00 379 SER A O 1
ATOM 2976 N N . LEU A 1 380 ? -0.852 0.979 6.212 1.00 88.38 380 LEU A N 1
ATOM 2977 C CA . LEU A 1 380 ? -0.961 -0.301 5.497 1.00 88.38 380 LEU A CA 1
ATOM 2978 C C . LEU A 1 380 ? -2.396 -0.585 5.028 1.00 88.38 380 LEU A C 1
ATOM 2980 O O . LEU A 1 380 ? -3.359 -0.540 5.798 1.00 88.38 380 LEU A O 1
ATOM 2984 N N . ALA A 1 381 ? -2.528 -0.959 3.758 1.00 87.44 381 ALA A N 1
ATOM 2985 C CA . ALA A 1 381 ? -3.789 -1.289 3.113 1.00 87.44 381 ALA A CA 1
ATOM 2986 C C . ALA A 1 381 ? -4.006 -2.810 3.015 1.00 87.44 381 ALA A C 1
ATOM 2988 O O . ALA A 1 381 ? -3.040 -3.572 3.043 1.00 87.44 381 ALA A O 1
ATOM 2989 N N . PRO A 1 382 ? -5.267 -3.264 2.859 1.00 82.81 382 PRO A N 1
ATOM 2990 C CA . PRO A 1 382 ? -5.600 -4.669 2.641 1.00 82.81 382 PRO A CA 1
ATOM 2991 C C . PRO A 1 382 ? -4.821 -5.340 1.497 1.00 82.81 382 PRO A C 1
ATOM 2993 O O . PRO A 1 382 ? -4.382 -4.691 0.543 1.00 82.81 382 PRO A O 1
ATOM 2996 N N . MET A 1 383 ? -4.734 -6.672 1.547 1.00 83.25 383 MET A N 1
ATOM 2997 C CA . MET A 1 383 ? -4.223 -7.487 0.442 1.00 83.25 383 MET A CA 1
ATOM 2998 C C . MET A 1 383 ? -5.005 -7.233 -0.848 1.00 83.25 383 MET A C 1
ATOM 3000 O O . MET A 1 383 ? -6.240 -7.235 -0.860 1.00 83.25 383 MET A O 1
ATOM 3004 N N . LEU A 1 384 ? -4.275 -7.066 -1.950 1.00 84.38 384 LEU A N 1
ATOM 3005 C CA . LEU A 1 384 ? -4.863 -6.705 -3.235 1.00 84.38 384 LEU A CA 1
ATOM 3006 C C . LEU A 1 384 ? -5.750 -7.831 -3.784 1.00 84.38 384 LEU A C 1
ATOM 3008 O O . LEU A 1 384 ? -5.342 -8.992 -3.896 1.00 84.38 384 LEU A O 1
ATOM 3012 N N . GLY A 1 385 ? -6.984 -7.458 -4.129 1.00 63.97 385 GLY A N 1
ATOM 3013 C CA . GLY A 1 385 ? -8.038 -8.341 -4.626 1.00 63.97 385 GLY A CA 1
ATOM 3014 C C . GLY A 1 385 ? -8.666 -9.267 -3.580 1.00 63.97 385 GLY A C 1
ATOM 3015 O O . GLY A 1 385 ? -9.339 -10.225 -3.930 1.00 63.97 385 GLY A O 1
ATOM 3016 N N . THR A 1 386 ? -8.501 -8.989 -2.288 1.00 55.25 386 THR A N 1
ATOM 3017 C CA . THR A 1 386 ? -9.500 -9.481 -1.330 1.00 55.25 386 THR A CA 1
ATOM 3018 C C . THR A 1 386 ? -10.864 -8.918 -1.745 1.00 55.25 386 THR A C 1
ATOM 3020 O O . THR A 1 386 ? -10.993 -7.711 -1.947 1.00 55.25 386 THR A O 1
ATOM 3023 N N . ALA A 1 387 ? -11.839 -9.796 -2.013 1.00 40.75 387 ALA A N 1
ATOM 3024 C CA . ALA A 1 387 ? -13.116 -9.381 -2.587 1.00 40.75 387 ALA A CA 1
ATOM 3025 C C . ALA A 1 387 ? -13.778 -8.302 -1.723 1.00 40.75 387 ALA A C 1
ATOM 3027 O O . ALA A 1 387 ? -13.728 -8.350 -0.495 1.00 40.75 387 ALA A O 1
ATOM 3028 N N . THR A 1 388 ? -14.421 -7.340 -2.377 1.00 42.50 388 THR A N 1
ATOM 3029 C CA . THR A 1 388 ? -15.272 -6.312 -1.776 1.00 42.50 388 THR A CA 1
ATOM 3030 C C . THR A 1 388 ? -16.561 -6.925 -1.222 1.00 42.50 388 THR A C 1
ATOM 3032 O O . THR A 1 388 ? -17.667 -6.590 -1.626 1.00 42.50 388 THR A O 1
ATOM 3035 N N . GLY A 1 389 ? -16.444 -7.838 -0.258 1.00 46.69 389 GLY A N 1
ATOM 3036 C CA . GLY A 1 389 ? -17.497 -7.999 0.737 1.00 46.69 389 GLY A CA 1
ATOM 3037 C C . GLY A 1 389 ? -17.547 -6.740 1.607 1.00 46.69 389 GLY A C 1
ATOM 3038 O O . GLY A 1 389 ? -16.538 -6.041 1.746 1.00 46.69 389 GLY A O 1
ATOM 3039 N N . ASN A 1 390 ? -18.706 -6.436 2.196 1.00 52.38 390 ASN A N 1
ATOM 3040 C CA . ASN A 1 390 ? -18.849 -5.295 3.102 1.00 52.38 390 ASN A CA 1
ATOM 3041 C C . ASN A 1 390 ? -17.768 -5.368 4.192 1.00 52.38 390 ASN A C 1
ATOM 3043 O O . ASN A 1 390 ? -17.784 -6.270 5.033 1.00 52.38 390 ASN A O 1
ATOM 3047 N N . SER A 1 391 ? -16.807 -4.439 4.151 1.00 61.50 391 SER A N 1
ATOM 3048 C CA . SER A 1 391 ? -15.862 -4.257 5.252 1.00 61.50 391 SER A CA 1
ATOM 3049 C C . SER A 1 391 ? -16.669 -3.947 6.506 1.00 61.50 391 SER A C 1
ATOM 3051 O O . SER A 1 391 ? -17.618 -3.166 6.459 1.00 61.50 391 SER A O 1
ATOM 3053 N N . GLN A 1 392 ? -16.313 -4.572 7.618 1.00 72.62 392 GLN A N 1
ATOM 3054 C CA . GLN A 1 392 ? -16.981 -4.328 8.889 1.00 72.62 392 GLN A CA 1
ATOM 3055 C C . GLN A 1 392 ? -16.194 -3.300 9.694 1.00 72.62 392 GLN A C 1
ATOM 3057 O O . GLN A 1 392 ? -14.997 -3.107 9.482 1.00 72.62 392 GLN A O 1
ATOM 3062 N N . THR A 1 393 ? -16.856 -2.635 10.633 1.00 77.94 393 THR A N 1
ATOM 3063 C CA . THR A 1 393 ? -16.194 -1.714 11.557 1.00 77.94 393 THR A CA 1
ATOM 3064 C C . THR A 1 393 ? -16.224 -2.292 12.960 1.00 77.94 393 THR A C 1
ATOM 3066 O O . THR A 1 393 ? -17.272 -2.689 13.463 1.00 77.94 393 THR A O 1
ATOM 3069 N N . MET A 1 394 ? -15.061 -2.318 13.597 1.00 84.06 394 MET A N 1
ATOM 3070 C CA . MET A 1 394 ? -14.873 -2.714 14.982 1.00 84.06 394 MET A CA 1
ATOM 3071 C C . MET A 1 394 ? -14.646 -1.455 15.826 1.00 84.06 394 MET A C 1
ATOM 3073 O O . MET A 1 394 ? -13.694 -0.716 15.591 1.00 84.06 394 MET A O 1
ATOM 3077 N N . ASN A 1 395 ? -15.538 -1.192 16.783 1.00 86.75 395 ASN A N 1
ATOM 3078 C CA . ASN A 1 395 ? -15.570 0.062 17.541 1.00 86.75 395 ASN A CA 1
ATOM 3079 C C . ASN A 1 395 ? -15.124 -0.139 18.991 1.00 86.75 395 ASN A C 1
ATOM 3081 O O . ASN A 1 395 ? -15.915 -0.568 19.829 1.00 86.75 395 ASN A O 1
ATOM 3085 N N . PHE A 1 396 ? -13.884 0.230 19.301 1.00 88.25 396 PHE A N 1
ATOM 3086 C CA . PHE A 1 396 ? -13.368 0.259 20.667 1.00 88.25 396 PHE A CA 1
ATOM 3087 C C . PHE A 1 396 ? -13.834 1.534 21.370 1.00 88.25 396 PHE A C 1
ATOM 3089 O O . PHE A 1 396 ? -13.642 2.638 20.865 1.00 88.25 396 PHE A O 1
ATOM 3096 N N . GLN A 1 397 ? -14.412 1.400 22.555 1.00 90.06 397 GLN A N 1
ATOM 3097 C CA . GLN A 1 397 ? -14.722 2.495 23.462 1.00 90.06 397 GLN A CA 1
ATOM 3098 C C . GLN A 1 397 ? -13.581 2.696 24.458 1.00 90.06 397 GLN A C 1
ATOM 3100 O O . GLN A 1 397 ? -13.255 1.815 25.252 1.00 90.06 397 GLN A O 1
ATOM 3105 N N . VAL A 1 398 ? -13.031 3.906 24.469 1.00 90.19 398 VAL A N 1
ATOM 3106 C CA . VAL A 1 398 ? -12.058 4.354 25.465 1.00 90.19 398 VAL A CA 1
ATOM 3107 C C . VAL A 1 398 ? -12.783 5.236 26.475 1.00 90.19 398 VAL A C 1
ATOM 3109 O O . VAL A 1 398 ? -13.373 6.253 26.102 1.00 90.19 398 VAL A O 1
ATOM 3112 N N . LYS A 1 399 ? -12.761 4.845 27.755 1.00 92.31 399 LYS A N 1
ATOM 3113 C CA . LYS A 1 399 ? -13.553 5.479 28.820 1.00 92.31 399 LYS A CA 1
ATOM 3114 C C . LYS A 1 399 ? -12.712 6.057 29.949 1.00 92.31 399 LYS A C 1
ATOM 3116 O O . LYS A 1 399 ? -11.764 5.433 30.435 1.00 92.31 399 LYS A O 1
ATOM 3121 N N . LEU A 1 400 ? -13.114 7.232 30.424 1.00 87.06 400 LEU A N 1
ATOM 3122 C CA . LEU A 1 400 ? -12.714 7.785 31.714 1.00 87.06 400 LEU A CA 1
ATOM 3123 C C . LEU A 1 400 ? -13.615 7.233 32.823 1.00 87.06 400 LEU A C 1
ATOM 3125 O O . LEU A 1 400 ? -14.813 7.046 32.627 1.00 87.06 400 LEU A O 1
ATOM 3129 N N . SER A 1 401 ? -13.040 6.997 34.003 1.00 88.81 401 SER A N 1
ATOM 3130 C CA . SER A 1 401 ? -13.792 6.547 35.184 1.00 88.81 401 SER A CA 1
ATOM 3131 C C . SER A 1 401 ? -14.702 7.637 35.761 1.00 88.81 401 SER A C 1
ATOM 3133 O O . SER A 1 401 ? -15.655 7.323 36.468 1.00 88.81 401 SER A O 1
ATOM 3135 N N . ALA A 1 402 ? -14.415 8.906 35.464 1.00 84.12 402 ALA A N 1
ATOM 3136 C CA . ALA A 1 402 ? -15.225 10.066 35.814 1.00 84.12 402 ALA A CA 1
ATOM 3137 C C . ALA A 1 402 ? -14.949 11.218 34.834 1.00 84.12 402 ALA A C 1
ATOM 3139 O O . ALA A 1 402 ? -13.908 11.244 34.174 1.00 84.12 402 ALA A O 1
ATOM 3140 N N . ALA A 1 403 ? -15.870 12.179 34.754 1.00 87.50 403 ALA A N 1
ATOM 3141 C CA . ALA A 1 403 ? -15.676 13.397 33.975 1.00 87.50 403 ALA A CA 1
ATOM 3142 C C . ALA A 1 403 ? -14.525 14.245 34.546 1.00 87.50 403 ALA A C 1
ATOM 3144 O O . ALA A 1 403 ? -14.445 14.460 35.755 1.00 87.50 403 ALA A O 1
ATOM 3145 N N . SER A 1 404 ? -13.655 14.745 33.667 1.00 90.94 404 SER A N 1
ATOM 3146 C CA . SER A 1 404 ? -12.577 15.673 34.025 1.00 90.94 404 SER A CA 1
ATOM 3147 C C . SER A 1 404 ? -13.029 17.126 33.863 1.00 90.94 404 SER A C 1
ATOM 3149 O O . SER A 1 404 ? -13.799 17.445 32.955 1.00 90.94 404 SER A O 1
ATOM 3151 N N . SER A 1 405 ? -12.527 18.022 34.716 1.00 87.62 405 SER A N 1
ATOM 3152 C CA . SER A 1 405 ? -12.715 19.474 34.580 1.00 87.62 405 SER A CA 1
ATOM 3153 C C . SER A 1 405 ? -11.756 20.121 33.572 1.00 87.62 405 SER A C 1
ATOM 3155 O O . SER A 1 405 ? -11.979 21.259 33.168 1.00 87.62 405 SER A O 1
ATOM 3157 N N . GLY A 1 406 ? -10.696 19.413 33.170 1.00 84.56 406 GLY A N 1
ATOM 3158 C CA . GLY A 1 406 ? -9.736 19.834 32.148 1.00 84.56 406 GLY A CA 1
ATOM 3159 C C . GLY A 1 406 ? -9.634 18.825 31.004 1.00 84.56 406 GLY A C 1
ATOM 3160 O O . GLY A 1 406 ? -10.093 17.688 31.128 1.00 84.56 406 GLY A O 1
ATOM 3161 N N . THR A 1 407 ? -9.019 19.233 29.896 1.00 91.75 407 THR A N 1
ATOM 3162 C CA . THR A 1 407 ? -8.791 18.365 28.732 1.00 91.75 407 THR A CA 1
ATOM 3163 C C . THR A 1 407 ? -7.933 17.159 29.105 1.00 91.75 407 THR A C 1
ATOM 3165 O O . THR A 1 407 ? -6.896 17.310 29.753 1.00 91.75 407 THR A O 1
ATOM 3168 N N . VAL A 1 408 ? -8.343 15.972 28.659 1.00 93.31 408 VAL A N 1
ATOM 3169 C CA . VAL A 1 408 ? -7.550 14.741 28.784 1.00 93.31 408 VAL A CA 1
ATOM 3170 C C . VAL A 1 408 ? -7.135 14.279 27.398 1.00 93.31 408 VAL A C 1
ATOM 3172 O O . VAL A 1 408 ? -7.974 14.194 26.503 1.00 93.31 408 VAL A O 1
ATOM 3175 N N . THR A 1 409 ? -5.860 13.943 27.218 1.00 88.88 409 THR A N 1
ATOM 3176 C CA . THR A 1 409 ? -5.362 13.342 25.974 1.00 88.88 409 THR A CA 1
ATOM 3177 C C . THR A 1 409 ? -4.763 11.968 26.230 1.00 88.88 409 THR A C 1
ATOM 3179 O O . THR A 1 409 ? -4.227 11.704 27.305 1.00 88.88 409 THR A O 1
ATOM 3182 N N . VAL A 1 410 ? -4.866 11.069 25.254 1.00 90.50 410 VAL A N 1
ATOM 3183 C CA . VAL A 1 410 ? -4.205 9.757 25.277 1.00 90.50 410 VAL A CA 1
ATOM 3184 C C . VAL A 1 410 ? -3.881 9.329 23.850 1.00 90.50 410 VAL A C 1
ATOM 3186 O O . VAL A 1 410 ? -4.716 9.480 22.959 1.00 90.50 410 VAL A O 1
ATOM 3189 N N . LYS A 1 411 ? -2.674 8.811 23.617 1.00 84.69 411 LYS A N 1
ATOM 3190 C CA . LYS A 1 411 ? -2.315 8.224 22.322 1.00 84.69 411 LYS A CA 1
ATOM 3191 C C . LYS A 1 411 ? -2.855 6.804 22.224 1.00 84.69 411 LYS A C 1
ATOM 3193 O O . LYS A 1 411 ? -2.939 6.110 23.237 1.00 84.69 411 LYS A O 1
ATOM 3198 N N . TYR A 1 412 ? -3.187 6.374 21.017 1.00 87.12 412 TYR A N 1
ATOM 3199 C CA . TYR A 1 412 ? -3.551 4.994 20.733 1.00 87.12 412 TYR A CA 1
ATOM 3200 C C . TYR A 1 412 ? -2.844 4.482 19.482 1.00 87.12 412 TYR A C 1
ATOM 3202 O O . TYR A 1 412 ? -2.519 5.257 18.583 1.00 87.12 412 TYR A O 1
ATOM 3210 N N . ALA A 1 413 ? -2.628 3.172 19.423 1.00 82.12 413 ALA A N 1
ATOM 3211 C CA . ALA A 1 413 ? -2.185 2.477 18.222 1.00 82.12 413 ALA A CA 1
ATOM 3212 C C . ALA A 1 413 ? -2.665 1.025 18.249 1.00 82.12 413 ALA A C 1
ATOM 3214 O O . ALA A 1 413 ? -2.672 0.380 19.299 1.00 82.12 413 ALA A O 1
ATOM 3215 N N . THR A 1 414 ? -3.053 0.487 17.098 1.00 87.38 414 THR A N 1
ATOM 3216 C CA . THR A 1 414 ? -3.284 -0.954 16.964 1.00 87.38 414 THR A CA 1
ATOM 3217 C C . THR A 1 414 ? -1.967 -1.719 16.897 1.00 87.38 414 THR A C 1
ATOM 3219 O O . THR A 1 414 ? -1.046 -1.290 16.206 1.00 87.38 414 THR A O 1
ATOM 3222 N N . ALA A 1 415 ? -1.909 -2.891 17.519 1.00 79.75 415 ALA A N 1
ATOM 3223 C CA . ALA A 1 415 ? -0.776 -3.806 17.468 1.00 79.75 415 ALA A CA 1
ATOM 3224 C C . ALA A 1 415 ? -1.216 -5.186 16.965 1.00 79.75 415 ALA A C 1
ATOM 3226 O O . ALA A 1 415 ? -2.262 -5.695 17.374 1.00 79.75 415 ALA A O 1
ATOM 3227 N N . ASN A 1 416 ? -0.400 -5.788 16.094 1.00 81.81 416 ASN A N 1
ATOM 3228 C CA . ASN A 1 416 ? -0.661 -7.120 15.548 1.00 81.81 416 ASN A CA 1
ATOM 3229 C C . ASN A 1 416 ? -0.738 -8.162 16.675 1.00 81.81 416 ASN A C 1
ATOM 3231 O O . ASN A 1 416 ? 0.027 -8.115 17.638 1.00 81.81 416 ASN A O 1
ATOM 3235 N N . GLY A 1 417 ? -1.615 -9.145 16.498 1.00 83.06 417 GLY A N 1
ATOM 3236 C CA . GLY A 1 417 ? -1.615 -10.387 17.265 1.00 83.06 417 GLY A CA 1
ATOM 3237 C C . GLY A 1 417 ? -1.550 -11.566 16.302 1.00 83.06 417 GLY A C 1
ATOM 3238 O O . GLY A 1 417 ? -0.648 -11.660 15.473 1.00 83.06 417 GLY A O 1
ATOM 3239 N N . THR A 1 418 ? -2.541 -12.454 16.359 1.00 79.69 418 THR A N 1
ATOM 3240 C CA . THR A 1 418 ? -2.741 -13.459 15.298 1.00 79.69 418 THR A CA 1
ATOM 3241 C C . THR A 1 418 ? -3.419 -12.866 14.052 1.00 79.69 418 THR A C 1
ATOM 3243 O O . THR A 1 418 ? -3.333 -13.447 12.962 1.00 79.69 418 THR A O 1
ATOM 3246 N N . ALA A 1 419 ? -4.077 -11.709 14.200 1.00 81.12 419 ALA A N 1
ATOM 3247 C CA . ALA A 1 419 ? -4.510 -10.820 13.128 1.00 81.12 419 ALA A CA 1
ATOM 3248 C C . ALA A 1 419 ? -3.396 -9.823 12.799 1.00 81.12 419 ALA A C 1
ATOM 3250 O O . ALA A 1 419 ? -2.744 -9.283 13.694 1.00 81.12 419 ALA A O 1
ATOM 3251 N N . ILE A 1 420 ? -3.212 -9.584 11.504 1.00 76.81 420 ILE A N 1
ATOM 3252 C CA . ILE A 1 420 ? -2.137 -8.768 10.944 1.00 76.81 420 ILE A CA 1
ATOM 3253 C C . ILE A 1 420 ? -2.719 -7.522 10.268 1.00 76.81 420 ILE A C 1
ATOM 3255 O O . ILE A 1 420 ? -3.634 -7.641 9.451 1.00 76.81 420 ILE A O 1
ATOM 3259 N N . ALA A 1 421 ? -2.188 -6.339 10.584 1.00 75.69 421 ALA A N 1
ATOM 3260 C CA . ALA A 1 421 ? -2.515 -5.079 9.913 1.00 75.69 421 ALA A CA 1
ATOM 3261 C C . ALA A 1 421 ? -2.314 -5.190 8.392 1.00 75.69 421 ALA A C 1
ATOM 3263 O O . ALA A 1 421 ? -1.446 -5.928 7.947 1.00 75.69 421 ALA A O 1
ATOM 3264 N N . GLY A 1 422 ? -3.133 -4.539 7.568 1.00 65.31 422 GLY A N 1
ATOM 3265 C CA . GLY A 1 422 ? -3.053 -4.647 6.100 1.00 65.31 422 GLY A CA 1
ATOM 3266 C C . GLY A 1 422 ? -3.437 -6.025 5.530 1.00 65.31 422 GLY A C 1
ATOM 3267 O O . GLY A 1 422 ? -3.549 -6.205 4.324 1.00 65.31 422 GLY A O 1
ATOM 3268 N N . THR A 1 423 ? -3.709 -7.025 6.373 1.00 69.12 423 THR A N 1
ATOM 3269 C CA . THR A 1 423 ? -4.261 -8.320 5.939 1.00 69.12 423 THR A CA 1
ATOM 3270 C C . THR A 1 423 ? -5.638 -8.555 6.539 1.00 69.12 423 THR A C 1
ATOM 3272 O O . THR A 1 423 ? -6.596 -8.827 5.824 1.00 69.12 423 THR A O 1
ATOM 3275 N N . ASN A 1 424 ? -5.725 -8.464 7.864 1.00 78.62 424 ASN A N 1
ATOM 3276 C CA . ASN A 1 424 ? -6.899 -8.814 8.648 1.00 78.62 424 ASN A CA 1
ATOM 3277 C C . ASN A 1 424 ? -7.614 -7.589 9.229 1.00 78.62 424 ASN A C 1
ATOM 3279 O O . ASN A 1 424 ? -8.801 -7.655 9.522 1.00 78.62 424 ASN A O 1
ATOM 3283 N N . TYR A 1 425 ? -6.927 -6.466 9.397 1.00 80.81 425 TYR A N 1
ATOM 3284 C CA . TYR A 1 425 ? -7.528 -5.208 9.836 1.00 80.81 425 TYR A CA 1
ATOM 3285 C C . TYR A 1 425 ? -6.728 -4.036 9.265 1.00 80.81 425 TYR A C 1
ATOM 3287 O O . TYR A 1 425 ? -5.561 -4.198 8.912 1.00 80.81 425 TYR A O 1
ATOM 3295 N N . GLN A 1 426 ? -7.341 -2.863 9.148 1.00 77.69 426 GLN A N 1
ATOM 3296 C CA . GLN A 1 426 ? -6.615 -1.627 8.857 1.00 77.69 426 GLN A CA 1
ATOM 3297 C C . GLN A 1 426 ? -6.077 -1.080 10.171 1.00 77.69 426 GLN A C 1
ATOM 3299 O O . GLN A 1 426 ? -6.852 -0.809 11.091 1.00 77.69 426 GLN A O 1
ATOM 3304 N N . ALA A 1 427 ? -4.755 -0.987 10.287 1.00 81.12 427 ALA A N 1
ATOM 3305 C CA . ALA A 1 427 ? -4.161 -0.425 11.484 1.00 81.12 427 ALA A CA 1
ATOM 3306 C C . ALA A 1 427 ? -4.505 1.059 11.597 1.00 81.12 427 ALA A C 1
ATOM 3308 O O . ALA A 1 427 ? -4.640 1.763 10.603 1.00 81.12 427 ALA A O 1
ATOM 3309 N N . VAL A 1 428 ? -4.664 1.516 12.831 1.00 79.94 428 VAL A N 1
ATOM 3310 C CA . VAL A 1 428 ? -4.936 2.916 13.143 1.00 79.94 428 VAL A CA 1
ATOM 3311 C C . VAL A 1 428 ? -4.072 3.329 14.320 1.00 79.94 428 VAL A C 1
ATOM 3313 O O . VAL A 1 428 ? -3.827 2.543 15.241 1.00 79.94 428 VAL A O 1
ATOM 3316 N N . SER A 1 429 ? -3.628 4.572 14.301 1.00 82.44 429 SER A N 1
ATOM 3317 C CA . SER A 1 429 ? -2.975 5.234 15.420 1.00 82.44 429 SER A CA 1
ATOM 3318 C C . SER A 1 429 ? -3.440 6.684 15.481 1.00 82.44 429 SER A C 1
ATOM 3320 O O . SER A 1 429 ? -4.022 7.208 14.532 1.00 82.44 429 SER A O 1
ATOM 3322 N N . GLY A 1 430 ? -3.248 7.327 16.627 1.00 81.81 430 GLY A N 1
ATOM 3323 C CA . GLY A 1 430 ? -3.595 8.732 16.781 1.00 81.81 430 GLY A CA 1
ATOM 3324 C C . GLY A 1 430 ? -3.626 9.186 18.230 1.00 81.81 430 GLY A C 1
ATOM 3325 O O . GLY A 1 430 ? -3.125 8.516 19.135 1.00 81.81 430 GLY A O 1
ATOM 3326 N N . THR A 1 431 ? -4.240 10.346 18.454 1.00 84.81 431 THR A N 1
ATOM 3327 C CA . THR A 1 431 ? -4.476 10.908 19.788 1.00 84.81 431 THR A CA 1
ATOM 3328 C C . THR A 1 431 ? -5.969 11.121 19.998 1.00 84.81 431 THR A C 1
ATOM 3330 O O . THR A 1 431 ? -6.631 11.765 19.191 1.00 84.81 431 THR A O 1
ATOM 3333 N N . LEU A 1 432 ? -6.506 10.598 21.098 1.00 88.69 432 LEU A N 1
ATOM 3334 C CA . LEU A 1 432 ? -7.843 10.935 21.572 1.00 88.69 432 LEU A CA 1
ATOM 3335 C C . LEU A 1 432 ? -7.762 12.154 22.488 1.00 88.69 432 LEU A C 1
ATOM 3337 O O . LEU A 1 432 ? -6.969 12.158 23.429 1.00 88.69 432 LEU A O 1
ATOM 3341 N N . THR A 1 433 ? -8.632 13.135 22.253 1.00 92.19 433 THR A N 1
ATOM 3342 C CA . THR A 1 433 ? -8.775 14.340 23.084 1.00 92.19 433 THR A CA 1
ATOM 3343 C C . THR A 1 433 ? -10.185 14.400 23.658 1.00 92.19 433 THR A C 1
ATOM 3345 O O . THR A 1 433 ? -11.146 14.606 22.920 1.00 92.19 433 THR A O 1
ATOM 3348 N N . PHE A 1 434 ? -10.311 14.214 24.970 1.00 93.56 434 PHE A N 1
ATOM 3349 C CA . PHE A 1 434 ? -11.560 14.349 25.715 1.00 93.56 434 PHE A CA 1
ATOM 3350 C C . PHE A 1 434 ? -11.719 15.802 26.159 1.00 93.56 434 PHE A C 1
ATOM 3352 O O . PHE A 1 434 ? -10.860 16.335 26.872 1.00 93.56 434 PHE A O 1
ATOM 3359 N N . ALA A 1 435 ? -12.816 16.436 25.750 1.00 90.31 435 ALA A N 1
ATOM 3360 C CA . ALA A 1 435 ? -13.171 17.760 26.248 1.00 90.31 435 ALA A CA 1
ATOM 3361 C C . ALA A 1 435 ? -13.571 17.693 27.738 1.00 90.31 435 ALA A C 1
ATOM 3363 O O . ALA A 1 435 ? -13.990 16.631 28.211 1.00 90.31 435 ALA A O 1
ATOM 3364 N N . PRO A 1 436 ? -13.489 18.802 28.499 1.00 90.69 436 PRO A N 1
ATOM 3365 C CA . PRO A 1 436 ? -14.031 18.850 29.855 1.00 90.69 436 PRO A CA 1
ATOM 3366 C C . PRO A 1 436 ? -15.478 18.336 29.901 1.00 90.69 436 PRO A C 1
ATOM 3368 O O . PRO A 1 436 ? -16.315 18.749 29.101 1.00 90.69 436 PRO A O 1
ATOM 3371 N N . GLY A 1 437 ? -15.773 17.421 30.826 1.00 84.81 437 GLY A N 1
ATOM 3372 C CA . GLY A 1 437 ? -17.083 16.767 30.936 1.00 84.81 437 GLY A CA 1
ATOM 3373 C C . GLY A 1 437 ? -17.271 15.497 30.092 1.00 84.81 437 GLY A C 1
ATOM 3374 O O . GLY A 1 437 ? -18.148 14.694 30.405 1.00 84.81 437 GLY A O 1
ATOM 3375 N N . GLU A 1 438 ? -16.454 15.268 29.062 1.00 91.38 438 GLU A N 1
ATOM 3376 C CA . GLU A 1 438 ? -16.553 14.094 28.190 1.00 91.38 438 GLU A CA 1
ATOM 3377 C C . GLU A 1 438 ? -15.906 12.865 28.841 1.00 91.38 438 GLU A C 1
ATOM 3379 O O . GLU A 1 438 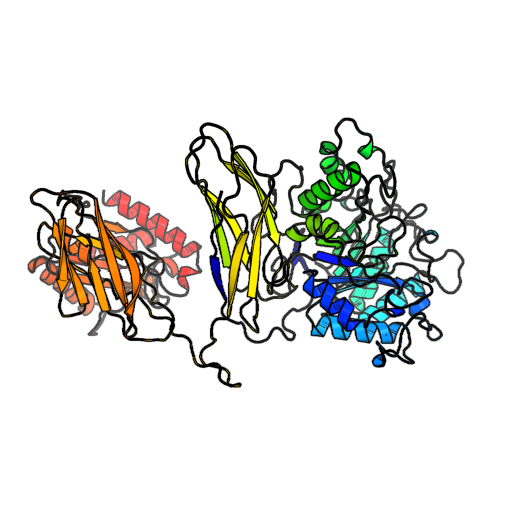? -14.820 12.953 29.410 1.00 91.38 438 GLU A O 1
ATOM 3384 N N . THR A 1 439 ? -16.553 11.699 28.755 1.00 91.88 439 THR A N 1
ATOM 3385 C CA . THR A 1 439 ? -16.067 10.467 29.406 1.00 91.88 439 THR A CA 1
ATOM 3386 C C . THR A 1 439 ? -15.825 9.303 28.460 1.00 91.88 439 THR A C 1
ATOM 3388 O O . THR A 1 439 ? -15.216 8.324 28.879 1.00 91.88 439 THR A O 1
ATOM 3391 N N . THR A 1 440 ? -16.275 9.370 27.204 1.00 92.50 440 THR A N 1
ATOM 3392 C CA . THR A 1 440 ? -16.157 8.261 26.245 1.00 92.50 440 THR A CA 1
ATOM 3393 C C . THR A 1 440 ? -15.720 8.774 24.879 1.00 92.50 440 THR A C 1
ATOM 3395 O O . THR A 1 440 ? -16.288 9.734 24.370 1.00 92.50 440 THR A O 1
ATOM 3398 N N . LYS A 1 441 ? -14.748 8.094 24.272 1.00 92.50 441 LYS A N 1
ATOM 3399 C CA . LYS A 1 441 ? -14.369 8.234 22.861 1.00 92.50 441 LYS A CA 1
ATOM 3400 C C . LYS A 1 441 ? -14.438 6.877 22.176 1.00 92.50 441 LYS A C 1
ATOM 3402 O O . LYS A 1 441 ? -14.331 5.847 22.839 1.00 92.50 441 LYS A O 1
ATOM 3407 N N . THR A 1 442 ? -14.581 6.889 20.855 1.00 89.25 442 THR A N 1
ATOM 3408 C CA . THR A 1 442 ? -14.587 5.672 20.037 1.00 89.25 442 THR A CA 1
ATOM 3409 C C . THR A 1 442 ? -13.395 5.678 19.091 1.00 89.25 442 THR A C 1
ATOM 3411 O O . THR A 1 442 ? -13.130 6.693 18.451 1.00 89.25 442 THR A O 1
ATOM 3414 N N . VAL A 1 443 ? -12.698 4.546 19.001 1.00 85.62 443 VAL A N 1
ATOM 3415 C CA . VAL A 1 443 ? -11.719 4.250 17.952 1.00 85.62 443 VAL A CA 1
ATOM 3416 C C . VAL A 1 443 ? -12.330 3.191 17.043 1.00 85.62 443 VAL A C 1
ATOM 3418 O O . VAL A 1 443 ? -12.622 2.077 17.483 1.00 85.62 443 VAL A O 1
ATOM 3421 N N . SER A 1 444 ? -12.543 3.555 15.783 1.00 83.69 444 SER A N 1
ATOM 3422 C CA . SER A 1 444 ? -13.130 2.688 14.765 1.00 83.69 444 SER A CA 1
ATOM 3423 C C . SER A 1 444 ? -12.031 2.068 13.912 1.00 83.69 444 SER A C 1
ATOM 3425 O O . SER A 1 444 ? -11.218 2.781 13.331 1.00 83.69 444 SER A O 1
ATOM 3427 N N . ILE A 1 445 ? -12.022 0.741 13.819 1.00 85.00 445 ILE A N 1
ATOM 3428 C CA . ILE A 1 445 ? -11.068 -0.035 13.023 1.00 85.00 445 ILE A CA 1
ATOM 3429 C C . ILE A 1 445 ? -11.813 -0.760 11.912 1.00 85.00 445 ILE A C 1
ATOM 3431 O O . ILE A 1 445 ? -12.796 -1.460 12.160 1.00 85.00 445 ILE A O 1
ATOM 3435 N N . VAL A 1 446 ? -11.338 -0.606 10.679 1.00 80.19 446 VAL A N 1
ATOM 3436 C CA . VAL A 1 446 ? -11.911 -1.294 9.521 1.00 80.19 446 VAL A CA 1
ATOM 3437 C C . VAL A 1 446 ? -11.371 -2.718 9.461 1.00 80.19 446 VAL A C 1
ATOM 3439 O O . VAL A 1 446 ? -10.163 -2.948 9.409 1.00 80.19 446 VAL A O 1
ATOM 3442 N N . ILE A 1 447 ? -12.285 -3.679 9.429 1.00 82.25 447 ILE A N 1
ATOM 3443 C CA . ILE A 1 447 ? -12.021 -5.090 9.187 1.00 82.25 447 ILE A CA 1
ATOM 3444 C C . ILE A 1 447 ? -12.363 -5.349 7.716 1.00 82.25 447 ILE A C 1
ATOM 3446 O O . ILE A 1 447 ? -13.551 -5.419 7.379 1.00 82.25 447 ILE A O 1
ATOM 3450 N N . PRO A 1 448 ? -11.363 -5.442 6.816 1.00 69.38 448 PRO A N 1
ATOM 3451 C CA . PRO A 1 448 ? -11.628 -5.750 5.422 1.00 69.38 448 PRO A CA 1
ATOM 3452 C C . PRO A 1 448 ? -12.305 -7.114 5.317 1.00 69.38 448 PRO A C 1
ATOM 3454 O O . PRO A 1 448 ? -12.112 -7.998 6.165 1.00 69.38 448 PRO A O 1
ATOM 3457 N N . SER A 1 449 ? -13.087 -7.292 4.257 1.00 64.62 449 SER A N 1
ATOM 3458 C CA . SER A 1 449 ? -13.573 -8.618 3.908 1.00 64.62 449 SER A CA 1
ATOM 3459 C C . SER A 1 449 ? -12.384 -9.548 3.674 1.00 64.62 449 SER A C 1
ATOM 3461 O O . SER A 1 449 ? -11.400 -9.190 3.025 1.00 64.62 449 SER A O 1
ATOM 3463 N N . GLN A 1 450 ? -12.432 -10.721 4.293 1.00 62.31 450 GLN A N 1
ATOM 3464 C CA . GLN A 1 450 ? -11.289 -11.616 4.369 1.00 62.31 450 GLN A CA 1
ATOM 3465 C C . GLN A 1 450 ? -11.741 -13.049 4.615 1.00 62.31 450 GLN A C 1
ATOM 3467 O O . GLN A 1 450 ? -12.761 -13.298 5.259 1.00 62.31 450 GLN A O 1
ATOM 3472 N N . ASN A 1 451 ? -10.909 -13.986 4.174 1.00 64.31 451 ASN A N 1
ATOM 3473 C CA . ASN A 1 451 ? -11.071 -15.397 4.481 1.00 64.31 451 ASN A CA 1
ATOM 3474 C C . ASN A 1 451 ? -10.204 -15.743 5.680 1.00 64.31 451 ASN A C 1
ATOM 3476 O O . ASN A 1 451 ? -8.998 -15.484 5.693 1.00 64.31 451 ASN A O 1
ATOM 3480 N N . LEU A 1 452 ? -10.826 -16.340 6.687 1.00 62.19 452 LEU A N 1
ATOM 3481 C CA . LEU A 1 452 ? -10.141 -16.801 7.878 1.00 62.19 452 LEU A CA 1
ATOM 3482 C C . LEU A 1 452 ? -10.060 -18.322 7.867 1.00 62.19 452 LEU A C 1
ATOM 3484 O O . LEU A 1 452 ? -11.058 -19.006 7.684 1.00 62.19 452 LEU A O 1
ATOM 3488 N N . SER A 1 453 ? -8.864 -18.856 8.101 1.00 66.50 453 SER A N 1
ATOM 3489 C CA . SER A 1 453 ? -8.678 -20.276 8.419 1.00 66.50 453 SER A CA 1
ATOM 3490 C C . SER A 1 453 ? -8.913 -20.573 9.906 1.00 66.50 453 SER A C 1
ATOM 3492 O O . SER A 1 453 ? -9.059 -21.726 10.289 1.00 66.50 453 SER A O 1
ATOM 3494 N N . ALA A 1 454 ? -8.908 -19.533 10.743 1.00 74.75 454 ALA A N 1
ATOM 3495 C CA . ALA A 1 454 ? -9.195 -19.552 12.173 1.00 74.75 454 ALA A CA 1
ATOM 3496 C C . ALA A 1 454 ? -9.531 -18.124 12.630 1.00 74.75 454 ALA A C 1
ATOM 3498 O O . ALA A 1 454 ? -9.121 -17.163 11.973 1.00 74.75 454 ALA A O 1
ATOM 3499 N N . SER A 1 455 ? -10.226 -17.980 13.761 1.00 80.06 455 SER A N 1
ATOM 3500 C CA . SER A 1 455 ? -10.401 -16.674 14.406 1.00 80.06 455 SER A CA 1
ATOM 3501 C C . SER A 1 455 ? -9.046 -16.047 14.728 1.00 80.06 455 SER A C 1
ATOM 3503 O O . SER A 1 455 ? -8.094 -16.744 15.087 1.00 80.06 455 SER A O 1
ATOM 3505 N N . LYS A 1 456 ? -8.959 -14.726 14.594 1.00 84.19 456 LYS A N 1
ATOM 3506 C CA . LYS A 1 456 ? -7.722 -13.969 14.785 1.00 84.19 456 LYS A CA 1
ATOM 3507 C C . LYS A 1 456 ? -7.931 -12.799 15.738 1.00 84.19 456 LYS A C 1
ATOM 3509 O O . LYS A 1 456 ? -9.033 -12.275 15.851 1.00 84.19 456 LYS A O 1
ATOM 3514 N N . THR A 1 457 ? -6.864 -12.371 16.396 1.00 87.44 457 THR A N 1
ATOM 3515 C CA . THR A 1 457 ? -6.867 -11.320 17.416 1.00 87.44 457 THR A CA 1
ATOM 3516 C C . THR A 1 457 ? -5.796 -10.274 17.149 1.00 87.44 457 THR A C 1
ATOM 3518 O O . THR A 1 457 ? -4.703 -10.602 16.691 1.00 87.44 457 THR A O 1
ATOM 3521 N N . PHE A 1 458 ? -6.094 -9.019 17.452 1.00 87.56 458 PHE A N 1
ATOM 3522 C CA . PHE A 1 458 ? -5.141 -7.909 17.516 1.00 87.56 458 PHE A CA 1
ATOM 3523 C C . PHE A 1 458 ? -5.495 -7.031 18.723 1.00 87.56 458 PHE A C 1
ATOM 3525 O O . PHE A 1 458 ? -6.532 -7.254 19.349 1.00 87.56 458 PHE A O 1
ATOM 3532 N N . SER A 1 459 ? -4.663 -6.049 19.062 1.00 87.75 459 SER A N 1
ATOM 3533 C CA . SER A 1 459 ? -4.912 -5.176 20.218 1.00 87.75 459 SER A CA 1
ATOM 3534 C C . SER A 1 459 ? -5.002 -3.707 19.822 1.00 87.75 459 SER A C 1
ATOM 3536 O O . SER A 1 459 ? -4.310 -3.273 18.906 1.00 87.75 459 SER A O 1
ATOM 3538 N N . LEU A 1 460 ? -5.801 -2.926 20.548 1.00 90.75 460 LEU A N 1
ATOM 3539 C CA . LEU A 1 460 ? -5.724 -1.469 20.611 1.00 90.75 460 LEU A CA 1
ATOM 3540 C C . LEU A 1 460 ? -4.988 -1.081 21.898 1.00 90.75 460 LEU A C 1
ATOM 3542 O O . LEU A 1 460 ? -5.486 -1.328 22.995 1.00 90.75 460 LEU A O 1
ATOM 3546 N N . LEU A 1 461 ? -3.807 -0.481 21.762 1.00 86.69 461 LEU A N 1
ATOM 3547 C CA . LEU A 1 461 ? -2.954 -0.083 22.878 1.00 86.69 461 LEU A CA 1
ATOM 3548 C C . LEU A 1 461 ? -3.089 1.415 23.150 1.00 86.69 461 LEU A C 1
ATOM 3550 O O . LEU A 1 461 ? -3.073 2.213 22.216 1.00 86.69 461 LEU A O 1
ATOM 3554 N N . LEU A 1 462 ? -3.177 1.795 24.424 1.00 86.12 462 LEU A N 1
ATOM 3555 C CA . LEU A 1 462 ? -3.176 3.179 24.895 1.00 86.12 462 LEU A CA 1
ATOM 3556 C C . LEU A 1 462 ? -1.811 3.552 25.480 1.00 86.12 462 LEU A C 1
ATOM 3558 O O . LEU A 1 462 ? -1.204 2.776 26.218 1.00 86.12 462 LEU A O 1
ATOM 3562 N N . SER A 1 463 ? -1.348 4.773 25.217 1.00 85.12 463 SER A N 1
ATOM 3563 C CA . SER A 1 463 ? -0.071 5.270 25.735 1.00 85.12 463 SER A CA 1
ATOM 3564 C C . SER A 1 463 ? -0.090 6.768 26.035 1.00 85.12 463 SER A C 1
ATOM 3566 O O . SER A 1 463 ? -0.946 7.512 25.557 1.00 85.12 463 SER A O 1
ATOM 3568 N N . THR A 1 464 ? 0.897 7.211 26.820 1.00 87.50 464 THR A N 1
ATOM 3569 C CA . THR A 1 464 ? 1.204 8.633 27.071 1.00 87.50 464 THR A CA 1
ATOM 3570 C C . THR A 1 464 ? -0.020 9.492 27.443 1.00 87.50 464 THR A C 1
ATOM 3572 O O . THR A 1 464 ? -0.265 10.504 26.780 1.00 87.50 464 THR A O 1
ATOM 3575 N N . PRO A 1 465 ? -0.835 9.110 28.451 1.00 90.81 465 PRO A N 1
ATOM 3576 C CA . PRO A 1 465 ? -1.977 9.926 28.841 1.00 90.81 465 PRO A CA 1
ATOM 3577 C C . PRO A 1 465 ? -1.522 11.240 29.494 1.00 90.81 465 PRO A C 1
ATOM 3579 O O . PRO A 1 465 ? -0.526 11.279 30.216 1.00 90.81 465 PRO A O 1
ATOM 3582 N N . THR A 1 466 ? -2.296 12.303 29.297 1.00 91.81 466 THR A N 1
ATOM 3583 C CA . THR A 1 466 ? -2.160 13.582 30.006 1.00 91.81 466 THR A CA 1
ATOM 3584 C C . THR A 1 466 ? -3.510 13.946 30.612 1.00 91.81 466 THR A C 1
ATOM 3586 O O . THR A 1 466 ? -4.527 13.869 29.930 1.00 91.81 466 THR A O 1
ATOM 3589 N N . GLY A 1 467 ? -3.545 14.318 31.895 1.00 85.75 467 GLY A N 1
ATOM 3590 C CA . GLY A 1 467 ? -4.797 14.617 32.611 1.00 85.75 467 GLY A CA 1
ATOM 3591 C C . GLY A 1 467 ? -5.565 13.384 33.113 1.00 85.75 467 GLY A C 1
ATOM 3592 O O . GLY A 1 467 ? -6.624 13.533 33.714 1.00 85.75 467 GLY A O 1
ATOM 3593 N N . ALA A 1 468 ? -5.037 12.171 32.911 1.00 92.06 468 ALA A N 1
ATOM 3594 C CA . ALA A 1 468 ? -5.581 10.918 33.438 1.00 92.06 468 ALA A CA 1
ATOM 3595 C C . ALA A 1 468 ? -4.482 9.851 33.603 1.00 92.06 468 ALA A C 1
ATOM 3597 O O . ALA A 1 468 ? -3.367 10.010 33.111 1.00 92.06 468 ALA A O 1
ATOM 3598 N N . THR A 1 469 ? -4.813 8.736 34.259 1.00 87.38 469 THR A N 1
ATOM 3599 C CA . THR A 1 469 ? -3.974 7.527 34.338 1.00 87.38 469 THR A CA 1
ATOM 3600 C C . THR A 1 469 ? -4.596 6.368 33.548 1.00 87.38 469 THR A C 1
ATOM 3602 O O . THR A 1 469 ? -5.813 6.337 33.322 1.00 87.38 469 THR A O 1
ATOM 3605 N N . LEU A 1 470 ? -3.775 5.406 33.110 1.00 85.69 470 LEU A N 1
ATOM 3606 C CA . LEU A 1 470 ? -4.248 4.165 32.483 1.00 85.69 470 LEU A CA 1
ATOM 3607 C C . LEU A 1 470 ? -4.564 3.142 33.579 1.00 85.69 470 LEU A C 1
ATOM 3609 O O . LEU A 1 470 ? -3.696 2.820 34.384 1.00 85.69 470 LEU A O 1
ATOM 3613 N N . ALA A 1 471 ? -5.808 2.672 33.619 1.00 79.12 471 ALA A N 1
ATOM 3614 C CA . ALA A 1 471 ? -6.231 1.565 34.475 1.00 79.12 471 ALA A CA 1
ATOM 3615 C C . ALA A 1 471 ? -6.232 0.254 33.681 1.00 79.12 471 ALA A C 1
ATOM 3617 O O . ALA A 1 471 ? -5.790 -0.769 34.190 1.00 79.12 471 ALA A O 1
ATOM 3618 N N . ASP A 1 472 ? -6.652 0.330 32.417 1.00 81.12 472 ASP A N 1
ATOM 3619 C CA . ASP A 1 472 ? -6.419 -0.692 31.406 1.00 81.12 472 ASP A CA 1
ATOM 3620 C C . ASP A 1 472 ? -5.898 -0.008 30.138 1.00 81.12 472 ASP A C 1
ATOM 3622 O O . ASP A 1 472 ? -6.473 0.979 29.666 1.00 81.12 472 ASP A O 1
ATOM 3626 N N . ALA A 1 473 ? -4.762 -0.490 29.644 1.00 82.06 473 ALA A N 1
ATOM 3627 C CA . ALA A 1 473 ? -4.046 0.083 28.515 1.00 82.06 473 ALA A CA 1
ATOM 3628 C C . ALA A 1 473 ? -4.218 -0.727 27.223 1.00 82.06 473 ALA A C 1
ATOM 3630 O O . ALA A 1 473 ? -3.658 -0.321 26.207 1.00 82.06 473 ALA A O 1
ATOM 3631 N N . SER A 1 474 ? -4.938 -1.854 27.237 1.00 85.50 474 SER A N 1
ATOM 3632 C CA . SER A 1 474 ? -5.040 -2.742 26.077 1.00 85.50 474 SER A CA 1
ATOM 3633 C C . SER A 1 474 ? -6.445 -3.305 25.919 1.00 85.50 474 SER A C 1
ATOM 3635 O O . SER A 1 474 ? -6.917 -4.015 26.792 1.00 85.50 474 SER A O 1
ATOM 3637 N N . GLY A 1 475 ? -7.068 -3.069 24.766 1.00 86.94 475 GLY A N 1
ATOM 3638 C CA . GLY A 1 475 ? -8.301 -3.747 24.366 1.00 86.94 475 GLY A CA 1
ATOM 3639 C C . GLY A 1 475 ? -7.997 -4.772 23.285 1.00 86.94 475 GLY A C 1
ATOM 3640 O O . GLY A 1 475 ? -7.219 -4.485 22.375 1.00 86.94 475 GLY A O 1
ATOM 3641 N N . VAL A 1 476 ? -8.602 -5.951 23.346 1.00 86.44 476 VAL A N 1
ATOM 3642 C CA . VAL A 1 476 ? -8.438 -7.019 22.355 1.00 86.44 476 VAL A CA 1
ATOM 3643 C C . VAL A 1 476 ? -9.572 -6.969 21.332 1.00 86.44 476 VAL A C 1
ATOM 3645 O O . VAL A 1 476 ? -10.753 -7.037 21.666 1.00 86.44 476 VAL A O 1
ATOM 3648 N N . GLY A 1 477 ? -9.202 -6.885 20.056 1.00 87.12 477 GLY A N 1
ATOM 3649 C CA . GLY A 1 477 ? -10.098 -7.041 18.917 1.00 87.12 477 GLY A CA 1
ATOM 3650 C C . GLY A 1 477 ? -10.065 -8.468 18.391 1.00 87.12 477 GLY A C 1
ATOM 3651 O O . GLY A 1 477 ? -9.000 -8.956 18.015 1.00 87.12 477 GLY A O 1
ATOM 3652 N N . THR A 1 478 ? -11.217 -9.136 18.326 1.00 86.88 478 THR A N 1
ATOM 3653 C CA . THR A 1 478 ? -11.339 -10.509 17.808 1.00 86.88 478 THR A CA 1
ATOM 3654 C C . THR A 1 478 ? -12.113 -10.541 16.491 1.00 86.88 478 THR A C 1
ATOM 3656 O O . THR A 1 478 ? -13.287 -10.181 16.438 1.00 86.88 478 THR A O 1
ATOM 3659 N N . ILE A 1 479 ? -11.475 -11.021 15.426 1.00 84.25 479 ILE A N 1
ATOM 3660 C CA . ILE A 1 479 ? -12.101 -11.291 14.129 1.00 84.25 479 ILE A CA 1
ATOM 3661 C C . ILE A 1 479 ? -12.466 -12.777 14.098 1.00 84.25 479 ILE A C 1
ATOM 3663 O O . ILE A 1 479 ? -11.591 -13.642 14.023 1.00 84.25 479 ILE A O 1
ATOM 3667 N N . GLN A 1 480 ? -13.754 -13.079 14.217 1.00 80.00 480 GLN A N 1
ATOM 3668 C CA . GLN A 1 480 ? -14.269 -14.439 14.357 1.00 80.00 480 GLN A CA 1
ATOM 3669 C C . GLN A 1 480 ? -14.620 -15.038 12.993 1.00 80.00 480 GLN A C 1
ATOM 3671 O O . GLN A 1 480 ? -15.268 -14.385 12.181 1.00 80.00 480 GLN A O 1
ATOM 3676 N N . LEU A 1 481 ? -14.235 -16.291 12.747 1.00 70.69 481 LEU A N 1
ATOM 3677 C CA . LEU A 1 481 ? -14.665 -17.037 11.560 1.00 70.69 481 LEU A CA 1
ATOM 3678 C C . LEU A 1 481 ? -16.117 -17.524 11.726 1.00 70.69 481 LEU A C 1
ATOM 3680 O O . LEU A 1 481 ? -16.401 -18.295 12.646 1.00 70.69 481 LEU A O 1
ATOM 3684 N N . ALA A 1 482 ? -17.026 -17.148 10.821 1.00 59.81 482 ALA A N 1
ATOM 3685 C CA . ALA A 1 482 ? -18.375 -17.714 10.803 1.00 59.81 482 ALA A CA 1
ATOM 3686 C C . ALA A 1 482 ? -18.343 -19.155 10.267 1.00 59.81 482 ALA A C 1
ATOM 3688 O O . ALA A 1 482 ? -17.845 -19.399 9.168 1.00 59.81 482 ALA A O 1
ATOM 3689 N N . GLY A 1 483 ? -18.893 -20.103 11.031 1.00 52.12 483 GLY A N 1
ATOM 3690 C CA . GLY A 1 483 ? -19.020 -21.509 10.620 1.00 52.12 483 GLY A CA 1
ATOM 3691 C C . GLY A 1 483 ? -18.162 -22.523 11.385 1.00 52.12 483 GLY A C 1
ATOM 3692 O O . GLY A 1 483 ? -18.178 -23.697 11.033 1.00 52.12 483 GLY A O 1
ATOM 3693 N N . SER A 1 484 ? -17.463 -22.138 12.456 1.00 37.81 484 SER A N 1
ATOM 3694 C CA . SER A 1 484 ? -16.830 -23.104 13.369 1.00 37.81 484 SER A CA 1
ATOM 3695 C C . SER A 1 484 ? -17.876 -23.806 14.253 1.00 37.81 484 SER A C 1
ATOM 3697 O O . SER A 1 484 ? -17.956 -23.557 15.456 1.00 37.81 484 SER A O 1
ATOM 3699 N N . LEU A 1 485 ? -18.675 -24.701 13.668 1.00 36.88 485 LEU A N 1
ATOM 3700 C CA . LEU A 1 485 ? -19.354 -25.749 14.425 1.00 36.88 485 LEU A CA 1
ATOM 3701 C C . LEU A 1 485 ? -18.598 -27.076 14.271 1.00 36.88 485 LEU A C 1
ATOM 3703 O O . LEU A 1 485 ? -18.545 -27.660 13.191 1.00 36.88 485 LEU A O 1
ATOM 3707 N N . THR A 1 486 ? -18.138 -27.557 15.433 1.00 32.62 486 THR A N 1
ATOM 3708 C CA . THR A 1 486 ? -17.786 -28.929 15.860 1.00 32.62 486 THR A CA 1
ATOM 3709 C C . THR A 1 486 ? -16.293 -29.292 16.035 1.00 32.62 486 THR A C 1
ATOM 3711 O O . THR A 1 486 ? -15.435 -28.798 15.309 1.00 32.62 486 THR A O 1
ATOM 3714 N N . PRO A 1 487 ? -15.973 -30.071 17.097 1.00 38.03 487 PRO A N 1
ATOM 3715 C CA . PRO A 1 487 ? -14.756 -29.938 17.906 1.00 38.03 487 PRO A CA 1
ATOM 3716 C C . PRO A 1 487 ? -13.590 -30.820 17.428 1.00 38.03 487 PRO A C 1
ATOM 3718 O O . PRO A 1 487 ? -13.791 -31.865 16.812 1.00 38.03 487 PRO A O 1
ATOM 3721 N N . ALA A 1 488 ? -12.357 -30.440 17.774 1.00 31.38 488 ALA A N 1
ATOM 3722 C CA . ALA A 1 488 ? -11.157 -31.241 17.514 1.00 31.38 488 ALA A CA 1
ATOM 3723 C C . ALA A 1 488 ? -10.994 -32.397 18.529 1.00 31.38 488 ALA A C 1
ATOM 3725 O O . ALA A 1 488 ? -11.230 -32.178 19.719 1.00 31.38 488 ALA A O 1
ATOM 3726 N N . PRO A 1 489 ? -10.502 -33.592 18.134 1.00 39.12 489 PRO A N 1
ATOM 3727 C CA . PRO A 1 489 ? -9.967 -34.566 19.077 1.00 39.12 489 PRO A CA 1
ATOM 3728 C C . PRO A 1 489 ? -8.432 -34.467 19.159 1.00 39.12 489 PRO A C 1
ATOM 3730 O O . PRO A 1 489 ? -7.757 -34.656 18.150 1.00 39.12 489 PRO A O 1
ATOM 3733 N N . SER A 1 490 ? -7.875 -34.223 20.354 1.00 28.30 490 SER A N 1
ATOM 3734 C CA . SER A 1 490 ? -6.632 -34.855 20.858 1.00 28.30 490 SER A CA 1
ATOM 3735 C C . SER A 1 490 ? -6.350 -34.459 22.324 1.00 28.30 490 SER A C 1
ATOM 3737 O O . SER A 1 490 ? -6.885 -33.460 22.795 1.00 28.30 490 SER A O 1
ATOM 3739 N N . PRO A 1 491 ? -5.477 -35.198 23.031 1.00 33.78 491 PRO A N 1
ATOM 3740 C CA . PRO A 1 491 ? -5.814 -36.056 24.166 1.00 33.78 491 PRO A CA 1
ATOM 3741 C C . PRO A 1 491 ? -6.328 -35.282 25.396 1.00 33.78 491 PRO A C 1
ATOM 3743 O O . PRO A 1 491 ? -5.808 -34.234 25.754 1.00 33.78 491 PRO A O 1
ATOM 3746 N N . THR A 1 492 ? -7.331 -35.846 26.065 1.00 38.41 492 THR A N 1
ATOM 3747 C CA . THR A 1 492 ? -8.088 -35.283 27.197 1.00 38.41 492 THR A CA 1
ATOM 3748 C C . THR A 1 492 ? -7.244 -34.640 28.313 1.00 38.41 492 THR A C 1
ATOM 3750 O O . THR A 1 492 ? -6.640 -35.372 29.105 1.00 38.41 492 THR A O 1
ATOM 3753 N N . PRO A 1 493 ? -7.331 -33.311 28.517 1.00 36.09 493 PRO A N 1
ATOM 3754 C CA . PRO A 1 493 ? -7.474 -32.748 29.849 1.00 36.09 493 PRO A CA 1
ATOM 3755 C C . PRO A 1 493 ? -8.956 -32.841 30.246 1.00 36.09 493 PRO A C 1
ATOM 3757 O O . PRO A 1 493 ? -9.850 -32.595 29.438 1.00 36.09 493 PRO A O 1
ATOM 3760 N N . VAL A 1 494 ? -9.241 -33.240 31.479 1.00 31.23 494 VAL A N 1
ATOM 3761 C CA . VAL A 1 494 ? -10.616 -33.288 32.001 1.00 31.23 494 VAL A CA 1
ATOM 3762 C C . VAL A 1 494 ? -11.222 -31.876 31.891 1.00 31.23 494 VAL A C 1
ATOM 3764 O O . VAL A 1 494 ? -10.554 -30.936 32.330 1.00 31.23 494 VAL A O 1
ATOM 3767 N N . PRO A 1 495 ? -12.411 -31.673 31.288 1.00 41.44 495 PRO A N 1
ATOM 3768 C CA . PRO A 1 495 ? -12.974 -30.335 31.155 1.00 41.44 495 PRO A CA 1
ATOM 3769 C C . PRO A 1 495 ? -13.232 -29.756 32.549 1.00 41.44 495 PRO A C 1
ATOM 3771 O O . PRO A 1 495 ? -13.925 -30.357 33.369 1.00 41.44 495 PRO A O 1
ATOM 3774 N N . VAL A 1 496 ? -12.625 -28.602 32.825 1.00 62.09 496 VAL A N 1
ATOM 3775 C CA . VAL A 1 496 ? -12.898 -27.821 34.033 1.00 62.09 496 VAL A CA 1
ATOM 3776 C C . VAL A 1 496 ? -14.217 -27.088 33.802 1.00 62.09 496 VAL A C 1
ATOM 3778 O O . VAL A 1 496 ? -14.353 -26.361 32.818 1.00 62.09 496 VAL A O 1
ATOM 3781 N N . ASN A 1 497 ? -15.189 -27.308 34.687 1.00 74.62 497 ASN A N 1
ATOM 3782 C CA . ASN A 1 497 ? -16.476 -26.621 34.646 1.00 74.62 497 ASN A CA 1
ATOM 3783 C C . ASN A 1 497 ? -16.291 -25.097 34.783 1.00 74.62 497 ASN A C 1
ATOM 3785 O O . ASN A 1 497 ? -15.535 -24.648 35.648 1.00 74.62 497 ASN A O 1
ATOM 3789 N N . SER A 1 498 ? -16.953 -24.318 33.933 1.00 79.25 498 SER A N 1
ATOM 3790 C CA . SER A 1 498 ? -16.886 -22.854 33.856 1.00 79.25 498 SER A CA 1
ATOM 3791 C C . SER A 1 498 ? -18.222 -22.244 34.267 1.00 79.25 498 SER A C 1
ATOM 3793 O O . SER A 1 498 ? -19.260 -22.860 34.102 1.00 79.25 498 SER A O 1
ATOM 3795 N N . ALA A 1 499 ? -18.197 -21.033 34.830 1.00 79.44 499 ALA A N 1
ATOM 3796 C CA . ALA A 1 499 ? -19.414 -20.376 35.302 1.00 79.44 499 ALA A CA 1
ATOM 3797 C C . ALA A 1 499 ? -20.330 -19.944 34.136 1.00 79.44 499 ALA A C 1
ATOM 3799 O O . ALA A 1 499 ? -19.812 -19.583 33.074 1.00 79.44 499 ALA A O 1
ATOM 3800 N N . PRO A 1 500 ? -21.657 -19.869 34.353 1.00 90.69 500 PRO A N 1
ATOM 3801 C CA . PRO A 1 500 ? -22.596 -19.391 33.343 1.00 90.69 500 PRO A CA 1
ATOM 3802 C C . PRO A 1 500 ? -22.397 -17.897 33.035 1.00 90.69 500 PRO A C 1
ATOM 3804 O O . PRO A 1 500 ? -21.756 -17.165 33.789 1.00 90.69 500 PRO A O 1
ATOM 3807 N N . VAL A 1 501 ? -22.966 -17.409 31.936 1.00 88.81 501 VAL A N 1
ATOM 3808 C CA . VAL A 1 501 ? -22.901 -16.012 31.486 1.00 88.81 501 VAL A CA 1
ATOM 3809 C C . VAL A 1 501 ? -24.303 -15.406 31.525 1.00 88.81 501 VAL A C 1
ATOM 3811 O O . VAL A 1 501 ? -25.152 -15.774 30.715 1.00 88.81 501 VAL A O 1
ATOM 3814 N N . ALA A 1 502 ? -24.522 -14.478 32.465 1.00 88.12 502 ALA A N 1
ATOM 3815 C CA . ALA A 1 502 ? -25.756 -13.704 32.582 1.00 88.12 502 ALA A CA 1
ATOM 3816 C C . ALA A 1 502 ? -25.670 -12.411 31.751 1.00 88.12 502 ALA A C 1
ATOM 3818 O O . ALA A 1 502 ? -24.660 -11.702 31.819 1.00 88.12 502 ALA A O 1
ATOM 3819 N N . VAL A 1 503 ? -26.717 -12.076 31.001 1.00 86.06 503 VAL A N 1
ATOM 3820 C CA . VAL A 1 503 ? -26.796 -10.896 30.130 1.00 86.06 503 VAL A CA 1
ATOM 3821 C C . VAL A 1 503 ? -27.882 -9.948 30.635 1.00 86.06 503 VAL A C 1
ATOM 3823 O O . VAL A 1 503 ? -28.966 -10.353 31.032 1.00 86.06 503 VAL A O 1
ATOM 3826 N N . ALA A 1 504 ? -27.594 -8.644 30.649 1.00 82.88 504 ALA A N 1
ATOM 3827 C CA . ALA A 1 504 ? -28.541 -7.660 31.167 1.00 82.88 504 ALA A CA 1
ATOM 3828 C C . ALA A 1 504 ? -29.833 -7.588 30.334 1.00 82.88 504 ALA A C 1
ATOM 3830 O O . ALA A 1 504 ? -29.796 -7.584 29.101 1.00 82.88 504 ALA A O 1
ATOM 3831 N N . ASP A 1 505 ? -30.962 -7.437 31.023 1.00 89.62 505 ASP A N 1
ATOM 3832 C CA . ASP A 1 505 ? -32.294 -7.334 30.436 1.00 89.62 505 ASP A CA 1
ATOM 3833 C C . ASP A 1 505 ? -32.836 -5.907 30.501 1.00 89.62 505 ASP A C 1
ATOM 3835 O O . ASP A 1 505 ? -32.497 -5.103 31.376 1.00 89.62 505 ASP A O 1
ATOM 3839 N N . SER A 1 506 ? -33.759 -5.595 29.595 1.00 77.31 506 SER A N 1
ATOM 3840 C CA . SER A 1 506 ? -34.534 -4.359 29.642 1.00 77.31 506 SER A CA 1
ATOM 3841 C C . SER A 1 506 ? -35.989 -4.647 29.312 1.00 77.31 506 SER A C 1
ATOM 3843 O O . SER A 1 506 ? -36.292 -5.243 28.278 1.00 77.31 506 SER A O 1
ATOM 3845 N N . VAL A 1 507 ? -36.897 -4.225 30.191 1.00 78.44 507 VAL A N 1
ATOM 3846 C CA . VAL A 1 507 ? -38.331 -4.486 30.058 1.00 78.44 507 VAL A CA 1
ATOM 3847 C C . VAL A 1 507 ? -39.155 -3.221 30.273 1.00 78.44 507 VAL A C 1
ATOM 3849 O O . VAL A 1 507 ? -38.917 -2.412 31.175 1.00 78.44 507 VAL A O 1
ATOM 3852 N N . TRP A 1 508 ? -40.174 -3.073 29.433 1.00 74.06 508 TRP A N 1
ATOM 3853 C CA . TRP A 1 508 ? -41.205 -2.055 29.572 1.00 74.06 508 TRP A CA 1
ATOM 3854 C C . TRP A 1 508 ? -42.435 -2.685 30.197 1.00 74.06 508 TRP A C 1
ATOM 3856 O O . TRP A 1 508 ? -42.954 -3.672 29.677 1.00 74.06 508 TRP A O 1
ATOM 3866 N N . ILE A 1 509 ? -42.912 -2.101 31.291 1.00 70.81 509 ILE A N 1
ATOM 3867 C CA . ILE A 1 509 ? -44.100 -2.594 31.982 1.00 70.81 509 ILE A CA 1
ATOM 3868 C C . ILE A 1 509 ? -45.269 -1.622 31.771 1.00 70.81 509 ILE A C 1
ATOM 3870 O O . ILE A 1 509 ? -45.098 -0.412 31.941 1.00 70.81 509 ILE A O 1
ATOM 3874 N N . PRO A 1 510 ? -46.444 -2.117 31.343 1.00 55.56 510 PRO A N 1
ATOM 3875 C CA . PRO A 1 510 ? -47.523 -1.263 30.848 1.00 55.56 510 PRO A CA 1
ATOM 3876 C C . PRO A 1 510 ? -48.420 -0.693 31.953 1.00 55.56 510 PRO A C 1
ATOM 3878 O O . PRO A 1 510 ? -49.181 0.232 31.698 1.00 55.56 510 PRO A O 1
ATOM 3881 N N . SER A 1 511 ? -48.382 -1.242 33.169 1.00 66.56 511 SER A N 1
ATOM 3882 C CA . SER A 1 511 ? -49.240 -0.798 34.269 1.00 66.56 511 SER A CA 1
ATOM 3883 C C . SER A 1 511 ? -48.668 -1.206 35.628 1.00 66.56 511 SER A C 1
ATOM 3885 O O . SER A 1 511 ? -47.675 -1.927 35.710 1.00 66.56 511 SER A O 1
ATOM 3887 N N . ALA A 1 512 ? -49.320 -0.780 36.712 1.00 69.56 512 ALA A N 1
ATOM 3888 C CA . ALA A 1 512 ? -48.954 -1.120 38.091 1.00 69.56 512 ALA A CA 1
ATOM 3889 C C . ALA A 1 512 ? -49.199 -2.603 38.478 1.00 69.56 512 ALA A C 1
ATOM 3891 O O . ALA A 1 512 ? -49.213 -2.934 39.661 1.00 69.56 512 ALA A O 1
ATOM 3892 N N . SER A 1 513 ? -49.424 -3.496 37.508 1.00 78.12 513 SER A N 1
ATOM 3893 C CA . SER A 1 513 ? -49.623 -4.934 37.740 1.00 78.12 513 SER A CA 1
ATOM 3894 C C . SER A 1 513 ? -48.303 -5.709 37.665 1.00 78.12 513 SER A C 1
ATOM 3896 O O . SER A 1 513 ? -47.376 -5.312 36.958 1.00 78.12 513 SER A O 1
ATOM 3898 N N . ALA A 1 514 ? -48.228 -6.842 38.370 1.00 84.12 514 ALA A N 1
ATOM 3899 C CA . ALA A 1 514 ? -47.077 -7.741 38.311 1.00 84.12 514 ALA A CA 1
ATOM 3900 C C . ALA A 1 514 ? -46.826 -8.222 36.871 1.00 84.12 514 ALA A C 1
ATOM 3902 O O . ALA A 1 514 ? -47.742 -8.715 36.212 1.00 84.12 514 ALA A O 1
ATOM 3903 N N . THR A 1 515 ? -45.588 -8.087 36.392 1.00 84.81 515 THR A N 1
ATOM 3904 C CA . THR A 1 515 ? -45.165 -8.542 35.058 1.00 84.81 515 THR A CA 1
ATOM 3905 C C . THR A 1 515 ? -44.134 -9.655 35.194 1.00 84.81 515 THR A C 1
ATOM 3907 O O . THR A 1 515 ? -43.147 -9.481 35.909 1.00 84.81 515 THR A O 1
ATOM 3910 N N . SER A 1 516 ? -44.358 -10.773 34.498 1.00 89.69 516 SER A N 1
ATOM 3911 C CA . SER A 1 516 ? -43.398 -11.879 34.414 1.00 89.69 516 SER A CA 1
ATOM 3912 C C . SER A 1 516 ? -42.360 -11.615 33.323 1.00 89.69 516 SER A C 1
ATOM 3914 O O . SER A 1 516 ? -42.712 -11.267 32.195 1.00 89.69 516 SER A O 1
ATOM 3916 N N . ILE A 1 517 ? -41.083 -11.765 33.670 1.00 90.06 517 ILE A N 1
ATOM 3917 C CA . ILE A 1 517 ? -39.919 -11.436 32.845 1.00 90.06 517 ILE A CA 1
ATOM 3918 C C . ILE A 1 517 ? -39.092 -12.708 32.643 1.00 90.06 517 ILE A C 1
ATOM 3920 O O . ILE A 1 517 ? -38.676 -13.357 33.605 1.00 90.06 517 ILE A O 1
ATOM 3924 N N . SER A 1 518 ? -38.834 -13.067 31.385 1.00 91.69 518 SER A N 1
ATOM 3925 C CA . SER A 1 518 ? -38.012 -14.231 31.023 1.00 91.69 518 SER A CA 1
ATOM 3926 C C . SER A 1 518 ? -36.529 -13.865 30.970 1.00 91.69 518 SER A C 1
ATOM 3928 O O . SER A 1 518 ? -35.967 -13.745 29.888 1.00 91.69 518 SER A O 1
ATOM 3930 N N . VAL A 1 519 ? -35.912 -13.685 32.140 1.00 90.62 519 VAL A N 1
ATOM 3931 C CA . VAL A 1 519 ? -34.510 -13.230 32.266 1.00 90.62 519 VAL A CA 1
ATOM 3932 C C . VAL A 1 519 ? -33.483 -14.217 31.698 1.00 90.62 519 VAL A C 1
ATOM 3934 O O . VAL A 1 519 ? -32.426 -13.809 31.268 1.00 90.62 519 VAL A O 1
ATOM 3937 N N . LEU A 1 520 ? -33.805 -15.514 31.612 1.00 90.25 520 LEU A N 1
ATOM 3938 C CA . LEU A 1 520 ? -32.883 -16.521 31.063 1.00 90.25 520 LEU A CA 1
ATOM 3939 C C . LEU A 1 520 ? -32.835 -16.556 29.523 1.00 90.25 520 LEU A C 1
ATOM 3941 O O . LEU A 1 520 ? -32.121 -17.377 28.954 1.00 90.25 520 LEU A O 1
ATOM 3945 N N . ALA A 1 521 ? -33.641 -15.749 28.823 1.00 88.19 521 ALA A N 1
ATOM 3946 C CA . ALA A 1 521 ? -33.823 -15.874 27.372 1.00 88.19 521 ALA A CA 1
ATOM 3947 C C . ALA A 1 521 ? -32.560 -15.539 26.555 1.00 88.19 521 ALA A C 1
ATOM 3949 O O . ALA A 1 521 ? -32.416 -16.001 25.424 1.00 88.19 521 ALA A O 1
ATOM 3950 N N . ASN A 1 522 ? -31.667 -14.733 27.122 1.00 82.75 522 ASN A N 1
ATOM 3951 C CA . ASN A 1 522 ? -30.400 -14.280 26.548 1.00 82.75 522 ASN A CA 1
ATOM 3952 C C . ASN A 1 522 ? -29.172 -14.801 27.326 1.00 82.75 522 ASN A C 1
ATOM 3954 O O . ASN A 1 522 ? -28.051 -14.404 27.007 1.00 82.75 522 ASN A O 1
ATOM 3958 N N . ASP A 1 523 ? -29.372 -15.705 28.288 1.00 89.56 523 ASP A N 1
ATOM 3959 C CA . ASP A 1 523 ? -28.315 -16.276 29.122 1.00 89.56 523 ASP A CA 1
ATOM 3960 C C . ASP A 1 523 ? -27.810 -17.611 28.576 1.00 89.56 523 ASP A C 1
ATOM 3962 O O . ASP A 1 523 ? -28.547 -18.384 27.959 1.00 89.56 523 ASP A O 1
ATOM 3966 N N . THR A 1 524 ? -26.538 -17.920 28.834 1.00 89.44 524 THR A N 1
ATOM 3967 C CA . THR A 1 524 ? -25.913 -19.167 28.365 1.00 89.44 524 THR A CA 1
ATOM 3968 C C . THR A 1 524 ? -24.940 -19.735 29.389 1.00 89.44 524 THR A C 1
ATOM 3970 O O . THR A 1 524 ? -24.441 -19.013 30.246 1.00 89.44 524 THR A O 1
ATOM 3973 N N . ASP A 1 525 ? -24.643 -21.031 29.296 1.00 90.56 525 ASP A N 1
ATOM 3974 C CA . ASP A 1 525 ? -23.539 -21.656 30.022 1.00 90.56 525 ASP A CA 1
ATOM 3975 C C . ASP A 1 525 ? -22.449 -22.114 29.036 1.00 90.56 525 ASP A C 1
ATOM 3977 O O . ASP A 1 525 ? -22.781 -22.785 28.052 1.00 90.56 525 ASP A O 1
ATOM 3981 N N . PRO A 1 526 ? -21.162 -21.775 29.252 1.00 74.50 526 PRO A N 1
ATOM 3982 C CA . PRO A 1 526 ? -20.073 -22.152 28.346 1.00 74.50 526 PRO A CA 1
ATOM 3983 C C . PRO A 1 526 ? -19.873 -23.663 28.177 1.00 74.50 526 PRO A C 1
ATOM 3985 O O . PRO A 1 526 ? -19.342 -24.098 27.153 1.00 74.50 526 PRO A O 1
ATOM 3988 N N . ASN A 1 527 ? -20.277 -24.465 29.164 1.00 85.62 527 ASN A N 1
ATOM 3989 C CA . ASN A 1 527 ? -20.242 -25.923 29.119 1.00 85.62 527 ASN A CA 1
ATOM 3990 C C . ASN A 1 527 ? -21.559 -26.528 28.602 1.00 85.62 527 ASN A C 1
ATOM 3992 O O . ASN A 1 527 ? -21.618 -27.733 28.354 1.00 85.62 527 ASN A O 1
ATOM 3996 N N . GLY A 1 528 ? -22.583 -25.701 28.369 1.00 78.94 528 GLY A N 1
ATOM 3997 C CA . GLY A 1 528 ? -23.922 -26.127 27.969 1.00 78.94 528 GLY A CA 1
ATOM 3998 C C . GLY A 1 528 ? -24.743 -26.692 29.128 1.00 78.94 528 GLY A C 1
ATOM 3999 O O . GLY A 1 528 ? -25.773 -27.330 28.885 1.00 78.94 528 GLY A O 1
ATOM 4000 N N . ASP A 1 529 ? -24.300 -26.479 30.369 1.00 87.56 529 ASP A N 1
ATOM 4001 C CA . ASP A 1 529 ? -25.020 -26.929 31.548 1.00 87.56 529 ASP A CA 1
ATOM 4002 C C . ASP A 1 529 ? -26.349 -26.186 31.704 1.00 87.56 529 ASP A C 1
ATOM 4004 O O . ASP A 1 529 ? -26.542 -25.043 31.280 1.00 87.56 529 ASP A O 1
ATOM 4008 N N . LYS A 1 530 ? -27.317 -26.858 32.331 1.00 88.38 530 LYS A N 1
ATOM 4009 C CA . LYS A 1 530 ? -28.621 -26.251 32.591 1.00 88.38 530 LYS A CA 1
ATOM 4010 C C . LYS A 1 530 ? -28.466 -25.113 33.602 1.00 88.38 530 LYS A C 1
ATOM 4012 O O . LYS A 1 530 ? -28.081 -25.355 34.744 1.00 88.38 530 LYS A O 1
ATOM 4017 N N . ILE A 1 531 ? -28.872 -23.911 33.204 1.00 94.00 531 ILE A N 1
ATOM 4018 C CA . ILE A 1 531 ? -28.882 -22.723 34.064 1.00 94.00 531 ILE A CA 1
ATOM 4019 C C . ILE A 1 531 ? -30.236 -22.508 34.738 1.00 94.00 531 ILE A C 1
ATOM 4021 O O . ILE A 1 531 ? -31.291 -22.883 34.220 1.00 94.00 531 ILE A O 1
ATOM 4025 N N . SER A 1 532 ? -30.205 -21.902 35.922 1.00 94.25 532 SER A N 1
ATOM 4026 C CA . SER A 1 532 ? -31.401 -21.532 36.684 1.00 94.25 532 SER A CA 1
ATOM 4027 C C . SER A 1 532 ? -31.192 -20.229 37.452 1.00 94.25 532 SER A C 1
ATOM 4029 O O . SER A 1 532 ? -30.085 -19.955 37.914 1.00 94.25 532 SER A O 1
ATOM 4031 N N . VAL A 1 533 ? -32.249 -19.426 37.617 1.00 95.19 533 VAL A N 1
ATOM 4032 C CA . VAL A 1 533 ? -32.204 -18.219 38.458 1.00 95.19 533 VAL A CA 1
ATOM 4033 C C . VAL A 1 533 ? -32.118 -18.636 39.927 1.00 95.19 533 VAL A C 1
ATOM 4035 O O . VAL A 1 533 ? -33.021 -19.283 40.457 1.00 95.19 533 VAL A O 1
ATOM 4038 N N . LYS A 1 534 ? -31.026 -18.259 40.592 1.00 93.56 534 LYS A N 1
ATOM 4039 C CA . LYS A 1 534 ? -30.712 -18.621 41.979 1.00 93.56 534 LYS A CA 1
ATOM 4040 C C . LYS A 1 534 ? -31.193 -17.571 42.975 1.00 93.56 534 LYS A C 1
ATOM 4042 O O . LYS A 1 534 ? -31.773 -17.922 44.000 1.00 93.56 534 LYS A O 1
ATOM 4047 N N . THR A 1 535 ? -30.952 -16.291 42.696 1.00 95.06 535 THR A N 1
ATOM 4048 C CA . THR A 1 535 ? -31.341 -15.172 43.573 1.00 95.06 535 THR A CA 1
ATOM 4049 C C . THR A 1 535 ? -31.684 -13.923 42.771 1.00 95.06 535 THR A C 1
ATOM 4051 O O . THR A 1 535 ? -31.182 -13.735 41.669 1.00 95.06 535 THR A O 1
ATOM 4054 N N . VAL A 1 536 ? -32.496 -13.042 43.355 1.00 96.00 536 VAL A N 1
ATOM 4055 C CA . VAL A 1 536 ? -32.805 -11.703 42.833 1.00 96.00 536 VAL A CA 1
ATOM 4056 C C . VAL A 1 536 ? -32.647 -10.667 43.940 1.00 96.00 536 VAL A C 1
ATOM 4058 O O . VAL A 1 536 ? -32.875 -10.970 45.115 1.00 96.00 536 VAL A O 1
ATOM 4061 N N . THR A 1 537 ? -32.282 -9.440 43.583 1.00 95.88 537 THR A N 1
ATOM 4062 C CA . THR A 1 537 ? -32.422 -8.280 44.472 1.00 95.88 537 THR A CA 1
ATOM 4063 C C . THR A 1 537 ? -33.794 -7.641 44.277 1.00 95.88 537 THR A C 1
ATOM 4065 O O . THR A 1 537 ? -34.483 -7.902 43.296 1.00 95.88 537 THR A O 1
ATOM 4068 N N . GLN A 1 538 ? -34.202 -6.785 45.211 1.00 95.62 538 GLN A N 1
ATOM 4069 C CA . GLN A 1 538 ? -35.383 -5.945 45.015 1.00 95.62 538 GLN A CA 1
ATOM 4070 C C . GLN A 1 538 ? -35.027 -4.728 44.152 1.00 95.62 538 GLN A C 1
ATOM 4072 O O . GLN A 1 538 ? -33.859 -4.331 44.097 1.00 95.62 538 GLN A O 1
ATOM 4077 N N . GLY A 1 539 ? -36.031 -4.155 43.488 1.00 88.00 539 GLY A N 1
ATOM 4078 C CA . GLY A 1 539 ? -35.917 -2.832 42.883 1.00 88.00 539 GLY A CA 1
ATOM 4079 C C . GLY A 1 539 ? -35.980 -1.744 43.954 1.00 88.00 539 GLY A C 1
ATOM 4080 O O . GLY A 1 539 ? -36.438 -1.981 45.074 1.00 88.00 539 GLY A O 1
ATOM 4081 N N . SER A 1 540 ? -35.536 -0.535 43.622 1.00 89.69 540 SER A N 1
ATOM 4082 C CA . SER A 1 540 ? -35.659 0.620 44.523 1.00 89.69 540 SER A CA 1
ATOM 4083 C C . SER A 1 540 ? -37.109 1.090 44.657 1.00 89.69 540 SER A C 1
ATOM 4085 O O . SER A 1 540 ? -37.464 1.722 45.652 1.00 89.69 540 SER A O 1
ATOM 4087 N N . PHE A 1 541 ? -37.949 0.774 43.667 1.00 87.19 541 PHE A N 1
ATOM 4088 C CA . PHE A 1 541 ? -39.329 1.242 43.570 1.00 87.19 541 PHE A CA 1
ATOM 4089 C C . PHE A 1 541 ? -40.342 0.126 43.289 1.00 87.19 541 PHE A C 1
ATOM 4091 O O . PHE A 1 541 ? -41.521 0.416 43.093 1.00 87.19 541 PHE A O 1
ATOM 4098 N N . GLY A 1 542 ? -39.921 -1.138 43.297 1.00 89.62 542 GLY A N 1
ATOM 4099 C CA . GLY A 1 542 ? -40.780 -2.295 43.070 1.00 89.62 542 GLY A CA 1
ATOM 4100 C C . GLY A 1 542 ? -40.244 -3.566 43.720 1.00 89.62 542 GLY A C 1
ATOM 4101 O O . GLY A 1 542 ? -39.086 -3.649 44.129 1.00 89.62 542 GLY A O 1
ATOM 4102 N N . THR A 1 543 ? -41.116 -4.565 43.830 1.00 93.94 543 THR A N 1
ATOM 4103 C CA . THR A 1 543 ? -40.794 -5.865 44.432 1.00 93.94 543 THR A CA 1
ATOM 4104 C C . THR A 1 543 ? -40.553 -6.930 43.370 1.00 93.94 543 THR A C 1
ATOM 4106 O O . THR A 1 543 ? -41.189 -6.920 42.316 1.00 93.94 543 THR A O 1
ATOM 4109 N N . VAL A 1 544 ? -39.625 -7.843 43.654 1.00 96.50 544 VAL A N 1
ATOM 4110 C CA . VAL A 1 544 ? -39.116 -8.854 42.722 1.00 96.50 544 VAL A CA 1
ATOM 4111 C C . VAL A 1 544 ? -39.194 -10.238 43.354 1.00 96.50 544 VAL A C 1
ATOM 4113 O O . VAL A 1 544 ? -38.770 -10.424 44.498 1.00 96.50 544 VAL A O 1
ATOM 4116 N N . SER A 1 545 ? -39.710 -11.221 42.617 1.00 94.94 545 SER A N 1
ATOM 4117 C CA . SER A 1 545 ? -39.789 -12.620 43.063 1.00 94.94 545 SER A CA 1
ATOM 4118 C C . SER A 1 545 ? -39.472 -13.598 41.931 1.00 94.94 545 SER A C 1
ATOM 4120 O O . SER A 1 545 ? -39.763 -13.316 40.772 1.00 94.94 545 SER A O 1
ATOM 4122 N N . ILE A 1 546 ? -38.861 -14.739 42.266 1.00 95.94 546 ILE A N 1
ATOM 4123 C CA . ILE A 1 546 ? -38.525 -15.808 41.311 1.00 95.94 546 ILE A CA 1
ATOM 4124 C C . ILE A 1 546 ? -39.715 -16.764 41.195 1.00 95.94 546 ILE A C 1
ATOM 4126 O O . ILE A 1 546 ? -40.252 -17.209 42.212 1.00 95.94 546 ILE A O 1
ATOM 4130 N N . ASN A 1 547 ? -40.10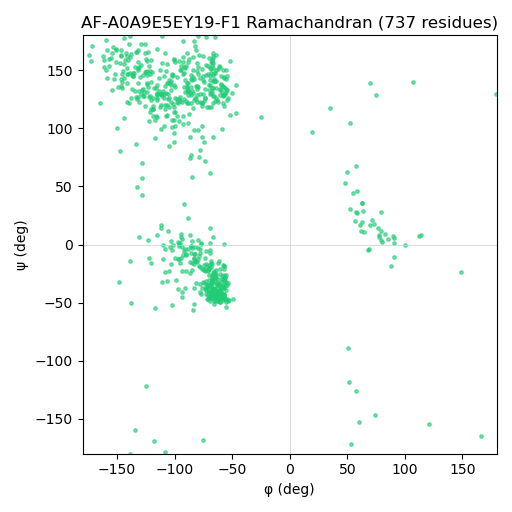0 -17.100 39.967 1.00 89.88 547 ASN A N 1
ATOM 4131 C CA . ASN A 1 547 ? -41.150 -18.068 39.677 1.00 89.88 547 ASN A CA 1
ATOM 4132 C C . ASN A 1 547 ? -40.578 -19.497 39.555 1.00 89.88 547 ASN A C 1
ATOM 4134 O O . ASN A 1 547 ? -39.419 -19.667 39.169 1.00 89.88 547 ASN A O 1
ATOM 4138 N N . PRO A 1 548 ? -41.380 -20.551 39.815 1.00 83.00 548 PRO A N 1
ATOM 4139 C CA . PRO A 1 548 ? -40.933 -21.945 39.694 1.00 83.00 548 PRO A CA 1
ATOM 4140 C C . PRO A 1 548 ? -40.462 -22.366 38.294 1.00 83.00 548 PRO A C 1
ATOM 4142 O O . PRO A 1 548 ? -39.744 -23.354 38.165 1.00 83.00 548 PRO A O 1
ATOM 4145 N N . ASP A 1 549 ? -40.879 -21.647 37.252 1.00 82.50 549 ASP A N 1
ATOM 4146 C CA . ASP A 1 549 ? -40.502 -21.893 35.856 1.00 82.50 549 ASP A CA 1
ATOM 4147 C C . ASP A 1 549 ? -39.181 -21.213 35.445 1.00 82.50 549 ASP A C 1
ATOM 4149 O O . ASP A 1 549 ? -38.735 -21.391 34.314 1.00 82.50 549 ASP A O 1
ATOM 4153 N N . GLY A 1 550 ? -38.535 -20.470 36.354 1.00 82.56 550 GLY A N 1
ATOM 4154 C CA . GLY A 1 550 ? -37.280 -19.757 36.100 1.00 82.56 550 GLY A CA 1
ATOM 4155 C C . GLY A 1 550 ? -37.448 -18.325 35.587 1.00 82.56 550 GLY A C 1
ATOM 4156 O O . GLY A 1 550 ? -36.445 -17.652 35.359 1.00 82.56 550 GLY A O 1
ATOM 4157 N N . THR A 1 551 ? -38.681 -17.832 35.437 1.00 92.50 551 THR A N 1
ATOM 4158 C CA . THR A 1 551 ? -38.951 -16.409 35.172 1.00 92.50 551 THR A CA 1
ATOM 4159 C C . THR A 1 551 ? -38.917 -15.574 36.460 1.00 92.50 551 THR A C 1
ATOM 4161 O O . THR A 1 551 ? -38.920 -16.107 37.573 1.00 92.50 551 THR A O 1
ATOM 4164 N N . VAL A 1 552 ? -38.887 -14.245 36.331 1.00 94.88 552 VAL A N 1
ATOM 4165 C CA . VAL A 1 552 ? -38.888 -13.300 37.459 1.00 94.88 552 VAL A CA 1
ATOM 4166 C C . VAL A 1 552 ? -40.078 -12.350 37.354 1.00 94.88 552 VAL A C 1
ATOM 4168 O O . VAL A 1 552 ? -40.259 -11.688 36.337 1.00 94.88 552 VAL A O 1
ATOM 4171 N N . ASN A 1 553 ? -40.877 -12.237 38.414 1.00 94.12 553 ASN A N 1
ATOM 4172 C CA . ASN A 1 553 ? -41.954 -11.253 38.507 1.00 94.12 553 ASN A CA 1
ATOM 4173 C C . ASN A 1 553 ? -41.442 -9.937 39.091 1.00 94.12 553 ASN A C 1
ATOM 4175 O O . ASN A 1 553 ? -40.897 -9.941 40.195 1.00 94.12 553 ASN A O 1
ATOM 4179 N N . TYR A 1 554 ? -41.718 -8.820 38.416 1.00 93.50 554 TYR A N 1
ATOM 4180 C CA . TYR A 1 554 ? -41.550 -7.465 38.950 1.00 93.50 554 TYR A CA 1
ATOM 4181 C C . TYR A 1 554 ? -42.918 -6.804 39.175 1.00 93.50 554 TYR A C 1
ATOM 4183 O O . TYR A 1 554 ? -43.752 -6.772 38.268 1.00 93.50 554 TYR A O 1
ATOM 4191 N N . THR A 1 555 ? -43.145 -6.256 40.371 1.00 91.69 555 THR A N 1
ATOM 4192 C CA . THR A 1 555 ? -44.363 -5.509 40.732 1.00 91.69 555 THR A CA 1
ATOM 4193 C C . THR A 1 555 ? -43.997 -4.087 41.166 1.00 91.69 555 THR A C 1
ATOM 4195 O O . THR A 1 555 ? -43.362 -3.935 42.215 1.00 91.69 555 THR A O 1
ATOM 4198 N N . PRO A 1 556 ? -44.398 -3.045 40.414 1.00 89.06 556 PRO A N 1
ATOM 4199 C CA . PRO A 1 556 ? -44.186 -1.653 40.810 1.00 89.06 556 PRO A CA 1
ATOM 4200 C C . PRO A 1 556 ? -44.795 -1.323 42.172 1.00 89.06 556 PRO A C 1
ATOM 4202 O O . PRO A 1 556 ? -45.888 -1.782 42.505 1.00 89.06 556 PRO A O 1
ATOM 4205 N N . GLY A 1 557 ? -44.133 -0.461 42.939 1.00 84.44 557 GLY A N 1
ATOM 4206 C CA . GLY A 1 557 ? -44.728 0.181 44.103 1.00 84.44 557 GLY A CA 1
ATOM 4207 C C . GLY A 1 557 ? -45.896 1.089 43.704 1.00 84.44 557 GLY A C 1
ATOM 4208 O O . GLY A 1 557 ? -45.928 1.656 42.610 1.00 84.44 557 GLY A O 1
ATOM 4209 N N . SER A 1 558 ? -46.872 1.241 44.602 1.00 80.81 558 SER A N 1
ATOM 4210 C CA . SER A 1 558 ? -48.053 2.078 44.357 1.00 80.81 558 SER A CA 1
ATOM 4211 C C . SER A 1 558 ? -47.656 3.506 43.965 1.00 80.81 558 SER A C 1
ATOM 4213 O O . SER A 1 558 ? -46.957 4.184 44.715 1.00 80.81 558 SER A O 1
ATOM 4215 N N . GLY A 1 559 ? -48.141 3.974 42.813 1.00 70.50 559 GLY A N 1
ATOM 4216 C CA . GLY A 1 559 ? -47.888 5.328 42.310 1.00 70.50 559 GLY A CA 1
ATOM 4217 C C . GLY A 1 559 ? -46.505 5.548 41.687 1.00 70.50 559 GLY A C 1
ATOM 4218 O O . GLY A 1 559 ? -46.187 6.685 41.347 1.00 70.50 559 GLY A O 1
ATOM 4219 N N . PHE A 1 560 ? -45.687 4.502 41.524 1.00 74.56 560 PHE A N 1
ATOM 4220 C CA . PHE A 1 560 ? -44.407 4.617 40.829 1.00 74.56 560 PHE A CA 1
ATOM 4221 C C . PHE A 1 560 ? -44.612 4.970 39.347 1.00 74.56 560 PHE A C 1
ATOM 4223 O O . PHE A 1 560 ? -45.510 4.454 38.688 1.00 74.56 560 PHE A O 1
ATOM 4230 N N . THR A 1 561 ? -43.755 5.842 38.821 1.00 71.75 561 THR A N 1
ATOM 4231 C CA . THR A 1 561 ? -43.590 6.133 37.390 1.00 71.75 561 THR A CA 1
ATOM 4232 C C . THR A 1 561 ? -42.114 6.443 37.163 1.00 71.75 561 THR A C 1
ATOM 4234 O O . THR A 1 561 ? -41.525 7.152 37.980 1.00 71.75 561 THR A O 1
ATOM 4237 N N . GLY A 1 562 ? -41.513 5.972 36.072 1.00 73.38 562 GLY A N 1
ATOM 4238 C CA . GLY A 1 562 ? -40.090 6.180 35.789 1.00 73.38 562 GLY A CA 1
ATOM 4239 C C . GLY A 1 562 ? -39.311 4.875 35.650 1.00 73.38 562 GLY A C 1
ATOM 4240 O O . GLY A 1 562 ? -39.870 3.852 35.263 1.00 73.38 562 GLY A O 1
ATOM 4241 N N . SER A 1 563 ? -38.005 4.922 35.909 1.00 84.50 563 SER A N 1
ATOM 4242 C CA . SER A 1 563 ? -37.106 3.771 35.764 1.00 84.50 563 SER A CA 1
ATOM 4243 C C . SER A 1 563 ? -36.735 3.173 37.117 1.00 84.50 563 SER A C 1
ATOM 4245 O O . SER A 1 563 ? -36.456 3.909 38.061 1.00 84.50 563 SER A O 1
ATOM 4247 N N . ASP A 1 564 ? -36.705 1.850 37.191 1.00 91.62 564 ASP A N 1
ATOM 4248 C CA . ASP A 1 564 ? -36.206 1.069 38.320 1.00 91.62 564 ASP A CA 1
ATOM 4249 C C . ASP A 1 564 ? -35.250 -0.012 37.797 1.00 91.62 564 ASP A C 1
ATOM 4251 O O . ASP A 1 564 ? -35.179 -0.269 36.594 1.00 91.62 564 ASP A O 1
ATOM 4255 N N . SER A 1 565 ? -34.497 -0.653 38.680 1.00 91.00 565 SER A N 1
ATOM 4256 C CA . SER A 1 565 ? -33.620 -1.757 38.299 1.00 91.00 565 SER A CA 1
ATOM 4257 C C . SER A 1 565 ? -33.412 -2.728 39.445 1.00 91.00 565 SER A C 1
ATOM 4259 O O . SER A 1 565 ? -33.314 -2.311 40.599 1.00 91.00 565 SER A O 1
ATOM 4261 N N . PHE A 1 566 ? -33.258 -4.004 39.116 1.00 95.81 566 PHE A N 1
ATOM 4262 C CA . PHE A 1 566 ? -32.856 -5.047 40.055 1.00 95.81 566 PHE A CA 1
ATOM 4263 C C . PHE A 1 566 ? -31.834 -5.977 39.401 1.00 95.81 566 PHE A C 1
ATOM 4265 O O . PHE A 1 566 ? -31.703 -5.986 38.182 1.00 95.81 566 PHE A O 1
ATOM 4272 N N . ASN A 1 567 ? -31.118 -6.767 40.195 1.00 95.56 567 ASN A N 1
ATOM 4273 C CA . ASN A 1 567 ? -30.177 -7.764 39.696 1.00 95.56 567 ASN A CA 1
ATOM 4274 C C . ASN A 1 567 ? -30.735 -9.171 39.891 1.00 95.56 567 ASN A C 1
ATOM 4276 O O . ASN A 1 567 ? -31.440 -9.433 40.868 1.00 95.56 567 ASN A O 1
ATOM 4280 N N . TYR A 1 568 ? -30.365 -10.085 39.003 1.00 96.62 568 TYR A N 1
ATOM 4281 C CA . TYR A 1 568 ? -30.594 -11.514 39.163 1.00 96.62 568 TYR A CA 1
ATOM 4282 C C . TYR A 1 568 ? -29.275 -12.272 39.013 1.00 96.62 568 TYR A C 1
ATOM 4284 O O . TYR A 1 568 ? -28.368 -11.845 38.299 1.00 96.62 568 TYR A O 1
ATOM 4292 N N . THR A 1 569 ? -29.161 -13.384 39.728 1.00 95.81 569 THR A N 1
ATOM 4293 C CA . THR A 1 569 ? -27.999 -14.272 39.696 1.00 95.81 569 THR A CA 1
ATOM 4294 C C . THR A 1 569 ? -28.447 -15.636 39.210 1.00 95.81 569 THR A C 1
ATOM 4296 O O . THR A 1 569 ? -29.354 -16.223 39.803 1.00 95.81 569 THR A O 1
ATOM 4299 N N . ILE A 1 570 ? -27.791 -16.155 38.179 1.00 96.19 570 ILE A N 1
ATOM 4300 C CA . ILE A 1 570 ? -28.005 -17.507 37.654 1.00 96.19 570 ILE A CA 1
ATOM 4301 C C . ILE A 1 570 ? -26.932 -18.460 38.168 1.00 96.19 570 ILE A C 1
ATOM 4303 O O . ILE A 1 570 ? -25.848 -18.021 38.561 1.00 96.19 570 ILE A O 1
ATOM 4307 N N . ALA A 1 571 ? -27.237 -19.755 38.175 1.00 95.00 571 ALA A N 1
ATOM 4308 C CA . ALA A 1 571 ? -26.288 -20.810 38.498 1.00 95.00 571 ALA A CA 1
ATOM 4309 C C . ALA A 1 571 ? -26.399 -22.007 37.555 1.00 95.00 571 ALA A C 1
ATOM 4311 O O . ALA A 1 571 ? -27.508 -22.353 37.134 1.00 95.00 571 ALA A O 1
ATOM 4312 N N . ASP A 1 572 ? -25.257 -22.636 37.288 1.00 93.38 572 ASP A N 1
ATOM 4313 C CA . ASP A 1 572 ? -25.162 -23.934 36.619 1.00 93.38 572 ASP A CA 1
ATOM 4314 C C . ASP A 1 572 ? -25.439 -25.097 37.597 1.00 93.38 572 ASP A C 1
ATOM 4316 O O . ASP A 1 572 ? -25.686 -24.908 38.797 1.00 93.38 572 ASP A O 1
ATOM 4320 N N . VAL A 1 573 ? -25.382 -26.331 37.089 1.00 87.00 573 VAL A N 1
ATOM 4321 C CA . VAL A 1 573 ? -25.602 -27.549 37.889 1.00 87.00 573 VAL A CA 1
ATOM 4322 C C . VAL A 1 573 ? -24.475 -27.837 38.890 1.00 87.00 573 VAL A C 1
ATOM 4324 O O . VAL A 1 573 ? -24.690 -28.595 39.838 1.00 87.00 573 VAL A O 1
ATOM 4327 N N . ALA A 1 574 ? -23.297 -27.231 38.718 1.00 81.94 574 ALA A N 1
ATOM 4328 C CA . ALA A 1 574 ? -22.164 -27.332 39.638 1.00 81.94 574 ALA A CA 1
ATOM 4329 C C . ALA A 1 574 ? -22.169 -26.238 40.726 1.00 81.94 574 ALA A C 1
ATOM 4331 O O . ALA A 1 574 ? -21.381 -26.295 41.673 1.00 81.94 574 ALA A O 1
ATOM 4332 N N . GLY A 1 575 ? -23.071 -25.259 40.622 1.00 83.94 575 GLY A N 1
ATOM 4333 C CA . GLY A 1 575 ? -23.261 -24.165 41.564 1.00 83.94 575 GLY A CA 1
ATOM 4334 C C . GLY A 1 575 ? -22.423 -22.912 41.293 1.00 83.94 575 GLY A C 1
ATOM 4335 O O . GLY A 1 575 ? -22.457 -22.008 42.138 1.00 83.94 575 GLY A O 1
ATOM 4336 N N . LEU A 1 576 ? -21.705 -22.831 40.165 1.00 87.00 576 LEU A N 1
ATOM 4337 C CA . LEU A 1 576 ? -21.023 -21.608 39.729 1.00 87.00 576 LEU A CA 1
ATOM 4338 C C . LEU A 1 576 ? -22.056 -20.575 39.274 1.00 87.00 576 LEU A C 1
ATOM 4340 O O . LEU A 1 576 ? -23.115 -20.934 38.767 1.00 87.00 576 LEU A O 1
ATOM 4344 N N . THR A 1 577 ? -21.778 -19.285 39.486 1.00 93.69 577 THR A N 1
ATOM 4345 C CA . THR A 1 577 ? -22.794 -18.227 39.358 1.00 93.69 577 THR A CA 1
ATOM 4346 C C . THR A 1 577 ? -22.344 -17.033 38.537 1.00 93.69 577 THR A C 1
ATOM 4348 O O . THR A 1 577 ? -21.175 -16.657 38.588 1.00 93.69 577 THR A O 1
ATOM 4351 N N . SER A 1 578 ? -23.304 -16.353 37.912 1.00 90.56 578 SER A N 1
ATOM 4352 C CA . SER A 1 578 ? -23.113 -15.062 37.243 1.00 90.56 578 SER A CA 1
ATOM 4353 C C . SER A 1 578 ? -24.311 -14.144 37.477 1.00 90.56 578 SER A C 1
ATOM 4355 O O . SER A 1 578 ? -25.406 -14.630 37.751 1.00 90.56 578 SER A O 1
ATOM 4357 N N . THR A 1 579 ? -24.096 -12.826 37.461 1.00 94.50 579 THR A N 1
ATOM 4358 C CA . THR A 1 579 ? -25.101 -11.819 37.845 1.00 94.50 579 THR A CA 1
ATOM 4359 C C . THR A 1 579 ? -25.255 -10.770 36.754 1.00 94.50 579 THR A C 1
ATOM 4361 O O . THR A 1 579 ? -24.256 -10.215 36.301 1.00 94.50 579 THR A O 1
ATOM 4364 N N . ALA A 1 580 ? -26.497 -10.440 36.409 1.00 88.31 580 ALA A N 1
ATOM 4365 C CA . ALA A 1 580 ? -26.840 -9.367 35.485 1.00 88.31 580 ALA A CA 1
ATOM 4366 C C . ALA A 1 580 ? -27.957 -8.478 36.050 1.00 88.31 580 ALA A C 1
ATOM 4368 O O . ALA A 1 580 ? -28.607 -8.816 37.044 1.00 88.31 580 ALA A O 1
ATOM 4369 N N . SER A 1 581 ? -28.142 -7.304 35.444 1.00 90.12 581 SER A N 1
ATOM 4370 C CA . SER A 1 581 ? -29.175 -6.344 35.828 1.00 90.12 581 SER A CA 1
ATOM 4371 C C . SER A 1 581 ? -30.373 -6.401 34.886 1.00 90.12 581 SER A C 1
ATOM 4373 O O . SER A 1 581 ? -30.230 -6.595 33.683 1.00 90.12 581 SER A O 1
ATOM 4375 N N . VAL A 1 582 ? -31.560 -6.166 35.436 1.00 91.00 582 VAL A N 1
ATOM 4376 C CA . VAL A 1 582 ? -32.791 -5.900 34.696 1.00 91.00 582 VAL A CA 1
ATOM 4377 C C . VAL A 1 582 ? -33.129 -4.428 34.867 1.00 91.00 582 VAL A C 1
ATOM 4379 O O . VAL A 1 582 ? -33.346 -3.955 35.985 1.00 91.00 582 VAL A O 1
ATOM 4382 N N . SER A 1 583 ? -33.193 -3.700 33.757 1.00 83.94 583 SER A N 1
ATOM 4383 C CA . SER A 1 583 ? -33.716 -2.335 33.718 1.00 83.94 583 SER A CA 1
ATOM 4384 C C . SER A 1 583 ? -35.220 -2.368 33.472 1.00 83.94 583 SER A C 1
ATOM 4386 O O . SER A 1 583 ? -35.680 -2.892 32.460 1.00 83.94 583 SER A O 1
ATOM 4388 N N . VAL A 1 584 ? -35.997 -1.786 34.380 1.00 83.88 584 VAL A N 1
ATOM 4389 C CA . VAL A 1 584 ? -37.452 -1.690 34.270 1.00 83.88 584 VAL A CA 1
ATOM 4390 C C . VAL A 1 584 ? -37.830 -0.243 34.014 1.00 83.88 584 VAL A C 1
ATOM 4392 O O . VAL A 1 584 ? -37.382 0.656 34.722 1.00 83.88 584 VAL A O 1
ATOM 4395 N N . LYS A 1 585 ? -38.694 0.005 33.030 1.00 77.62 585 LYS A N 1
ATOM 4396 C CA . LYS A 1 585 ? -39.260 1.339 32.824 1.00 77.62 585 LYS A CA 1
ATOM 4397 C C . LYS A 1 585 ? -40.780 1.296 32.811 1.00 77.62 585 LYS A C 1
ATOM 4399 O O . LYS A 1 585 ? -41.393 0.660 31.954 1.00 77.62 585 LYS A O 1
ATOM 4404 N N . LEU A 1 586 ? -41.368 2.013 33.765 1.00 71.44 586 LEU A N 1
ATOM 4405 C CA . LEU A 1 586 ? -42.797 2.246 33.886 1.00 71.44 586 LEU A CA 1
ATOM 4406 C C . LEU A 1 586 ? -43.123 3.613 33.291 1.00 71.44 586 LEU A C 1
ATOM 4408 O O . LEU A 1 586 ? -42.756 4.662 33.828 1.00 71.44 586 LEU A O 1
ATOM 4412 N N . VAL A 1 587 ? -43.807 3.601 32.156 1.00 55.09 587 VAL A N 1
ATOM 4413 C CA . VAL A 1 587 ? -44.326 4.816 31.531 1.00 55.09 587 VAL A CA 1
ATOM 4414 C C . VAL A 1 587 ? -45.721 5.034 32.095 1.00 55.09 587 VAL A C 1
ATOM 4416 O O . VAL A 1 587 ? -46.557 4.141 32.003 1.00 55.09 587 VAL A O 1
ATOM 4419 N N . ALA A 1 588 ? -45.973 6.196 32.701 1.00 44.84 588 ALA A N 1
ATOM 4420 C CA . ALA A 1 588 ? -47.338 6.590 33.029 1.00 44.84 588 ALA A CA 1
ATOM 4421 C C . ALA A 1 588 ? -48.167 6.572 31.737 1.00 44.84 588 ALA A C 1
ATOM 4423 O O . ALA A 1 588 ? -47.742 7.166 30.743 1.00 44.84 588 ALA A O 1
ATOM 4424 N N . GLU A 1 589 ? -49.325 5.907 31.736 1.00 44.94 589 GLU A N 1
ATOM 4425 C CA . GLU A 1 589 ? -50.293 6.059 30.649 1.00 44.94 589 GLU A CA 1
ATOM 4426 C C . GLU A 1 589 ? -50.700 7.538 30.568 1.00 44.94 589 GLU A C 1
ATOM 4428 O O . GLU A 1 589 ? -51.488 8.051 31.358 1.00 44.94 589 GLU A O 1
ATOM 4433 N N . GLY A 1 590 ? -50.077 8.236 29.622 1.00 39.06 590 GLY A N 1
ATOM 4434 C CA . GLY A 1 590 ? -50.265 9.644 29.320 1.00 39.06 590 GLY A CA 1
ATOM 4435 C C . GLY A 1 590 ? -50.068 9.851 27.825 1.00 39.06 590 GLY A C 1
ATOM 4436 O O . GLY A 1 590 ? -48.985 10.211 27.376 1.00 39.06 590 GLY A O 1
ATOM 4437 N N . THR A 1 591 ? -51.121 9.535 27.069 1.00 40.97 591 THR A N 1
ATOM 4438 C CA . THR A 1 591 ? -51.475 10.039 25.729 1.00 40.97 591 THR A CA 1
ATOM 4439 C C . THR A 1 591 ? -50.352 10.680 24.902 1.00 40.97 591 THR A C 1
ATOM 4441 O O . THR A 1 591 ? -50.153 11.895 24.941 1.00 40.97 591 THR A O 1
ATOM 4444 N N . LYS A 1 592 ? -49.735 9.902 24.006 1.00 33.16 592 LYS A N 1
ATOM 4445 C CA . LYS A 1 592 ? -49.362 10.425 22.684 1.00 33.16 592 LYS A CA 1
ATOM 4446 C C . LYS A 1 592 ? -50.349 9.865 21.664 1.00 33.16 592 LYS A C 1
ATOM 4448 O O . LYS A 1 592 ? -50.112 8.837 21.045 1.00 33.16 592 LYS A O 1
ATOM 4453 N N . ALA A 1 593 ? -51.490 10.536 21.531 1.00 38.75 593 ALA A N 1
ATOM 4454 C CA . ALA A 1 593 ? -52.372 10.310 20.398 1.00 38.75 593 ALA A CA 1
ATOM 4455 C C . ALA A 1 593 ? -51.661 10.828 19.137 1.00 38.75 593 ALA A C 1
ATOM 4457 O O . ALA A 1 593 ? -51.326 12.010 19.051 1.00 38.75 593 ALA A O 1
ATOM 4458 N N . TRP A 1 594 ? -51.393 9.936 18.186 1.00 43.53 594 TRP A N 1
ATOM 4459 C CA . TRP A 1 594 ? -50.984 10.318 16.834 1.00 43.53 594 TRP A CA 1
ATOM 4460 C C . TRP A 1 594 ? -52.199 10.881 16.083 1.00 43.53 594 TRP A C 1
ATOM 4462 O O . TRP A 1 594 ? -53.312 10.405 16.332 1.00 43.53 594 TRP A O 1
ATOM 4472 N N . PRO A 1 595 ? -52.021 11.880 15.195 1.00 47.06 595 PRO A N 1
ATOM 4473 C CA . PRO A 1 595 ? -53.122 12.419 14.404 1.00 47.06 595 PRO A CA 1
ATOM 4474 C C . PRO A 1 595 ? -53.787 11.310 13.579 1.00 47.06 595 PRO A C 1
ATOM 4476 O O . PRO A 1 595 ? -53.147 10.332 13.198 1.00 47.06 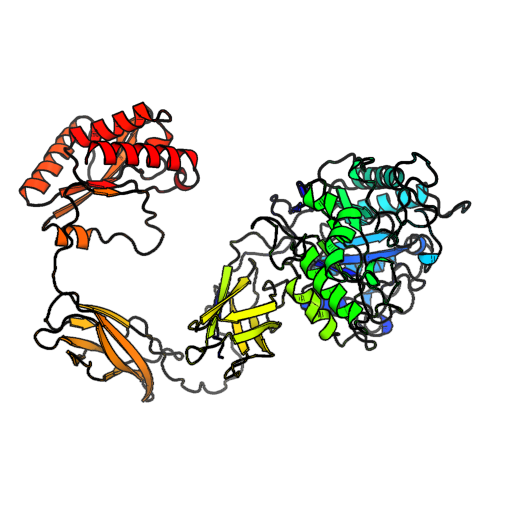595 PRO A O 1
ATOM 4479 N N . ALA A 1 596 ? -55.086 11.462 13.322 1.00 51.75 596 ALA A N 1
ATOM 4480 C CA . ALA A 1 596 ? -55.953 10.413 12.781 1.00 51.75 596 ALA A CA 1
ATOM 4481 C C . ALA A 1 596 ? -55.554 9.878 11.386 1.00 51.75 596 ALA A C 1
ATOM 4483 O O . ALA A 1 596 ? -56.033 8.812 11.002 1.00 51.75 596 ALA A O 1
ATOM 4484 N N . ASN A 1 597 ? -54.662 10.573 10.668 1.00 55.81 597 ASN A N 1
ATOM 4485 C CA . ASN A 1 597 ? -54.209 10.216 9.327 1.00 55.81 597 ASN A CA 1
ATOM 4486 C C . ASN A 1 597 ? -52.694 9.955 9.327 1.00 55.81 597 ASN A C 1
ATOM 4488 O O . ASN A 1 597 ? -51.915 10.868 9.609 1.00 55.81 597 ASN A O 1
ATOM 4492 N N . VAL A 1 598 ? -52.264 8.728 9.014 1.00 57.22 598 VAL A N 1
ATOM 4493 C CA . VAL A 1 598 ? -50.836 8.363 8.964 1.00 57.22 598 VAL A CA 1
ATOM 4494 C C . VAL A 1 598 ? -50.430 8.060 7.530 1.00 57.22 598 VAL A C 1
ATOM 4496 O O . VAL A 1 598 ? -50.908 7.113 6.917 1.00 57.22 598 VAL A O 1
ATOM 4499 N N . PHE A 1 599 ? -49.495 8.853 7.031 1.00 57.78 599 PHE A N 1
ATOM 4500 C CA . PHE A 1 599 ? -48.788 8.646 5.779 1.00 57.78 599 PHE A CA 1
ATOM 4501 C C . PHE A 1 599 ? -47.315 8.459 6.161 1.00 57.78 599 PHE A C 1
ATOM 4503 O O . PHE A 1 599 ? -46.697 9.421 6.614 1.00 57.78 599 PHE A O 1
ATOM 4510 N N . ALA A 1 600 ? -46.756 7.251 6.085 1.00 55.50 600 ALA A N 1
ATOM 4511 C CA . ALA A 1 600 ? -45.375 7.011 6.529 1.00 55.50 600 ALA A CA 1
ATOM 4512 C C . ALA A 1 600 ? -44.352 7.238 5.391 1.00 55.50 600 ALA A C 1
ATOM 4514 O O . ALA A 1 600 ? -44.556 6.706 4.298 1.00 55.50 600 ALA A O 1
ATOM 4515 N N . PRO A 1 601 ? -43.246 7.991 5.606 1.00 52.84 601 PRO A N 1
ATOM 4516 C CA . PRO A 1 601 ? -42.085 7.962 4.709 1.00 52.84 601 PRO A CA 1
ATOM 4517 C C . PRO A 1 601 ? -41.396 6.608 4.755 1.00 52.84 601 PRO A C 1
ATOM 4519 O O . PRO A 1 601 ? -41.561 5.900 5.740 1.00 52.84 601 PRO A O 1
ATOM 4522 N N . TYR A 1 602 ? -40.662 6.281 3.679 1.00 46.69 602 TYR A N 1
ATOM 4523 C CA . TYR A 1 602 ? -39.906 5.034 3.488 1.00 46.69 602 TYR A CA 1
ATOM 4524 C C . TYR A 1 602 ? -39.518 4.388 4.821 1.00 46.69 602 TYR A C 1
ATOM 4526 O O . TYR A 1 602 ? -38.694 4.929 5.561 1.00 46.69 602 TYR A O 1
ATOM 4534 N N . VAL A 1 603 ? -40.150 3.254 5.114 1.00 48.59 603 VAL A N 1
ATOM 4535 C CA . VAL A 1 603 ? -39.808 2.418 6.257 1.00 48.59 603 VAL A CA 1
ATOM 4536 C C . VAL A 1 603 ? -39.098 1.212 5.685 1.00 48.59 603 VAL A C 1
ATOM 4538 O O . VAL A 1 603 ? -39.707 0.413 4.985 1.00 48.59 603 VAL A O 1
ATOM 4541 N N . ASP A 1 604 ? -37.804 1.115 5.958 1.00 46.38 604 ASP A N 1
ATOM 4542 C CA . ASP A 1 604 ? -37.043 -0.093 5.685 1.00 46.38 604 ASP A CA 1
ATOM 4543 C C . ASP A 1 604 ? -37.397 -1.128 6.756 1.00 46.38 604 ASP A C 1
ATOM 4545 O O . ASP A 1 604 ? -36.936 -1.037 7.896 1.00 46.38 604 ASP A O 1
ATOM 4549 N N . THR A 1 605 ? -38.248 -2.095 6.421 1.00 43.25 605 THR A N 1
ATOM 4550 C CA . THR A 1 605 ? -38.665 -3.147 7.359 1.00 43.25 605 THR A CA 1
ATOM 4551 C C . THR A 1 605 ? -37.533 -4.126 7.702 1.00 43.25 605 THR A C 1
ATOM 4553 O O . THR A 1 605 ? -37.697 -4.959 8.597 1.00 43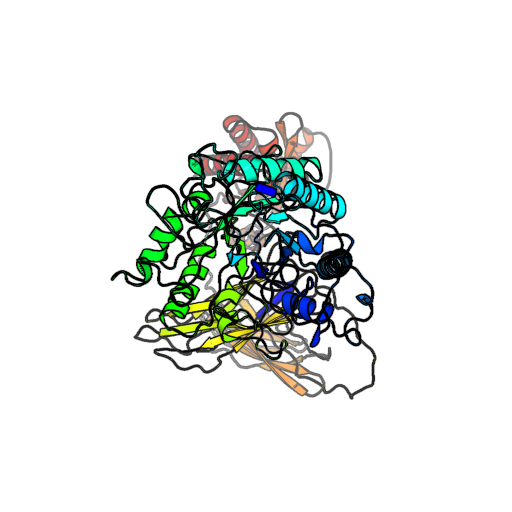.25 605 THR A O 1
ATOM 4556 N N . THR A 1 606 ? -36.356 -3.990 7.071 1.00 44.84 606 THR A N 1
ATOM 4557 C CA . THR A 1 606 ? -35.155 -4.790 7.354 1.00 44.84 606 THR A CA 1
ATOM 4558 C C . THR A 1 606 ? -34.184 -4.136 8.349 1.00 44.84 606 THR A C 1
ATOM 4560 O O . THR A 1 606 ? -33.309 -4.823 8.880 1.00 44.84 606 THR A O 1
ATOM 4563 N N . LEU A 1 607 ? -34.358 -2.848 8.687 1.00 38.62 607 LEU A N 1
ATOM 4564 C CA . LEU A 1 607 ? -33.555 -2.137 9.694 1.00 38.62 607 LEU A CA 1
ATOM 4565 C C . LEU A 1 607 ? -34.332 -1.975 11.013 1.00 38.62 607 LEU A C 1
ATOM 4567 O O . LEU A 1 607 ? -35.424 -1.416 11.065 1.00 38.62 607 LEU A O 1
ATOM 4571 N N . TRP A 1 608 ? -33.760 -2.480 12.108 1.00 33.47 608 TRP A N 1
ATOM 4572 C CA . TRP A 1 608 ? -34.426 -2.570 13.412 1.00 33.47 608 TRP A CA 1
ATOM 4573 C C . TRP A 1 608 ? -34.299 -1.273 14.243 1.00 33.47 608 TRP A C 1
ATOM 4575 O O . TRP A 1 608 ? -33.208 -0.694 14.272 1.00 33.47 608 TRP A O 1
ATOM 4585 N N . PRO A 1 609 ? -35.342 -0.852 14.999 1.00 44.59 609 PRO A N 1
ATOM 4586 C CA . PRO A 1 609 ? -36.629 -1.530 15.211 1.00 44.59 609 PRO A CA 1
ATOM 4587 C C . PRO A 1 609 ? -37.749 -1.156 14.218 1.00 44.59 609 PRO A C 1
ATOM 4589 O O . PRO A 1 609 ? -37.952 0.014 13.898 1.00 44.59 609 PRO A O 1
ATOM 4592 N N . ILE A 1 610 ? -38.5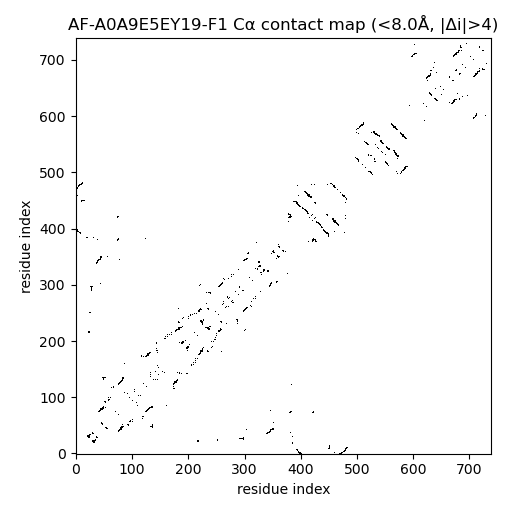35 -2.172 13.835 1.00 48.22 610 ILE A N 1
ATOM 4593 C CA . ILE A 1 610 ? -39.767 -2.085 13.024 1.00 48.22 610 ILE A CA 1
ATOM 4594 C C . ILE A 1 610 ? -40.865 -1.308 13.783 1.00 48.22 610 ILE A C 1
ATOM 4596 O O . ILE A 1 610 ? -40.974 -1.402 15.008 1.00 48.22 610 ILE A O 1
ATOM 4600 N N . LEU A 1 611 ? -41.719 -0.577 13.054 1.00 50.41 611 LEU A N 1
ATOM 4601 C CA . LEU A 1 611 ? -42.952 0.019 13.587 1.00 50.41 611 LEU A CA 1
ATOM 4602 C C . LEU A 1 611 ? -43.869 -1.060 14.194 1.00 50.41 611 LEU A C 1
ATOM 4604 O O . LEU A 1 611 ? -44.360 -1.945 13.497 1.00 50.41 611 LEU A O 1
ATOM 4608 N N . ASP A 1 612 ? -44.163 -0.965 15.492 1.00 51.81 612 ASP A N 1
ATOM 4609 C CA . ASP A 1 612 ? -45.119 -1.858 16.156 1.00 51.81 612 ASP A CA 1
ATOM 4610 C C . ASP A 1 612 ? -46.561 -1.425 15.835 1.00 51.81 612 ASP A C 1
ATOM 4612 O O . ASP A 1 612 ? -47.231 -0.735 16.611 1.00 51.81 612 ASP A O 1
ATOM 4616 N N . PHE A 1 613 ? -47.053 -1.826 14.660 1.00 51.50 613 PHE A N 1
ATOM 4617 C CA . PHE A 1 613 ? -48.428 -1.566 14.218 1.00 51.50 613 PHE A CA 1
ATOM 4618 C C . PHE A 1 613 ? -49.475 -2.106 15.202 1.00 51.50 613 PHE A C 1
ATOM 4620 O O . PHE A 1 613 ? -50.566 -1.546 15.316 1.00 51.50 613 PHE A O 1
ATOM 4627 N N . THR A 1 614 ? -49.130 -3.138 15.975 1.00 49.59 614 THR A N 1
ATOM 4628 C CA . THR A 1 614 ? -49.992 -3.705 17.018 1.00 49.59 614 THR A CA 1
ATOM 4629 C C . THR A 1 614 ? -50.102 -2.766 18.219 1.00 49.59 614 THR A C 1
ATOM 4631 O O . THR A 1 614 ? -51.161 -2.686 18.843 1.00 49.59 614 THR A O 1
ATOM 4634 N N . LYS A 1 615 ? -49.028 -2.050 18.566 1.00 49.88 615 LYS A N 1
ATOM 4635 C CA . LYS A 1 615 ? -49.040 -0.987 19.579 1.00 49.88 615 LYS A CA 1
ATOM 4636 C C . LYS A 1 615 ? -49.802 0.241 19.089 1.00 49.88 615 LYS A C 1
ATOM 4638 O O . LYS A 1 615 ? -50.651 0.730 19.824 1.00 49.88 615 LYS A O 1
ATOM 4643 N N . ILE A 1 616 ? -49.594 0.676 17.845 1.00 51.28 616 ILE A N 1
ATOM 4644 C CA . ILE A 1 616 ? -50.332 1.811 17.257 1.00 51.28 616 ILE A CA 1
ATOM 4645 C C . ILE A 1 616 ? -51.838 1.508 17.187 1.00 51.28 616 ILE A C 1
ATOM 4647 O O . ILE A 1 616 ? -52.656 2.357 17.534 1.00 51.28 616 ILE A O 1
ATOM 4651 N N . ALA A 1 617 ? -52.227 0.295 16.781 1.00 53.03 617 ALA A N 1
ATOM 4652 C CA . ALA A 1 617 ? -53.626 -0.135 16.777 1.00 53.03 617 ALA A CA 1
ATOM 4653 C C . ALA A 1 617 ? -54.239 -0.103 18.188 1.00 53.03 617 ALA A C 1
ATOM 4655 O O . ALA A 1 617 ? -55.340 0.419 18.358 1.00 53.03 617 ALA A O 1
ATOM 4656 N N . ARG A 1 618 ? -53.498 -0.573 19.204 1.00 53.75 618 ARG A N 1
ATOM 4657 C CA . ARG A 1 618 ? -53.911 -0.527 20.617 1.00 53.75 618 ARG A CA 1
ATOM 4658 C C . ARG A 1 618 ? -54.037 0.903 21.153 1.00 53.75 618 ARG A C 1
ATOM 4660 O O . ARG A 1 618 ? -55.052 1.222 21.762 1.00 53.75 618 ARG A O 1
ATOM 4667 N N . GLU A 1 619 ? -53.059 1.769 20.887 1.00 50.41 619 GLU A N 1
ATOM 4668 C CA . GLU A 1 619 ? -53.063 3.182 21.306 1.00 50.41 619 GLU A CA 1
ATOM 4669 C C . GLU A 1 619 ? -54.189 3.995 20.642 1.00 50.41 619 GLU A C 1
ATOM 4671 O O . GLU A 1 619 ? -54.675 4.961 21.223 1.00 50.41 619 GLU A O 1
ATOM 4676 N N . GLN A 1 620 ? -54.638 3.588 19.450 1.00 50.91 620 GLN A N 1
ATOM 4677 C CA . GLN A 1 620 ? -55.744 4.212 18.710 1.00 50.91 620 GLN A CA 1
ATOM 4678 C C . GLN A 1 620 ? -57.106 3.539 18.968 1.00 50.91 620 GLN A C 1
ATOM 4680 O O . GLN A 1 620 ? -58.092 3.873 18.314 1.00 50.91 620 GLN A O 1
ATOM 4685 N N . GLY A 1 621 ? -57.179 2.579 19.899 1.00 49.41 621 GLY A N 1
ATOM 4686 C CA . GLY A 1 621 ? -58.424 1.901 20.276 1.00 49.41 621 GLY A CA 1
ATOM 4687 C C . GLY A 1 621 ? -59.002 0.960 19.212 1.00 49.41 621 GLY A C 1
ATOM 4688 O O . GLY A 1 621 ? -60.173 0.589 19.303 1.00 49.41 621 GLY A O 1
ATOM 4689 N N . LEU A 1 622 ? -58.208 0.565 18.211 1.00 53.38 622 LEU A N 1
ATOM 4690 C CA . LEU A 1 622 ? -58.646 -0.337 17.150 1.00 53.38 622 LEU A CA 1
ATOM 4691 C C . LEU A 1 622 ? -58.663 -1.786 17.641 1.00 53.38 622 LEU A C 1
ATOM 4693 O O . LEU A 1 622 ? -57.672 -2.288 18.173 1.00 53.38 622 LEU A O 1
ATOM 4697 N N . LYS A 1 623 ? -59.780 -2.483 17.416 1.00 45.19 623 LYS A N 1
ATOM 4698 C CA . LYS A 1 623 ? -59.926 -3.906 17.775 1.00 45.19 623 LYS A CA 1
ATOM 4699 C C . LYS A 1 623 ? -59.431 -4.859 16.688 1.00 45.19 623 LYS A C 1
ATOM 4701 O O . LYS A 1 623 ? -59.060 -5.987 17.002 1.00 45.19 623 LYS A O 1
ATOM 4706 N N . TYR A 1 624 ? -59.418 -4.409 15.432 1.00 50.78 624 TYR A N 1
ATOM 4707 C CA . TYR A 1 624 ? -59.059 -5.213 14.263 1.00 50.78 624 TYR A CA 1
ATOM 4708 C C . TYR A 1 624 ? -58.244 -4.369 13.269 1.00 50.78 624 TYR A C 1
ATOM 4710 O O . TYR A 1 624 ? -58.545 -3.197 13.059 1.00 50.78 624 TYR A O 1
ATOM 4718 N N . PHE A 1 625 ? -57.203 -4.937 12.662 1.00 55.03 625 PHE A N 1
ATOM 4719 C CA . PHE A 1 625 ? -56.358 -4.238 11.688 1.00 55.03 625 PHE A CA 1
ATOM 4720 C C . PHE A 1 625 ? -55.850 -5.210 10.622 1.00 55.03 625 PHE A C 1
ATOM 4722 O O . PHE A 1 625 ? -55.561 -6.365 10.937 1.00 55.03 625 PHE A O 1
ATOM 4729 N N . SER A 1 626 ? -55.763 -4.760 9.368 1.00 57.41 626 SER A N 1
ATOM 4730 C CA . SER A 1 626 ? -55.312 -5.574 8.233 1.00 57.41 626 SER A CA 1
ATOM 4731 C C . SER A 1 626 ? -54.344 -4.793 7.340 1.00 57.41 626 SER A C 1
ATOM 4733 O O . SER A 1 626 ? -54.497 -3.579 7.182 1.00 57.41 626 SER A O 1
ATOM 4735 N N . LEU A 1 627 ? -53.361 -5.508 6.781 1.00 59.22 627 LEU A N 1
ATOM 4736 C CA . LEU A 1 627 ? -52.369 -5.013 5.826 1.00 59.22 627 LEU A CA 1
ATOM 4737 C C . LEU A 1 627 ? -52.742 -5.490 4.419 1.00 59.22 627 LEU A C 1
ATOM 4739 O O . LEU A 1 627 ? -53.100 -6.655 4.242 1.00 59.22 627 LEU A O 1
ATOM 4743 N N . GLY A 1 628 ? -52.638 -4.612 3.427 1.00 64.50 628 GLY A N 1
ATOM 4744 C CA . GLY A 1 628 ? -52.787 -4.974 2.016 1.00 64.50 628 GLY A CA 1
ATOM 4745 C C . GLY A 1 628 ? -51.837 -4.170 1.136 1.00 64.50 628 GLY A C 1
ATOM 4746 O O . GLY A 1 628 ? -51.447 -3.071 1.518 1.00 64.50 628 GLY A O 1
ATOM 4747 N N . PHE A 1 629 ? -51.477 -4.700 -0.035 1.00 69.06 629 PHE A N 1
ATOM 4748 C CA . PHE A 1 629 ? -50.517 -4.062 -0.942 1.00 69.06 629 PHE A CA 1
ATOM 4749 C C . PHE A 1 629 ? -51.180 -3.623 -2.244 1.00 69.06 629 PHE A C 1
ATOM 4751 O O . PHE A 1 629 ? -52.025 -4.329 -2.795 1.00 69.06 629 PHE A O 1
ATOM 4758 N N . ILE A 1 630 ? -50.745 -2.486 -2.777 1.00 72.38 630 ILE A N 1
ATOM 4759 C CA . ILE A 1 630 ? -51.122 -1.995 -4.098 1.00 72.38 630 ILE A CA 1
ATOM 4760 C C . ILE A 1 630 ? -49.919 -2.114 -5.030 1.00 72.38 630 ILE A C 1
ATOM 4762 O O . ILE A 1 630 ? -48.838 -1.606 -4.742 1.00 72.38 630 ILE A O 1
ATOM 4766 N N . THR A 1 631 ? -50.128 -2.774 -6.162 1.00 71.94 631 THR A N 1
ATOM 4767 C CA . THR A 1 631 ? -49.157 -2.974 -7.236 1.00 71.94 631 THR A CA 1
ATOM 4768 C C . THR A 1 631 ? -49.600 -2.273 -8.519 1.00 71.94 631 THR A C 1
ATOM 4770 O O . THR A 1 631 ? -50.738 -1.812 -8.661 1.00 71.94 631 THR A O 1
ATOM 4773 N N . ALA A 1 632 ? -48.687 -2.181 -9.484 1.00 69.44 632 ALA A N 1
ATOM 4774 C CA . ALA A 1 632 ? -48.982 -1.709 -10.828 1.00 69.44 632 ALA A CA 1
ATOM 4775 C C . ALA A 1 632 ? -49.368 -2.868 -11.753 1.00 69.44 632 ALA A C 1
ATOM 4777 O O . ALA A 1 632 ? -48.634 -3.845 -11.893 1.00 69.44 632 ALA A O 1
ATOM 4778 N N . THR A 1 633 ? -50.471 -2.723 -12.484 1.00 73.88 633 THR A N 1
ATOM 4779 C CA . THR A 1 633 ? -50.690 -3.534 -13.692 1.00 73.88 633 THR A CA 1
ATOM 4780 C C . THR A 1 633 ? -49.668 -3.175 -14.774 1.00 73.88 633 THR A C 1
ATOM 4782 O O . THR A 1 633 ? -49.116 -2.073 -14.787 1.00 73.88 633 THR A O 1
ATOM 4785 N N . SER A 1 634 ? -49.499 -4.049 -15.769 1.00 68.69 634 SER A N 1
ATOM 4786 C CA . SER A 1 634 ? -48.663 -3.777 -16.952 1.00 68.69 634 SER A CA 1
ATOM 4787 C C . SER A 1 634 ? -49.079 -2.529 -17.746 1.00 68.69 634 SER A C 1
ATOM 4789 O O . SER A 1 634 ? -48.288 -2.004 -18.523 1.00 68.69 634 SER A O 1
ATOM 4791 N N . ALA A 1 635 ? -50.303 -2.030 -17.544 1.00 66.56 635 ALA A N 1
ATOM 4792 C CA . ALA A 1 635 ? -50.817 -0.802 -18.144 1.00 66.56 635 ALA A CA 1
ATOM 4793 C C . ALA A 1 635 ? -50.658 0.445 -17.245 1.00 66.56 635 ALA A C 1
ATOM 4795 O O . ALA A 1 635 ? -51.253 1.480 -17.542 1.00 66.56 635 ALA A O 1
ATOM 4796 N N . GLY A 1 636 ? -49.925 0.352 -16.128 1.00 64.81 636 GLY A N 1
ATOM 4797 C CA . GLY A 1 636 ? -49.704 1.467 -15.199 1.00 64.81 636 GLY A CA 1
ATOM 4798 C C . GLY A 1 636 ? -50.937 1.861 -14.381 1.00 64.81 636 GLY A C 1
ATOM 4799 O O . GLY A 1 636 ? -51.023 2.988 -13.903 1.00 64.81 636 GLY A O 1
ATOM 4800 N N . LYS A 1 637 ? -51.919 0.961 -14.240 1.00 74.25 637 LYS A N 1
ATOM 4801 C CA . LYS A 1 637 ? -53.101 1.168 -13.384 1.00 74.25 637 LYS A CA 1
ATOM 4802 C C . LYS A 1 637 ? -52.924 0.477 -12.026 1.00 74.25 637 LYS A C 1
ATOM 4804 O O . LYS A 1 637 ? -52.374 -0.628 -12.037 1.00 74.25 637 LYS A O 1
ATOM 4809 N N . PRO A 1 638 ? -53.428 1.049 -10.914 1.00 70.88 638 PRO A N 1
ATOM 4810 C CA . PRO A 1 638 ? -53.394 0.402 -9.602 1.00 70.88 638 PRO A CA 1
ATOM 4811 C C . PRO A 1 638 ? -54.142 -0.939 -9.582 1.00 70.88 638 PRO A C 1
ATOM 4813 O O . PRO A 1 638 ? -55.241 -1.044 -10.132 1.00 70.88 638 PRO A O 1
ATOM 4816 N N . ALA A 1 639 ? -53.563 -1.942 -8.926 1.00 68.69 639 ALA A N 1
ATOM 4817 C CA . ALA A 1 639 ? -54.158 -3.245 -8.632 1.00 68.69 639 ALA A CA 1
ATOM 4818 C C . ALA A 1 639 ? -53.729 -3.721 -7.236 1.00 68.69 639 ALA A C 1
ATOM 4820 O O . ALA A 1 639 ? -52.797 -3.178 -6.662 1.00 68.69 639 ALA A O 1
ATOM 4821 N N . TRP A 1 640 ? -54.401 -4.719 -6.666 1.00 67.19 640 TRP A N 1
ATOM 4822 C CA . TRP A 1 640 ? -54.012 -5.275 -5.366 1.00 67.19 640 TRP A CA 1
ATOM 4823 C C . TRP A 1 640 ? -53.013 -6.426 -5.520 1.00 67.19 640 TRP A C 1
ATOM 4825 O O . TRP A 1 640 ? -53.232 -7.329 -6.327 1.00 67.19 640 TRP A O 1
ATOM 4835 N N . GLY A 1 641 ? -51.965 -6.425 -4.696 1.00 57.72 641 GLY A N 1
ATOM 4836 C CA . GLY A 1 641 ? -51.027 -7.531 -4.520 1.00 57.72 641 GLY A CA 1
ATOM 4837 C C . GLY A 1 641 ? -51.217 -8.206 -3.159 1.00 57.72 641 GLY A C 1
ATOM 4838 O O . GLY A 1 641 ? -51.377 -7.534 -2.146 1.00 57.72 641 GLY A O 1
ATOM 4839 N N . GLY A 1 642 ? -51.212 -9.542 -3.129 1.00 56.28 642 GLY A N 1
ATOM 4840 C CA . GLY A 1 642 ? -50.986 -10.325 -1.908 1.00 56.28 642 GLY A CA 1
ATOM 4841 C C . GLY A 1 642 ? -51.937 -10.077 -0.728 1.00 56.28 642 GLY A C 1
ATOM 4842 O O . GLY A 1 642 ? -51.496 -9.654 0.334 1.00 56.28 642 GLY A O 1
ATOM 4843 N N . PHE A 1 643 ? -53.215 -10.441 -0.857 1.00 50.16 643 PHE A N 1
ATOM 4844 C CA . PHE A 1 643 ? -54.010 -10.834 0.315 1.00 50.16 643 PHE A CA 1
ATOM 4845 C C . PHE A 1 643 ? -53.853 -12.341 0.533 1.00 50.16 643 PHE A C 1
ATOM 4847 O O . PHE A 1 643 ? -53.928 -13.115 -0.425 1.00 50.16 643 PHE A O 1
ATOM 4854 N N . THR A 1 644 ? -53.717 -12.803 1.777 1.00 41.19 644 THR A N 1
ATOM 4855 C CA . THR A 1 644 ? -53.917 -14.224 2.090 1.00 41.19 644 THR A CA 1
ATOM 4856 C C . THR A 1 644 ? -55.400 -14.588 1.881 1.00 41.19 644 THR A C 1
ATOM 4858 O O . THR A 1 644 ? -56.224 -14.482 2.785 1.00 41.19 644 THR A O 1
ATOM 4861 N N . THR A 1 645 ? -55.688 -15.057 0.652 1.00 31.16 645 THR A N 1
ATOM 4862 C CA . THR A 1 645 ? -56.880 -15.755 0.090 1.00 31.16 645 THR A CA 1
ATOM 4863 C C . THR A 1 645 ? -58.141 -14.889 -0.177 1.00 31.16 645 THR A C 1
ATOM 4865 O O . THR A 1 645 ? -58.577 -14.160 0.708 1.00 31.16 645 THR A O 1
ATOM 4868 N N . TYR A 1 646 ? -58.825 -14.845 -1.341 1.00 27.34 646 TYR A N 1
ATOM 4869 C CA . TYR A 1 646 ? -58.968 -15.646 -2.586 1.00 27.34 646 TYR A CA 1
ATOM 4870 C C . TYR A 1 646 ? -59.223 -14.713 -3.816 1.00 27.34 646 TYR A C 1
ATOM 4872 O O . TYR A 1 646 ? -59.651 -13.574 -3.630 1.00 27.34 646 TYR A O 1
ATOM 4880 N N . GLU A 1 647 ? -59.014 -15.206 -5.051 1.00 30.89 647 GLU A N 1
ATOM 4881 C CA . GLU A 1 647 ? -59.274 -14.528 -6.351 1.00 30.89 647 GLU A CA 1
ATOM 4882 C C . GLU A 1 647 ? -60.770 -14.345 -6.720 1.00 30.89 647 GLU A C 1
ATOM 4884 O O . GLU A 1 647 ? -61.598 -15.161 -6.318 1.00 30.89 647 GLU A O 1
ATOM 4889 N N . ILE A 1 648 ? -61.088 -13.320 -7.546 1.00 29.17 648 ILE A N 1
ATOM 4890 C CA . ILE A 1 648 ? -61.766 -13.387 -8.878 1.00 29.17 648 ILE A CA 1
ATOM 4891 C C . ILE A 1 648 ? -61.955 -11.956 -9.458 1.00 29.17 648 ILE A C 1
ATOM 4893 O O . ILE A 1 648 ? -62.479 -11.071 -8.786 1.00 29.17 648 ILE A O 1
ATOM 4897 N N . ASP A 1 649 ? -61.527 -11.777 -10.717 1.00 37.16 649 ASP A N 1
ATOM 4898 C CA . ASP A 1 649 ? -61.734 -10.674 -11.684 1.00 37.16 649 ASP A CA 1
ATOM 4899 C C . ASP A 1 649 ? -61.821 -9.219 -11.172 1.00 37.16 649 ASP A C 1
ATOM 4901 O O . ASP A 1 649 ? -62.761 -8.802 -10.494 1.00 37.16 649 ASP A O 1
ATOM 4905 N N . GLY A 1 650 ? -60.870 -8.389 -11.619 1.00 48.53 650 GLY A N 1
ATOM 4906 C CA . GLY A 1 650 ? -60.507 -7.066 -11.083 1.00 48.53 650 GLY A CA 1
ATOM 4907 C C . GLY A 1 650 ? -61.576 -5.962 -10.978 1.00 48.53 650 GLY A C 1
ATOM 4908 O O . GLY A 1 650 ? -61.249 -4.884 -10.498 1.00 48.53 650 GLY A O 1
ATOM 4909 N N . GLN A 1 651 ? -62.838 -6.187 -11.359 1.00 43.72 651 GLN A N 1
ATOM 4910 C CA . GLN A 1 651 ? -63.953 -5.293 -10.990 1.00 43.72 651 GLN A CA 1
ATOM 4911 C C . GLN A 1 651 ? -64.772 -5.795 -9.788 1.00 43.72 651 GLN A C 1
ATOM 4913 O O . GLN A 1 651 ? -65.273 -4.985 -9.008 1.00 43.72 651 GLN A O 1
ATOM 4918 N N . GLN A 1 652 ? -64.879 -7.114 -9.597 1.00 44.25 652 GLN A N 1
ATOM 4919 C CA . GLN A 1 652 ? -65.517 -7.727 -8.424 1.00 44.25 652 GLN A CA 1
ATOM 4920 C C . GLN A 1 652 ? -64.622 -7.588 -7.183 1.00 44.25 652 GLN A C 1
ATOM 4922 O O . GLN A 1 652 ? -65.118 -7.282 -6.098 1.00 44.25 652 GLN A O 1
ATOM 4927 N N . PHE A 1 653 ? -63.302 -7.717 -7.357 1.00 49.00 653 PHE A N 1
ATOM 4928 C CA . PHE A 1 653 ? -62.319 -7.574 -6.277 1.00 49.00 653 PHE A CA 1
ATOM 4929 C C . PHE A 1 653 ? -62.357 -6.184 -5.612 1.00 49.00 653 PHE A C 1
ATOM 4931 O O . PHE A 1 653 ? -62.353 -6.075 -4.389 1.00 49.00 653 PHE A O 1
ATOM 4938 N N . ASP A 1 654 ? -62.484 -5.121 -6.409 1.00 55.44 654 ASP A N 1
ATOM 4939 C CA . ASP A 1 654 ? -62.507 -3.719 -5.961 1.00 55.44 654 ASP A CA 1
ATOM 4940 C C . ASP A 1 654 ? -63.764 -3.403 -5.114 1.00 55.44 654 ASP A C 1
ATOM 4942 O O . ASP A 1 654 ? -63.700 -2.716 -4.091 1.00 55.44 654 ASP A O 1
ATOM 4946 N N . LEU A 1 655 ? -64.920 -3.974 -5.487 1.00 55.31 655 LEU A N 1
ATOM 4947 C CA . LEU A 1 655 ? -66.170 -3.874 -4.719 1.00 55.31 655 LEU A CA 1
ATOM 4948 C C . LEU A 1 655 ? -66.129 -4.696 -3.422 1.00 55.31 655 LEU A C 1
ATOM 4950 O O . LEU A 1 655 ? -66.595 -4.219 -2.386 1.00 55.31 655 LEU A O 1
ATOM 4954 N N . GLN A 1 656 ? -65.545 -5.896 -3.451 1.00 58.00 656 GLN A N 1
ATOM 4955 C CA . GLN A 1 656 ? -65.395 -6.737 -2.260 1.00 58.00 656 GLN A CA 1
ATOM 4956 C C . GLN A 1 656 ? -64.370 -6.175 -1.268 1.00 58.00 656 GLN A C 1
ATOM 4958 O O . GLN A 1 656 ? -64.588 -6.266 -0.062 1.00 58.00 656 GLN A O 1
ATOM 4963 N N . MET A 1 657 ? -63.288 -5.549 -1.739 1.00 64.88 657 MET A N 1
ATOM 4964 C CA . MET A 1 657 ? -62.328 -4.868 -0.865 1.00 64.88 657 MET A CA 1
ATOM 4965 C C . MET A 1 657 ? -62.958 -3.660 -0.175 1.00 64.88 657 MET A C 1
ATOM 4967 O O . MET A 1 657 ? -62.819 -3.517 1.038 1.00 64.88 657 MET A O 1
ATOM 4971 N N . ARG A 1 658 ? -63.738 -2.845 -0.898 1.00 66.62 658 ARG A N 1
ATOM 4972 C CA . ARG A 1 658 ? -64.518 -1.759 -0.279 1.00 66.62 658 ARG A CA 1
ATOM 4973 C C . ARG A 1 658 ? -65.472 -2.280 0.797 1.00 66.62 658 ARG A C 1
ATOM 4975 O O . ARG A 1 658 ? -65.540 -1.695 1.874 1.00 66.62 658 ARG A O 1
ATOM 4982 N N . ALA A 1 659 ? -66.171 -3.386 0.532 1.00 63.69 659 ALA A N 1
ATOM 4983 C CA . ALA A 1 659 ? -67.046 -4.018 1.518 1.00 63.69 659 ALA A CA 1
ATOM 4984 C C . ALA A 1 659 ? -66.266 -4.494 2.756 1.00 63.69 659 ALA A C 1
ATOM 4986 O O . ALA A 1 659 ? -66.646 -4.155 3.868 1.00 63.69 659 ALA A O 1
ATOM 4987 N N . LYS A 1 660 ? -65.120 -5.165 2.579 1.00 64.44 660 LYS A N 1
ATOM 4988 C CA . LYS A 1 660 ? -64.278 -5.646 3.689 1.00 64.44 660 LYS A CA 1
ATOM 4989 C C . LYS A 1 660 ? -63.671 -4.522 4.531 1.00 64.44 660 LYS A C 1
ATOM 4991 O O . LYS A 1 660 ? -63.628 -4.646 5.752 1.00 64.44 660 LYS A O 1
ATOM 4996 N N . VAL A 1 661 ? -63.219 -3.430 3.909 1.00 68.25 661 VAL A N 1
ATOM 4997 C CA . VAL A 1 661 ? -62.734 -2.238 4.632 1.00 68.25 661 VAL A CA 1
ATOM 4998 C C . VAL A 1 661 ? -63.862 -1.642 5.475 1.00 68.25 661 VAL A C 1
ATOM 5000 O O . VAL A 1 661 ? -63.653 -1.305 6.640 1.00 68.25 661 VAL A O 1
ATOM 5003 N N . ASN A 1 662 ? -65.072 -1.563 4.919 1.00 70.56 662 ASN A N 1
ATOM 5004 C CA . ASN A 1 662 ? -66.238 -1.082 5.653 1.00 70.56 662 ASN A CA 1
ATOM 5005 C C . ASN A 1 662 ? -66.641 -2.035 6.786 1.00 70.56 662 ASN A C 1
ATOM 5007 O O . ASN A 1 662 ? -66.857 -1.565 7.900 1.00 70.56 662 ASN A O 1
ATOM 5011 N N . ASP A 1 663 ? -66.665 -3.348 6.553 1.00 63.84 663 ASP A N 1
ATOM 5012 C CA . ASP A 1 663 ? -66.951 -4.357 7.578 1.00 63.84 663 ASP A CA 1
ATOM 5013 C C . ASP A 1 663 ? -65.948 -4.260 8.736 1.00 63.84 663 ASP A C 1
ATOM 5015 O O . ASP A 1 663 ? -66.347 -4.190 9.900 1.00 63.84 663 ASP A O 1
ATOM 5019 N N . LEU A 1 664 ? -64.649 -4.150 8.433 1.00 61.53 664 LEU A N 1
ATOM 5020 C CA . LEU A 1 664 ? -63.599 -3.967 9.435 1.00 61.53 664 LEU A CA 1
ATOM 5021 C C . LEU A 1 664 ? -63.834 -2.703 10.273 1.00 61.53 664 LEU A C 1
ATOM 5023 O O . LEU A 1 664 ? -63.729 -2.744 11.500 1.00 61.53 664 LEU A O 1
ATOM 5027 N N . ARG A 1 665 ? -64.229 -1.601 9.626 1.00 70.62 665 ARG A N 1
ATOM 5028 C CA . ARG A 1 665 ? -64.587 -0.346 10.301 1.00 70.62 665 ARG A CA 1
ATOM 5029 C C . ARG A 1 665 ? -65.828 -0.480 11.174 1.00 70.62 665 ARG A C 1
ATOM 5031 O O . ARG A 1 665 ? -65.830 0.040 12.288 1.00 70.62 665 ARG A O 1
ATOM 5038 N N . THR A 1 666 ? -66.848 -1.232 10.750 1.00 62.38 666 THR A N 1
ATOM 5039 C CA . THR A 1 666 ? -68.028 -1.500 11.597 1.00 62.38 666 THR A CA 1
ATOM 5040 C C . THR A 1 666 ? -67.694 -2.305 12.855 1.00 62.38 666 THR A C 1
ATOM 5042 O O . THR A 1 666 ? -68.358 -2.152 13.878 1.00 62.38 666 THR A O 1
ATOM 5045 N N . LEU A 1 667 ? -66.626 -3.108 12.814 1.00 52.97 667 LEU A N 1
ATOM 5046 C CA . LEU A 1 667 ? -66.109 -3.867 13.955 1.00 52.97 667 LEU A CA 1
ATOM 5047 C C . LEU A 1 667 ? -65.149 -3.052 14.847 1.00 52.97 667 LEU A C 1
ATOM 5049 O O . LEU A 1 667 ? -64.617 -3.579 15.826 1.00 52.97 667 LEU A O 1
ATOM 5053 N N . GLY A 1 668 ? -64.939 -1.765 14.548 1.00 55.19 668 GLY A N 1
ATOM 5054 C CA . GLY A 1 668 ? -64.019 -0.889 15.281 1.00 55.19 668 GLY A CA 1
ATOM 5055 C C . GLY A 1 668 ? -62.550 -1.081 14.894 1.00 55.19 668 GLY A C 1
ATOM 5056 O O . GLY A 1 668 ? -61.667 -0.901 15.732 1.00 55.19 668 GLY A O 1
ATOM 5057 N N . GLY A 1 669 ? -62.289 -1.516 13.661 1.00 60.91 669 GLY A N 1
ATOM 5058 C CA . GLY A 1 669 ? -60.960 -1.641 13.069 1.00 60.91 669 GLY A CA 1
ATOM 5059 C C . GLY A 1 669 ? -60.684 -0.643 11.940 1.00 60.91 669 GLY A C 1
ATOM 5060 O O . GLY A 1 669 ? -61.544 0.155 11.584 1.00 60.91 669 GLY A O 1
ATOM 5061 N N . ASP A 1 670 ? -59.482 -0.687 11.366 1.00 66.56 670 ASP A N 1
ATOM 5062 C CA . ASP A 1 670 ? -59.100 0.112 10.187 1.00 66.56 670 ASP A CA 1
ATOM 5063 C C . ASP A 1 670 ? -58.036 -0.630 9.360 1.00 66.56 670 ASP A C 1
ATOM 5065 O O . ASP A 1 670 ? -57.464 -1.617 9.828 1.00 66.56 670 ASP A O 1
ATOM 5069 N N . VAL A 1 671 ? -57.765 -0.179 8.136 1.00 68.12 671 VAL A N 1
ATOM 5070 C CA . VAL A 1 671 ? -56.750 -0.791 7.257 1.00 68.12 671 VAL A CA 1
ATOM 5071 C C . VAL A 1 671 ? -55.532 0.108 7.094 1.00 68.12 671 VAL A C 1
ATOM 5073 O O . VAL A 1 671 ? -55.671 1.327 7.033 1.00 68.12 671 VAL A O 1
ATOM 5076 N N . ASN A 1 672 ? -54.347 -0.495 6.992 1.00 71.81 672 ASN A N 1
ATOM 5077 C CA . ASN A 1 672 ? -53.158 0.170 6.460 1.00 71.81 672 ASN A CA 1
ATOM 5078 C C . ASN A 1 672 ? -52.810 -0.466 5.121 1.00 71.81 672 ASN A C 1
ATOM 5080 O O . ASN A 1 672 ? -52.719 -1.691 5.013 1.00 71.81 672 ASN A O 1
ATOM 5084 N N . VAL A 1 673 ? -52.650 0.372 4.107 1.00 74.44 673 VAL A N 1
ATOM 5085 C CA . VAL A 1 673 ? -52.392 -0.079 2.745 1.00 74.44 673 VAL A CA 1
ATOM 5086 C C . VAL A 1 673 ? -51.017 0.386 2.312 1.00 74.44 673 VAL A C 1
ATOM 5088 O O . VAL A 1 673 ? -50.712 1.578 2.358 1.00 74.44 673 VAL A O 1
ATOM 5091 N N . SER A 1 674 ? -50.219 -0.571 1.859 1.00 76.19 674 SER A N 1
ATOM 5092 C CA . SER A 1 674 ? -48.892 -0.328 1.331 1.00 76.19 674 SER A CA 1
ATOM 5093 C C . SER A 1 674 ? -48.924 -0.034 -0.158 1.00 76.19 674 SER A C 1
ATOM 5095 O O . SER A 1 674 ? -49.541 -0.766 -0.934 1.00 76.19 674 SER A O 1
ATOM 5097 N N . PHE A 1 675 ? -48.219 1.010 -0.574 1.00 76.44 675 PHE A N 1
ATOM 5098 C CA . PHE A 1 675 ? -48.045 1.372 -1.980 1.00 76.44 675 PHE A CA 1
ATOM 5099 C C . PHE A 1 675 ? -46.689 0.978 -2.572 1.00 76.44 675 PHE A C 1
ATOM 5101 O O . PHE A 1 675 ? -46.488 1.186 -3.769 1.00 76.44 675 PHE A O 1
ATOM 5108 N N . GLY A 1 676 ? -45.754 0.450 -1.775 1.00 70.31 676 GLY A N 1
ATOM 5109 C CA . GLY A 1 676 ? -44.399 0.171 -2.263 1.00 70.31 676 GLY A CA 1
ATOM 5110 C C . GLY A 1 676 ? -44.224 -1.193 -2.946 1.00 70.31 676 GLY A C 1
ATOM 5111 O O . GLY A 1 676 ? -43.176 -1.427 -3.533 1.00 70.31 676 GLY A O 1
ATOM 5112 N N . GLY A 1 677 ? -45.282 -2.011 -3.009 1.00 61.75 677 GLY A N 1
ATOM 5113 C CA . GLY A 1 677 ? -45.395 -3.189 -3.877 1.00 61.75 677 GLY A CA 1
ATOM 5114 C C . GLY A 1 677 ? -44.487 -4.372 -3.502 1.00 61.75 677 GLY A C 1
ATOM 5115 O O . GLY A 1 677 ? -43.307 -4.223 -3.216 1.00 61.75 677 GLY A O 1
ATOM 5116 N N . ALA 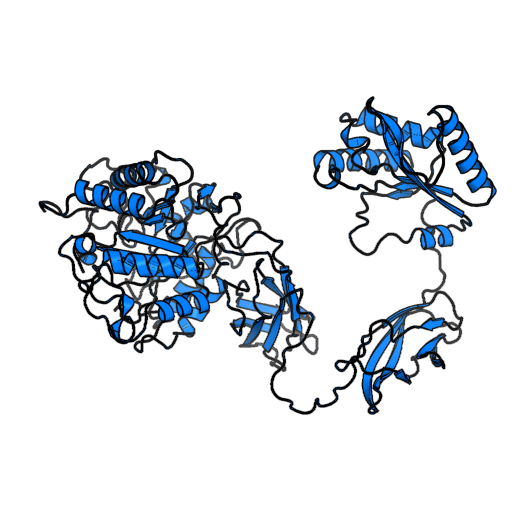A 1 678 ? -45.023 -5.592 -3.583 1.00 55.50 678 ALA A N 1
ATOM 5117 C CA . ALA A 1 678 ? -44.228 -6.819 -3.494 1.00 55.50 678 ALA A CA 1
ATOM 5118 C C . ALA A 1 678 ? -43.851 -7.330 -4.900 1.00 55.50 678 ALA A C 1
ATOM 5120 O O . ALA A 1 678 ? -44.577 -7.102 -5.871 1.00 55.50 678 ALA A O 1
ATOM 5121 N N . ALA A 1 679 ? -42.744 -8.072 -5.005 1.00 55.84 679 ALA A N 1
ATOM 5122 C CA . ALA A 1 679 ? -42.339 -8.818 -6.207 1.00 55.84 679 ALA A CA 1
ATOM 5123 C C . ALA A 1 679 ? -42.150 -7.988 -7.505 1.00 55.84 679 ALA A C 1
ATOM 5125 O O . ALA A 1 679 ? -42.565 -8.420 -8.583 1.00 55.84 679 ALA A O 1
ATOM 5126 N N . ASN A 1 680 ? -41.454 -6.845 -7.425 1.00 56.62 680 ASN A N 1
ATOM 5127 C CA . ASN A 1 680 ? -41.055 -6.004 -8.574 1.00 56.62 680 ASN A CA 1
ATOM 5128 C C . ASN A 1 680 ? -42.235 -5.403 -9.374 1.00 56.62 680 ASN A C 1
ATOM 5130 O O . ASN A 1 680 ? -42.194 -5.339 -10.604 1.00 56.62 680 ASN A O 1
ATOM 5134 N N . GLN A 1 681 ? -43.324 -5.030 -8.695 1.00 63.22 681 GLN A N 1
ATOM 5135 C CA . GLN A 1 681 ? -44.504 -4.411 -9.315 1.00 63.22 681 GLN A CA 1
ATOM 5136 C C . GLN A 1 681 ? -44.916 -3.112 -8.601 1.00 63.22 681 GLN A C 1
ATOM 5138 O O . GLN A 1 681 ? -46.104 -2.874 -8.367 1.00 63.22 681 GLN A O 1
ATOM 5143 N N . GLU A 1 682 ? -43.949 -2.264 -8.233 1.00 76.75 682 GLU A N 1
ATOM 5144 C CA . GLU A 1 682 ? -44.223 -0.964 -7.601 1.00 76.75 682 GLU A CA 1
ATOM 5145 C C . GLU A 1 682 ? -44.752 0.056 -8.632 1.00 76.75 682 GLU A C 1
ATOM 5147 O O . GLU A 1 682 ? -44.262 0.166 -9.758 1.00 76.75 682 GLU A O 1
ATOM 5152 N N . MET A 1 683 ? -45.742 0.875 -8.252 1.00 79.62 683 MET A N 1
ATOM 5153 C CA . MET A 1 683 ? -46.313 1.886 -9.160 1.00 79.62 683 MET A CA 1
ATOM 5154 C C . MET A 1 683 ? -45.323 2.976 -9.570 1.00 79.62 683 MET A C 1
ATOM 5156 O O . MET A 1 683 ? -45.391 3.460 -10.699 1.00 79.62 683 MET A O 1
ATOM 5160 N N . ALA A 1 684 ? -44.374 3.330 -8.704 1.00 82.94 684 ALA A N 1
ATOM 5161 C CA . ALA A 1 684 ? -43.338 4.311 -9.010 1.00 82.94 684 ALA A CA 1
ATOM 5162 C C . ALA A 1 684 ? -42.277 3.797 -10.008 1.00 82.94 684 ALA A C 1
ATOM 5164 O O . ALA A 1 684 ? -41.603 4.623 -10.635 1.00 82.94 684 ALA A O 1
ATOM 5165 N N . GLU A 1 685 ? -42.154 2.476 -10.198 1.00 79.94 685 GLU A N 1
ATOM 5166 C CA . GLU A 1 685 ? -41.335 1.881 -11.266 1.00 79.94 685 GLU A CA 1
ATOM 5167 C C . GLU A 1 685 ? -41.990 2.058 -12.640 1.00 79.94 685 GLU A C 1
ATOM 5169 O O . GLU A 1 685 ? -41.302 2.340 -13.621 1.00 79.94 685 GLU A O 1
ATOM 5174 N N . VAL A 1 686 ? -43.320 1.939 -12.709 1.00 78.44 686 VAL A N 1
ATOM 5175 C CA . VAL A 1 686 ? -44.074 1.957 -13.974 1.00 78.44 686 VAL A CA 1
ATOM 5176 C C . VAL A 1 686 ? -44.526 3.368 -14.367 1.00 78.44 686 VAL A C 1
ATOM 5178 O O . VAL A 1 686 ? -44.505 3.723 -15.545 1.00 78.44 686 VAL A O 1
ATOM 5181 N N . ILE A 1 687 ? -44.923 4.200 -13.402 1.00 83.75 687 ILE A N 1
ATOM 5182 C CA . ILE A 1 687 ? -45.417 5.560 -13.644 1.00 83.75 687 ILE A CA 1
ATOM 5183 C C . ILE A 1 687 ? -44.293 6.555 -13.348 1.00 83.75 687 ILE A C 1
ATOM 5185 O O . ILE A 1 687 ? -44.061 6.964 -12.208 1.00 83.75 687 ILE A O 1
ATOM 5189 N N . SER A 1 688 ? -43.579 6.958 -14.399 1.00 83.81 688 SER A N 1
ATOM 5190 C CA . SER A 1 688 ? -42.439 7.867 -14.265 1.00 83.81 688 SER A CA 1
ATOM 5191 C C . SER A 1 688 ? -42.810 9.341 -14.100 1.00 83.81 688 SER A C 1
ATOM 5193 O O . SER A 1 688 ? -41.981 10.136 -13.652 1.00 83.81 688 SER A O 1
ATOM 5195 N N . ASP A 1 689 ? -44.036 9.710 -14.468 1.00 89.12 689 ASP A N 1
ATOM 5196 C CA . ASP A 1 689 ? -44.558 11.061 -14.295 1.00 89.12 689 ASP A CA 1
ATOM 5197 C C . ASP A 1 689 ? -45.104 11.258 -12.875 1.00 89.12 689 ASP A C 1
ATOM 5199 O O . ASP A 1 689 ? -45.971 10.518 -12.408 1.00 89.12 689 ASP A O 1
ATOM 5203 N N . LYS A 1 690 ? -44.591 12.276 -12.181 1.00 87.75 690 LYS A N 1
ATOM 5204 C CA . LYS A 1 690 ? -44.921 12.554 -10.778 1.00 87.75 690 LYS A CA 1
ATOM 5205 C C . LYS A 1 690 ? -46.406 12.884 -10.584 1.00 87.75 690 LYS A C 1
ATOM 5207 O O . LYS A 1 690 ? -47.004 12.448 -9.603 1.00 87.75 690 LYS A O 1
ATOM 5212 N N . VAL A 1 691 ? -46.999 13.642 -11.509 1.00 87.19 691 VAL A N 1
ATOM 5213 C CA . VAL A 1 691 ? -48.395 14.096 -11.415 1.00 87.19 691 VAL A CA 1
ATOM 5214 C C . VAL A 1 691 ? -49.341 12.919 -11.632 1.00 87.19 691 VAL A C 1
ATOM 5216 O O . VAL A 1 691 ? -50.282 12.733 -10.861 1.00 87.19 691 VAL A O 1
ATOM 5219 N N . ALA A 1 692 ? -49.054 12.079 -12.626 1.00 84.19 692 ALA A N 1
ATOM 5220 C CA . ALA A 1 692 ? -49.788 10.849 -12.885 1.00 84.19 692 ALA A CA 1
ATOM 5221 C C . ALA A 1 692 ? -49.665 9.852 -11.722 1.00 84.19 692 ALA A C 1
ATOM 5223 O O . ALA A 1 692 ? -50.661 9.239 -11.339 1.00 84.19 692 ALA A O 1
ATOM 5224 N N . LEU A 1 693 ? -48.478 9.729 -11.117 1.00 87.56 693 LEU A N 1
ATOM 5225 C CA . LEU A 1 693 ? -48.254 8.858 -9.962 1.00 87.56 693 LEU A CA 1
ATOM 5226 C C . LEU A 1 693 ? -49.041 9.339 -8.732 1.00 87.56 693 LEU A C 1
ATOM 5228 O O . LEU A 1 693 ? -49.729 8.543 -8.093 1.00 87.56 693 LEU A O 1
ATOM 5232 N N . LYS A 1 694 ? -49.014 10.646 -8.438 1.00 88.25 694 LYS A N 1
ATOM 5233 C CA . LYS A 1 694 ? -49.835 11.246 -7.375 1.00 88.25 694 LYS A CA 1
ATOM 5234 C C . LYS A 1 694 ? -51.326 11.014 -7.621 1.00 88.25 694 LYS A C 1
ATOM 5236 O O . LYS A 1 694 ? -52.039 10.610 -6.705 1.00 88.25 694 LYS A O 1
ATOM 5241 N N . ALA A 1 695 ? -51.792 11.219 -8.854 1.00 84.62 695 ALA A N 1
ATOM 5242 C CA . ALA A 1 695 ? -53.186 10.988 -9.222 1.00 84.62 695 ALA A CA 1
ATOM 5243 C C . ALA A 1 695 ? -53.600 9.517 -9.037 1.00 84.62 695 ALA A C 1
ATOM 5245 O O . ALA A 1 695 ? -54.694 9.252 -8.541 1.00 84.62 695 ALA A O 1
ATOM 5246 N N . ALA A 1 696 ? -52.721 8.568 -9.372 1.00 83.19 696 ALA A N 1
ATOM 5247 C CA . ALA A 1 696 ? -52.960 7.140 -9.179 1.00 83.19 696 ALA A CA 1
ATOM 5248 C C . ALA A 1 696 ? -53.068 6.761 -7.690 1.00 83.19 696 ALA A C 1
ATOM 5250 O O . ALA A 1 696 ? -54.012 6.069 -7.306 1.00 83.19 696 ALA A O 1
ATOM 5251 N N . TYR A 1 697 ? -52.171 7.260 -6.831 1.00 86.44 697 TYR A N 1
ATOM 5252 C CA . TYR A 1 697 ? -52.279 7.047 -5.381 1.00 86.44 697 TYR A CA 1
ATOM 5253 C C . TYR A 1 697 ? -53.548 7.682 -4.802 1.00 86.44 697 TYR A C 1
ATOM 5255 O O . TYR A 1 697 ? -54.288 7.025 -4.067 1.00 86.44 697 TYR A O 1
ATOM 5263 N N . GLN A 1 698 ? -53.858 8.925 -5.182 1.00 84.94 698 GLN A N 1
ATOM 5264 C CA . GLN A 1 698 ? -55.054 9.622 -4.706 1.00 84.94 698 GLN A CA 1
ATOM 5265 C C . GLN A 1 698 ? -56.346 8.916 -5.136 1.00 84.94 698 GLN A C 1
ATOM 5267 O O . GLN A 1 698 ? -57.316 8.882 -4.378 1.00 84.94 698 GLN A O 1
ATOM 5272 N N . GLN A 1 699 ? -56.361 8.315 -6.329 1.00 82.62 699 GLN A N 1
ATOM 5273 C CA . GLN A 1 699 ? -57.489 7.516 -6.798 1.00 82.62 699 GLN A CA 1
ATOM 5274 C C . GLN A 1 699 ? -57.770 6.342 -5.851 1.00 82.62 699 GLN A C 1
ATOM 5276 O O . GLN A 1 699 ? -58.928 6.123 -5.498 1.00 82.62 699 GLN A O 1
ATOM 5281 N N . VAL A 1 700 ? -56.735 5.624 -5.405 1.00 79.88 700 VAL A N 1
ATOM 5282 C CA . VAL A 1 700 ? -56.877 4.501 -4.462 1.00 79.88 700 VAL A CA 1
ATOM 5283 C C . VAL A 1 700 ? -57.306 4.999 -3.082 1.00 79.88 700 VAL A C 1
ATOM 5285 O O . VAL A 1 700 ? -58.265 4.476 -2.517 1.00 79.88 700 VAL A O 1
ATOM 5288 N N . ILE A 1 701 ? -56.667 6.054 -2.566 1.00 81.00 701 ILE A N 1
ATOM 5289 C CA . ILE A 1 701 ? -57.022 6.658 -1.271 1.00 81.00 701 ILE A CA 1
ATOM 5290 C C . ILE A 1 701 ? -58.510 7.021 -1.237 1.00 81.00 701 ILE A C 1
ATOM 5292 O O . ILE A 1 701 ? -59.223 6.622 -0.316 1.00 81.00 701 ILE A O 1
ATOM 5296 N N . ASN A 1 702 ? -59.001 7.704 -2.273 1.00 81.81 702 ASN A N 1
ATOM 5297 C CA . ASN A 1 702 ? -60.395 8.132 -2.356 1.00 81.81 702 ASN A CA 1
ATOM 5298 C C . ASN A 1 702 ? -61.354 6.951 -2.531 1.00 81.81 702 ASN A C 1
ATOM 5300 O O . ASN A 1 702 ? -62.413 6.923 -1.907 1.00 81.81 702 ASN A O 1
ATOM 5304 N N . ALA A 1 703 ? -60.989 5.969 -3.360 1.00 73.00 703 ALA A N 1
ATOM 5305 C CA . ALA A 1 703 ? -61.831 4.810 -3.640 1.00 73.00 703 ALA A CA 1
ATOM 5306 C C . ALA A 1 703 ? -62.120 3.967 -2.389 1.00 73.00 703 ALA A C 1
ATOM 5308 O O . ALA A 1 703 ? -63.201 3.394 -2.280 1.00 73.00 703 ALA A O 1
ATOM 5309 N N . TYR A 1 704 ? -61.177 3.898 -1.449 1.00 72.25 704 TYR A N 1
ATOM 5310 C CA . TYR A 1 704 ? -61.291 3.083 -0.234 1.00 72.25 704 TYR A CA 1
ATOM 5311 C C . TYR A 1 704 ? -61.447 3.909 1.050 1.00 72.25 704 TYR A C 1
ATOM 5313 O O . TYR A 1 704 ? -61.579 3.354 2.143 1.00 72.25 704 TYR A O 1
ATOM 5321 N N . GLY A 1 705 ? -61.453 5.239 0.927 1.00 75.31 705 GLY A N 1
ATOM 5322 C CA . GLY A 1 705 ? -61.470 6.163 2.057 1.00 75.31 705 GLY A CA 1
ATOM 5323 C C . GLY A 1 705 ? -60.317 5.895 3.020 1.00 75.31 705 GLY A C 1
ATOM 5324 O O . GLY A 1 705 ? -60.557 5.772 4.218 1.00 75.31 705 GLY A O 1
ATOM 5325 N N . LEU A 1 706 ? -59.102 5.684 2.505 1.00 77.31 706 LEU A N 1
ATOM 5326 C CA . LEU A 1 706 ? -57.944 5.313 3.320 1.00 77.31 706 LEU A CA 1
ATOM 5327 C C . LEU A 1 706 ? -57.492 6.486 4.187 1.00 77.31 706 LEU A C 1
ATOM 5329 O O . LEU A 1 706 ? -57.327 7.606 3.715 1.00 77.31 706 LEU A O 1
ATOM 5333 N N . THR A 1 707 ? -57.255 6.189 5.454 1.00 70.75 707 THR A N 1
ATOM 5334 C CA . THR A 1 707 ? -56.755 7.109 6.485 1.00 70.75 707 THR A CA 1
ATOM 5335 C C . THR A 1 707 ? -55.322 6.757 6.889 1.00 70.75 707 THR A C 1
ATOM 5337 O O . THR A 1 707 ? -54.654 7.541 7.562 1.00 70.75 707 THR A O 1
ATOM 5340 N N . ARG A 1 708 ? -54.828 5.574 6.491 1.00 71.00 708 ARG A N 1
ATOM 5341 C CA . ARG A 1 708 ? -53.498 5.061 6.837 1.00 71.00 708 ARG A CA 1
ATOM 5342 C C . ARG A 1 708 ? -52.860 4.373 5.640 1.00 71.00 708 ARG A C 1
ATOM 5344 O O . ARG A 1 708 ? -53.444 3.431 5.100 1.00 71.00 708 ARG A O 1
ATOM 5351 N N . ILE A 1 709 ? -51.689 4.855 5.241 1.00 71.62 709 ILE A N 1
ATOM 5352 C CA . ILE A 1 709 ? -50.908 4.266 4.156 1.00 71.62 709 ILE A CA 1
ATOM 5353 C C . ILE A 1 709 ? -49.420 4.233 4.496 1.00 71.62 709 ILE A C 1
ATOM 5355 O O . ILE A 1 709 ? -48.888 5.137 5.155 1.00 71.62 709 ILE A O 1
ATOM 5359 N N . ASP A 1 710 ? -48.744 3.214 3.983 1.00 71.06 710 ASP A N 1
ATOM 5360 C CA . ASP A 1 710 ? -47.292 3.108 4.005 1.00 71.06 710 ASP A CA 1
ATOM 5361 C C . ASP A 1 710 ? -46.723 2.878 2.597 1.00 71.06 710 ASP A C 1
ATOM 5363 O O . ASP A 1 710 ? -47.445 2.729 1.607 1.00 71.06 710 ASP A O 1
ATOM 5367 N N . PHE A 1 711 ? -45.400 2.928 2.507 1.00 68.62 711 PHE A N 1
ATOM 5368 C CA . PHE A 1 711 ? -44.642 2.794 1.267 1.00 68.62 711 PHE A CA 1
ATOM 5369 C C . PHE A 1 711 ? -43.480 1.811 1.468 1.00 68.62 711 PHE A C 1
ATOM 5371 O O . PHE A 1 711 ? -42.327 2.136 1.170 1.00 68.62 711 PHE A O 1
ATOM 5378 N N . ASP A 1 712 ? -43.794 0.644 2.037 1.00 68.00 712 ASP A N 1
ATOM 5379 C CA . ASP A 1 712 ? -42.857 -0.475 2.198 1.00 68.00 712 ASP A CA 1
ATOM 5380 C C . ASP A 1 712 ? -42.446 -1.042 0.834 1.00 68.00 712 ASP A C 1
ATOM 5382 O O . ASP A 1 712 ? -43.304 -1.328 0.003 1.00 68.00 712 ASP A O 1
ATOM 5386 N N . ILE A 1 713 ? -41.142 -1.157 0.585 1.00 61.25 713 ILE A N 1
ATOM 5387 C CA . ILE A 1 713 ? -40.569 -1.507 -0.722 1.00 61.25 713 ILE A CA 1
ATOM 5388 C C . ILE A 1 713 ? -39.673 -2.726 -0.575 1.00 61.25 713 ILE A C 1
ATOM 5390 O O . ILE A 1 713 ? -38.775 -2.771 0.262 1.00 61.25 713 ILE A O 1
ATOM 5394 N N . GLU A 1 714 ? -39.885 -3.694 -1.454 1.00 61.00 714 GLU A N 1
ATOM 5395 C CA . GLU A 1 714 ? -39.136 -4.942 -1.468 1.00 61.00 714 GLU A CA 1
ATOM 5396 C C . GLU A 1 714 ? -38.491 -5.184 -2.843 1.00 61.00 714 GLU A C 1
ATOM 5398 O O . GLU A 1 714 ? -38.917 -4.658 -3.874 1.00 61.00 714 GLU A O 1
ATOM 5403 N N . GLY A 1 715 ? -37.467 -6.039 -2.887 1.00 62.84 715 GLY A N 1
ATOM 5404 C CA . GLY A 1 715 ? -36.911 -6.544 -4.147 1.00 62.84 715 GLY A CA 1
ATOM 5405 C C . GLY A 1 715 ? -36.073 -5.531 -4.939 1.00 62.84 715 GLY A C 1
ATOM 5406 O O . GLY A 1 715 ? -35.336 -4.730 -4.367 1.00 62.84 715 GLY A O 1
ATOM 5407 N N . ALA A 1 716 ? -36.118 -5.607 -6.276 1.00 57.84 716 ALA A N 1
ATOM 5408 C CA . ALA A 1 716 ? -35.217 -4.853 -7.161 1.00 57.84 716 ALA A CA 1
ATOM 5409 C C . ALA A 1 716 ? -35.420 -3.327 -7.093 1.00 57.84 716 ALA A C 1
ATOM 5411 O O . ALA A 1 716 ? -34.489 -2.564 -7.367 1.00 57.84 716 ALA A O 1
ATOM 5412 N N . ALA A 1 717 ? -36.605 -2.888 -6.670 1.00 59.56 717 ALA A N 1
ATOM 5413 C CA . ALA A 1 717 ? -36.964 -1.485 -6.536 1.00 59.56 717 ALA A CA 1
ATOM 5414 C C . ALA A 1 717 ? -36.115 -0.761 -5.462 1.00 59.56 717 ALA A C 1
ATOM 5416 O O . ALA A 1 717 ? -35.795 0.419 -5.623 1.00 59.56 717 ALA A O 1
ATOM 5417 N N . LEU A 1 718 ? -35.637 -1.476 -4.427 1.00 63.16 718 LEU A N 1
ATOM 5418 C CA . LEU A 1 718 ? -34.710 -0.953 -3.402 1.00 63.16 718 LEU A CA 1
ATOM 5419 C C . LEU A 1 718 ? -33.389 -0.436 -3.996 1.00 63.16 718 LEU A C 1
ATOM 5421 O O . LEU A 1 718 ? -32.777 0.484 -3.456 1.00 63.16 718 LEU A O 1
ATOM 5425 N N . ALA A 1 719 ? -32.950 -1.003 -5.122 1.00 61.53 719 ALA A N 1
ATOM 5426 C CA . ALA A 1 719 ? -31.726 -0.590 -5.804 1.00 61.53 719 ALA A CA 1
ATOM 5427 C C . ALA A 1 719 ? -31.943 0.592 -6.770 1.00 61.53 719 ALA A C 1
ATOM 5429 O O . ALA A 1 719 ? -30.975 1.143 -7.300 1.00 61.53 719 ALA A O 1
ATOM 5430 N N . ASN A 1 720 ? -33.192 1.012 -7.013 1.00 74.25 720 ASN A N 1
ATOM 5431 C CA . ASN A 1 720 ? -33.522 2.059 -7.976 1.00 74.25 720 ASN A CA 1
ATOM 5432 C C . ASN A 1 720 ? -33.785 3.406 -7.285 1.00 74.25 720 ASN A C 1
ATOM 5434 O O . ASN A 1 720 ? -34.918 3.786 -6.981 1.00 74.25 720 ASN A O 1
ATOM 5438 N N . LYS A 1 721 ? -32.715 4.183 -7.085 1.00 75.88 721 LYS A N 1
ATOM 5439 C CA . LYS A 1 721 ? -32.770 5.484 -6.395 1.00 75.88 721 LYS A CA 1
ATOM 5440 C C . LYS A 1 721 ? -33.790 6.463 -6.995 1.00 75.88 721 LYS A C 1
ATOM 5442 O O . LYS A 1 721 ? -34.432 7.204 -6.255 1.00 75.88 721 LYS A O 1
ATOM 5447 N N . ALA A 1 722 ? -33.982 6.444 -8.315 1.00 77.56 722 ALA A N 1
ATOM 5448 C CA . ALA A 1 722 ? -34.927 7.335 -8.990 1.00 77.56 722 ALA A CA 1
ATOM 5449 C C . ALA A 1 722 ? -36.393 7.028 -8.629 1.00 77.56 722 ALA A C 1
ATOM 5451 O O . ALA A 1 722 ? -37.219 7.940 -8.564 1.00 77.56 722 ALA A O 1
ATOM 5452 N N . VAL A 1 723 ? -36.710 5.757 -8.375 1.00 77.88 723 VAL A N 1
ATOM 5453 C CA . VAL A 1 723 ? -38.039 5.298 -7.944 1.00 77.88 723 VAL A CA 1
ATOM 5454 C C . VAL A 1 723 ? -38.300 5.736 -6.503 1.00 77.88 723 VAL A C 1
ATOM 5456 O O . VAL A 1 723 ? -39.322 6.371 -6.228 1.00 77.88 723 VAL A O 1
ATOM 5459 N N . ILE A 1 724 ? -37.318 5.520 -5.620 1.00 73.88 724 ILE A N 1
ATOM 5460 C CA . ILE A 1 724 ? -37.357 5.940 -4.211 1.00 73.88 724 ILE A CA 1
ATOM 5461 C C . ILE A 1 724 ? -37.577 7.455 -4.088 1.00 73.88 724 ILE A C 1
ATOM 5463 O O . ILE A 1 724 ? -38.423 7.902 -3.307 1.00 73.88 724 ILE A O 1
ATOM 5467 N N . ASP A 1 725 ? -36.859 8.253 -4.880 1.00 77.81 725 ASP A N 1
ATOM 5468 C CA . ASP A 1 725 ? -36.951 9.716 -4.833 1.00 77.81 725 ASP A CA 1
ATOM 5469 C C . ASP A 1 725 ? -38.292 10.229 -5.358 1.00 77.81 725 ASP A C 1
ATOM 5471 O O . ASP A 1 725 ? -38.937 11.066 -4.718 1.00 77.81 725 ASP A O 1
ATOM 5475 N N . ARG A 1 726 ? -38.762 9.691 -6.491 1.00 82.69 726 ARG A N 1
ATOM 5476 C CA . ARG A 1 726 ? -40.053 10.064 -7.085 1.00 82.69 726 ARG A CA 1
ATOM 5477 C C . ARG A 1 726 ? -41.207 9.795 -6.123 1.00 82.69 726 ARG A C 1
ATOM 5479 O O . ARG A 1 726 ? -42.058 10.662 -5.932 1.00 82.69 726 ARG A O 1
ATOM 5486 N N . ARG A 1 727 ? -41.216 8.625 -5.486 1.00 78.25 727 ARG A N 1
ATOM 5487 C CA . ARG A 1 727 ? -42.205 8.253 -4.470 1.00 78.25 727 ARG A CA 1
ATOM 5488 C C . ARG A 1 727 ? -42.150 9.168 -3.255 1.00 78.25 727 ARG A C 1
ATOM 5490 O O . ARG A 1 727 ? -43.189 9.666 -2.838 1.00 78.25 727 ARG A O 1
ATOM 5497 N N . SER A 1 728 ? -40.958 9.401 -2.706 1.00 77.12 728 SER A N 1
ATOM 5498 C CA . SER A 1 728 ? -40.782 10.233 -1.507 1.00 77.12 728 SER A CA 1
ATOM 5499 C C . SER A 1 728 ? -41.313 11.652 -1.728 1.00 77.12 728 SER A C 1
ATOM 5501 O O . SER A 1 728 ? -41.967 12.219 -0.855 1.00 77.12 728 SER A O 1
ATOM 5503 N N . LEU A 1 729 ? -41.118 12.193 -2.934 1.00 78.50 729 LEU A N 1
ATOM 5504 C CA . LEU A 1 729 ? -41.682 13.479 -3.339 1.00 78.50 729 LEU A CA 1
ATOM 5505 C C . LEU A 1 729 ? -43.212 13.460 -3.457 1.00 78.50 729 LEU A C 1
ATOM 5507 O O . LEU A 1 729 ? -43.850 14.439 -3.083 1.00 78.50 729 LEU A O 1
ATOM 5511 N N . VAL A 1 730 ? -43.808 12.392 -3.996 1.00 82.25 730 VAL A N 1
ATOM 5512 C CA . VAL A 1 730 ? -45.274 12.270 -4.104 1.00 82.25 730 VAL A CA 1
ATOM 5513 C C . VAL A 1 730 ? -45.921 12.074 -2.734 1.00 82.25 730 VAL A C 1
ATOM 5515 O O . VAL A 1 730 ? -46.957 12.671 -2.458 1.00 82.25 730 VAL A O 1
ATOM 5518 N N . LEU A 1 731 ? -45.301 11.290 -1.854 1.00 76.38 731 LEU A N 1
ATOM 5519 C CA . LEU A 1 731 ? -45.755 11.110 -0.479 1.00 76.38 731 LEU A CA 1
ATOM 5520 C C . LEU A 1 731 ? -45.797 12.440 0.276 1.00 76.38 731 LEU A C 1
ATOM 5522 O O . LEU A 1 731 ? -46.797 12.728 0.927 1.00 76.38 731 LEU A O 1
ATOM 5526 N N . ALA A 1 732 ? -44.738 13.247 0.177 1.00 71.19 732 ALA A N 1
ATOM 5527 C CA . ALA A 1 732 ? -44.697 14.555 0.823 1.00 71.19 732 ALA A CA 1
ATOM 5528 C C . ALA A 1 732 ? -45.843 15.464 0.341 1.00 71.19 732 ALA A C 1
ATOM 5530 O O . ALA A 1 732 ? -46.419 16.210 1.128 1.00 71.19 732 ALA A O 1
ATOM 5531 N N . GLU A 1 733 ? -46.218 15.371 -0.938 1.00 79.31 733 GLU A N 1
ATOM 5532 C CA . GLU A 1 733 ? -47.355 16.113 -1.489 1.00 79.31 733 GLU A CA 1
ATOM 5533 C C . GLU A 1 733 ? -48.713 15.567 -1.027 1.00 79.31 733 GLU A C 1
ATOM 5535 O O . GLU A 1 733 ? -49.607 16.355 -0.746 1.00 79.31 733 GLU A O 1
ATOM 5540 N N . LEU A 1 734 ? -48.883 14.246 -0.924 1.00 77.75 734 LEU A N 1
ATOM 5541 C CA . LEU A 1 734 ? -50.112 13.639 -0.390 1.00 77.75 734 LEU A CA 1
ATOM 5542 C C . LEU A 1 734 ? -50.293 13.943 1.104 1.00 77.75 734 LEU A C 1
ATOM 5544 O O . LEU A 1 734 ? -51.404 14.208 1.550 1.00 77.75 734 LEU A O 1
ATOM 5548 N N . GLN A 1 735 ? -49.197 13.945 1.867 1.00 69.50 735 GLN A N 1
ATOM 5549 C CA . GLN A 1 735 ? -49.169 14.372 3.266 1.00 69.50 735 GLN A CA 1
ATOM 5550 C C . GLN A 1 735 ? -49.592 15.830 3.416 1.00 69.50 735 GLN A C 1
ATOM 5552 O O . GLN A 1 735 ? -50.384 16.145 4.299 1.00 69.50 735 GLN A O 1
ATOM 5557 N N . ALA A 1 736 ? -49.070 16.707 2.557 1.00 69.38 736 ALA A N 1
ATOM 5558 C CA . ALA A 1 736 ? -49.416 18.121 2.566 1.00 69.38 736 ALA A CA 1
ATOM 5559 C C . ALA A 1 736 ? -50.884 18.375 2.186 1.00 69.38 736 ALA A C 1
ATOM 5561 O O . ALA A 1 736 ? -51.475 19.301 2.723 1.00 69.38 736 ALA A O 1
ATOM 5562 N N . ASP A 1 737 ? -51.472 17.561 1.303 1.00 71.00 737 ASP A N 1
ATOM 5563 C CA . ASP A 1 737 ? -52.890 17.669 0.925 1.00 71.00 737 ASP A CA 1
ATOM 5564 C C . ASP A 1 737 ? -53.853 17.119 2.004 1.00 71.00 737 ASP A C 1
ATOM 5566 O O . ASP A 1 737 ? -55.041 17.442 1.989 1.00 71.00 737 ASP A O 1
ATOM 5570 N N . ALA A 1 738 ? -53.371 16.250 2.905 1.00 59.94 738 ALA A N 1
ATOM 5571 C CA . ALA A 1 738 ? -54.172 15.568 3.931 1.00 59.94 738 ALA A CA 1
ATOM 5572 C C . ALA A 1 738 ? -54.142 16.235 5.323 1.00 59.94 738 ALA A C 1
ATOM 5574 O O . ALA A 1 738 ? -54.931 15.847 6.195 1.00 59.94 738 ALA A O 1
ATOM 5575 N N . LEU A 1 739 ? -53.216 17.178 5.529 1.00 51.22 739 LEU A N 1
ATOM 5576 C CA . LEU A 1 739 ? -53.094 18.063 6.696 1.00 51.22 739 LEU A CA 1
ATOM 5577 C C . LEU A 1 739 ? -53.839 19.376 6.443 1.00 51.22 739 LEU A C 1
ATOM 5579 O O . LEU A 1 739 ? -54.407 19.905 7.427 1.00 51.22 739 LEU A O 1
#

Secondary structure (DSSP, 8-state):
-EE--EEEEEEPPS--SS-----EEETTEEE-TTS-EE--EEEE---BTSTT-S-TTTTTS-HHHHHHHHHHTT--EEEEEEEGGGGSTT----S--TTT-GGGTT--HHHHHHHHHHHHHHHT-EEEEEEEESSTT-TTT--SSS-TT-SSS-HHHHHHHHHHHHHHTTT-TTEEEEE-SS---TT-BSSS--TTTBHHHHHHHHHHHHHHH-TTSEEEEE-BSEETTEE-STTTB-TTTTTS----SSTT-EEEEEE---TTT---GGGGSTTTTTTHHHHHIIIIIHHHHTTSS-EEEEE------SHHHHHHHHHHHHHHHT-TTSSSS--S-TT----EEEES-S-TT-TTT--SB-TTSSSB-HHHHHHHGGGPPPPTT------EEEEEEEE-SS--SS-EEEEEEEE-SSS-BTTTB---EEEEEEPTT--EEEEEEEE-----SS-EEEEEEEEEEESS--S--EEEEEEEEET--SPPP---PPPPP---B---EEEEE-SSS-EEE-GGGG-B-TT-PPPEEEEEPPPSSEEEEE-TTS-EEEEEPTT--EEEEEEEEEE-TT--EEEEEEEEEE------PPPS-EE-----TTSSSPP-HHHHHHHTT-S-EEEEEEEE-TTS-EEEE--SS----TTHHHHHHHHHHHHHHHTT-EEEEE-S-SSS--HHHH---HHHHHHHHHHHHHHHT-SEEE----GGGGG-HHHHHHHHHHHHHHHHHH-

Mean predicted aligned error: 17.9 Å

Sequence (739 aa):
LVVNDVAVTVTGMLDNTASNGFLSTSGNQIVDANGNAVRITGINWFGFETSNKVFHGLWTRSYTSVLDQVKTLGFNTLRVPFSNEMLRSDAVTSSINFAQNPDLQGLTPIQCLDKMVEYCGKIGLRVILDRHSAKADGYMNEDVWYIPNDAYYTEQRWVDDWSMLAKRYANNPTVIGADLFNEPKKSATWGNSSAATDWNKAAERAGNAILAANPNWLIIVEGVEKFNNETTWWGGNLTGAAQFPVNLSVSNKLVYSAHEYPSSVYAQKWFSDPTYPNNLDEVWNAHFGYLFQNQTAPMFIGEFGTKLGSTSDQIWLDKFTDYMDGDLNLDGVKDLAANQKGMSWTYWSLNPNSGDTGGILNDDWTTVNTAKMGYIQASLAPMLGTATGNSQTMNFQVKLSAASSGTVTVKYATANGTAIAGTNYQAVSGTLTFAPGETTKTVSIVIPSQNLSASKTFSLLLSTPTGATLADASGVGTIQLAGSLTPAPSPTPVPVNSAPVAVADSVWIPSASATSISVLANDTDPNGDKISVKTVTQGSFGTVSINPDGTVNYTPGSGFTGSDSFNYTIADVAGLTSTASVSVKLVAEGTKAWPANVFAPYVDTTLWPILDFTKIAREQGLKYFSLGFITATSAGKPAWGGFTTYEIDGQQFDLQMRAKVNDLRTLGGDVNVSFGGAANQEMAEVISDKVALKAAYQQVINAYGLTRIDFDIEGAALANKAVIDRRSLVLAELQADAL

Nearest PDB structures (foldseek):
  8fc0-assembly6_F  TM=9.793E-01  e=3.968E-46  metagenome
  1vrx-assembly2_B  TM=9.667E-01  e=4.704E-46  Acidothermus cellulolyticus
  8fc0-assembly1_A  TM=9.657E-01  e=2.302E-45  metagenome
  8fc0-assembly4_D  TM=9.568E-01  e=2.175E-45  metagenome
  1ece-assembly2_B  TM=9.680E-01  e=8.018E-45  Acidothermus cellulolyticus

Solvent-accessible surface area (backbone atoms only — not comparable to full-atom values): 39546 Å² total; per-residue (Å²): 51,37,41,44,66,46,74,47,77,41,68,60,59,86,73,92,76,84,80,38,53,44,48,37,39,56,51,35,31,39,17,40,73,86,67,49,61,51,45,54,26,23,30,28,51,53,22,24,21,29,78,31,17,32,56,63,58,27,61,81,42,30,68,67,62,50,53,52,45,45,47,61,69,10,37,21,28,36,37,35,38,24,14,58,44,30,70,41,94,84,34,62,53,47,70,64,31,45,91,60,34,59,90,51,65,92,47,40,23,60,56,46,48,48,56,51,51,54,49,32,42,76,73,48,30,34,32,34,43,25,37,35,22,56,42,50,67,31,48,92,78,40,33,46,80,39,47,90,93,42,92,68,46,29,57,68,48,46,38,49,53,45,27,48,52,29,50,74,42,56,90,39,59,27,55,36,29,38,33,70,44,53,41,27,14,87,72,18,35,64,71,74,80,40,92,87,32,17,44,42,64,49,48,26,53,40,46,35,45,24,38,74,48,25,73,53,42,28,35,33,43,50,19,23,13,46,53,94,94,48,72,56,44,50,6,20,31,36,61,48,40,84,85,42,61,67,68,59,87,59,80,48,25,64,31,42,26,31,32,54,70,36,56,83,74,51,76,52,75,65,76,71,38,93,58,52,76,78,50,49,41,62,56,44,35,62,26,48,42,47,39,40,76,71,36,70,26,20,44,30,32,66,34,37,45,57,62,62,84,42,72,66,36,46,55,46,52,51,52,51,46,43,35,36,59,22,14,68,75,71,81,84,54,67,73,59,57,92,74,59,61,39,53,20,35,18,39,38,25,43,44,31,83,40,93,67,23,26,32,42,22,36,90,80,72,68,52,68,37,60,72,64,44,65,64,52,42,44,68,24,29,54,39,70,55,56,58,89,49,83,58,44,77,48,70,36,47,41,32,45,95,58,63,38,91,52,64,28,39,31,32,38,36,52,43,70,57,78,22,28,34,4,59,52,27,42,28,50,65,51,72,50,76,36,54,56,63,46,36,73,49,76,50,77,33,46,29,54,36,55,70,54,96,56,64,27,31,28,34,42,36,54,44,82,54,41,83,58,61,75,79,40,46,60,13,48,40,35,46,34,46,53,79,86,80,84,85,88,90,78,83,86,71,82,85,77,88,61,53,29,48,52,50,68,45,76,47,79,46,86,60,78,56,72,42,81,39,70,66,60,79,74,40,51,33,86,78,66,50,67,70,42,69,72,50,70,44,58,31,89,52,28,48,55,47,79,44,98,88,48,32,36,36,44,29,52,38,91,90,66,66,45,78,42,46,30,38,39,27,35,25,32,84,88,65,38,61,25,67,25,43,36,42,38,38,35,59,69,94,68,84,83,77,72,73,88,62,44,72,51,72,80,51,62,82,86,53,85,82,63,85,59,60,70,55,53,34,55,75,70,68,37,76,42,76,53,75,42,31,33,20,35,41,99,84,62,42,87,40,82,40,80,68,96,77,83,91,65,64,85,70,57,44,59,55,51,50,45,49,50,54,50,53,38,40,76,67,45,19,53,60,39,40,27,48,26,13,70,86,70,26,27,39,49,74,65,37,81,49,63,68,63,40,41,51,53,52,51,50,53,35,64,71,61,66,58,47,30,38,38,39,46,63,39,67,69,56,72,76,35,64,71,35,55,51,54,44,54,56,38,50,55,50,54,49,62,75,74,107

Foldseek 3Di:
DAWAAFEDEFEFDPDPQPPFAAWFWDQQFIATPVRFGFFQAAFEFEDCLALQVATPPQLQAALLVLLVVRVQQQGQEYEYEHALQLVDPPAAGDNHDCVRVVVCPPDRSVVNVVVNLVSCSVSQHAYEYEHQYHHHVCNVPDQDQADPPDPQRDLVSLLVSLLVVLLVCQPPSSYHAYNRYPFNEDQAADPPPDPVHHQLVSLLSSLQSSCVSHVRHAREGFDAQDDDHDGDGRSAACLCCVVHPRDYPHHRRYEYEHEDEFCLVPNDPQLPDPCPPQCVLVVNCNGPVVSSVVSVYHYEHAEYAALCPDPRRVSVLLQVLCCQQAPSNSPNDHPDDPSHGGGHYYYPHCAQPPPRGGHQDHPSSPDGPVVSSQSCLLVAAAHRRLDPDPWDKIKMKDFDPFFAQAKKKKKKWKFADQDHDNHQWRIDIDMDIAHGRRTIDIDIITGGNHRDPAKGKIWMAIDDMDRDDPPHGIYIYIHGHPPPPDDDDDDDDDDDFDWWDFDEAEDEDEDQDKDKAQRCPPIAGPVRFDKAWDDKDQKPFWGWDADPVRIIITGGHPPDAAKIKMKIWMGGPVGHIDMYMYIYHYHPPDDPDDPQFAQDAEDAVVDPDDPPVVVNCVSVVAPDEDEWEWFADPVLAIDTDDDPDDDDDGVVVLVVLLVVQVVSVVVRHHYEYEQQDDDPGHSLVVDVDLVVSLVRVVVVCVSNVHRHYYHYHDDPVVVVVSSSVSVNVSSVVVVVVVD

pLDDT: mean 83.52, std 17.51, range [27.34, 98.94]